Protein AF-0000000074204746 (afdb_homodimer)

Structure (mmCIF, N/CA/C/O backbone):
data_AF-0000000074204746-model_v1
#
loop_
_entity.id
_entity.type
_entity.pdbx_description
1 polymer 'AcrR family transcriptional regulator'
#
loop_
_atom_site.group_PDB
_atom_site.id
_atom_site.type_symbol
_atom_site.label_atom_id
_atom_site.label_alt_id
_atom_site.label_comp_id
_atom_site.label_asym_id
_atom_site.label_entity_id
_atom_site.label_seq_id
_atom_site.pdbx_PDB_ins_code
_atom_site.Cartn_x
_atom_site.Cartn_y
_atom_site.Cartn_z
_atom_site.occupancy
_atom_site.B_iso_or_equiv
_atom_site.auth_seq_id
_atom_site.auth_comp_id
_atom_site.auth_asym_id
_atom_site.auth_atom_id
_atom_site.pdbx_PDB_model_num
ATOM 1 N N . MET A 1 1 ? 23.031 41.25 11.156 1 41 1 MET A N 1
ATOM 2 C CA . MET A 1 1 ? 21.938 40.969 12.07 1 41 1 MET A CA 1
ATOM 3 C C . MET A 1 1 ? 20.953 40 11.461 1 41 1 MET A C 1
ATOM 5 O O . MET A 1 1 ? 20.641 40.062 10.266 1 41 1 MET A O 1
ATOM 9 N N . PRO A 1 2 ? 20.859 38.812 12.172 1 49.16 2 PRO A N 1
ATOM 10 C CA . PRO A 1 2 ? 20 37.844 11.508 1 49.16 2 PRO A CA 1
ATOM 11 C C . PRO A 1 2 ? 18.641 38.406 11.109 1 49.16 2 PRO A C 1
ATOM 13 O O . PRO A 1 2 ? 18.062 39.188 11.859 1 49.16 2 PRO A O 1
ATOM 16 N N . LYS A 1 3 ? 18.469 38.719 9.961 1 53.44 3 LYS A N 1
ATOM 17 C CA . LYS A 1 3 ? 17.219 39.344 9.508 1 53.44 3 LYS A CA 1
ATOM 18 C C . LYS A 1 3 ? 16.016 38.562 10.055 1 53.44 3 LYS A C 1
ATOM 20 O O . LYS A 1 3 ? 15.836 37.375 9.758 1 53.44 3 LYS A O 1
ATOM 25 N N . ILE A 1 4 ? 15.578 38.938 11.188 1 50.97 4 ILE A N 1
ATOM 26 C CA . ILE A 1 4 ? 14.383 38.438 11.859 1 50.97 4 ILE A CA 1
ATOM 27 C C . ILE A 1 4 ? 13.18 38.594 10.922 1 50.97 4 ILE A C 1
ATOM 29 O O . ILE A 1 4 ? 12.867 39.688 10.461 1 50.97 4 ILE A O 1
ATOM 33 N N . ILE A 1 5 ? 12.938 37.594 10.273 1 56.47 5 ILE A N 1
ATOM 34 C CA . ILE A 1 5 ? 11.719 37.625 9.477 1 56.47 5 ILE A CA 1
ATOM 35 C C . ILE A 1 5 ? 10.531 37.219 10.336 1 56.47 5 ILE A C 1
ATOM 37 O O . ILE A 1 5 ? 10.477 36.062 10.828 1 56.47 5 ILE A O 1
ATOM 41 N N . GLY A 1 6 ? 9.656 38.188 10.742 1 61.5 6 GLY A N 1
ATOM 42 C CA . GLY A 1 6 ? 8.484 38.031 11.578 1 61.5 6 GLY A CA 1
ATOM 43 C C . GLY A 1 6 ? 8.422 39.031 12.727 1 61.5 6 GLY A C 1
ATOM 44 O O . GLY A 1 6 ? 9.328 39.875 12.883 1 61.5 6 GLY A O 1
ATOM 45 N N . LYS A 1 7 ? 7.277 39 13.484 1 70.81 7 LYS A N 1
ATOM 46 C CA . LYS A 1 7 ? 7 39.969 14.523 1 70.81 7 LYS A CA 1
ATOM 47 C C . LYS A 1 7 ? 7.598 39.531 15.859 1 70.81 7 LYS A C 1
ATOM 49 O O . LYS A 1 7 ? 7.652 40.344 16.797 1 70.81 7 LYS A O 1
ATOM 54 N N . SER A 1 8 ? 7.848 38.312 15.953 1 77.38 8 SER A N 1
ATOM 55 C CA . SER A 1 8 ? 8.438 37.75 17.156 1 77.38 8 SER A CA 1
ATOM 56 C C . SER A 1 8 ? 9.438 36.656 16.812 1 77.38 8 SER A C 1
ATOM 58 O O . SER A 1 8 ? 9.5 36.188 15.664 1 77.38 8 SER A O 1
ATOM 60 N N . LEU A 1 9 ? 10.211 36.312 17.75 1 76.56 9 LEU A N 1
ATOM 61 C CA . LEU A 1 9 ? 11.195 35.25 17.562 1 76.56 9 LEU A CA 1
ATOM 62 C C . LEU A 1 9 ? 10.508 33.938 17.172 1 76.56 9 LEU A C 1
ATOM 64 O O . LEU A 1 9 ? 11.016 33.188 16.312 1 76.56 9 LEU A O 1
ATOM 68 N N . HIS A 1 10 ? 9.391 33.781 17.844 1 79.62 10 HIS A N 1
ATOM 69 C CA . HIS A 1 10 ? 8.617 32.594 17.547 1 79.62 10 HIS A CA 1
ATOM 70 C C . HIS A 1 10 ? 8.109 32.594 16.109 1 79.62 10 HIS A C 1
ATOM 72 O O . HIS A 1 10 ? 8.227 31.594 15.398 1 79.62 10 HIS A O 1
ATOM 78 N N . GLU A 1 11 ? 7.629 33.656 15.68 1 80.88 11 GLU A N 1
ATOM 79 C CA . GLU A 1 11 ? 7.117 33.781 14.32 1 80.88 11 GLU A CA 1
ATOM 80 C C . GLU A 1 11 ? 8.234 33.625 13.289 1 80.88 11 GLU A C 1
ATOM 82 O O . GLU A 1 11 ? 8.047 33 12.242 1 80.88 11 GLU A O 1
ATOM 87 N N . HIS A 1 12 ? 9.344 34.188 13.664 1 80.69 12 HIS A N 1
ATOM 88 C CA . HIS A 1 12 ? 10.492 34.094 12.773 1 80.69 12 HIS A CA 1
ATOM 89 C C . HIS A 1 12 ? 10.93 32.625 12.586 1 80.69 12 HIS A C 1
ATOM 91 O O . HIS A 1 12 ? 11.211 32.219 11.461 1 80.69 12 HIS A O 1
ATOM 97 N N . ARG A 1 13 ? 10.914 31.938 13.664 1 83.06 13 ARG A N 1
ATOM 98 C CA . ARG A 1 13 ? 11.312 30.531 13.625 1 83.06 13 ARG A CA 1
ATOM 99 C C . ARG A 1 13 ? 10.352 29.719 12.766 1 83.06 13 ARG A C 1
ATOM 101 O O . ARG A 1 13 ? 10.773 28.844 12 1 83.06 13 ARG A O 1
ATOM 108 N N . GLN A 1 14 ? 9.18 30.094 12.891 1 87.06 14 GLN A N 1
ATOM 109 C CA . GLN A 1 14 ? 8.164 29.375 12.133 1 87.06 14 GLN A CA 1
ATOM 110 C C . GLN A 1 14 ? 8.266 29.703 10.641 1 87.06 14 GLN A C 1
ATOM 112 O O . GLN A 1 14 ? 8.133 28.812 9.797 1 87.06 14 GLN A O 1
ATOM 117 N N . MET A 1 15 ? 8.539 30.922 10.438 1 88 15 MET A N 1
ATOM 118 C CA . MET A 1 15 ? 8.656 31.328 9.039 1 88 15 MET A CA 1
ATOM 119 C C . MET A 1 15 ? 9.867 30.688 8.375 1 88 15 MET A C 1
ATOM 121 O O . MET A 1 15 ? 9.781 30.25 7.227 1 88 15 MET A O 1
ATOM 125 N N . THR A 1 16 ? 10.969 30.578 9.094 1 89.56 16 THR A N 1
ATOM 126 C CA . THR A 1 16 ? 12.164 29.938 8.57 1 89.56 16 THR A CA 1
ATOM 127 C C . THR A 1 16 ? 11.914 28.453 8.312 1 89.56 16 THR A C 1
ATOM 129 O O . THR A 1 16 ? 12.297 27.922 7.27 1 89.56 16 THR A O 1
ATOM 132 N N . ARG A 1 17 ? 11.281 27.906 9.211 1 91.5 17 ARG A N 1
ATOM 133 C CA . ARG A 1 17 ? 10.961 26.484 9.07 1 91.5 17 ARG A CA 1
ATOM 134 C C . ARG A 1 17 ? 10.117 26.25 7.82 1 91.5 17 ARG A C 1
ATOM 136 O O . ARG A 1 17 ? 10.367 25.312 7.066 1 91.5 17 ARG A O 1
ATOM 143 N N . HIS A 1 18 ? 9.227 27.125 7.605 1 92 18 HIS A N 1
ATOM 144 C CA . HIS A 1 18 ? 8.359 26.984 6.434 1 92 18 HIS A CA 1
ATOM 145 C C . HIS A 1 18 ? 9.156 27.156 5.145 1 92 18 HIS A C 1
ATOM 147 O O . HIS A 1 18 ? 8.945 26.422 4.18 1 92 18 HIS A O 1
ATOM 153 N N . LYS A 1 19 ? 10.039 28.031 5.176 1 93.94 19 LYS A N 1
ATOM 154 C CA . LYS A 1 19 ? 10.898 28.234 4.016 1 93.94 19 LYS A CA 1
ATOM 155 C C . LYS A 1 19 ? 11.727 27 3.719 1 93.94 19 LYS A C 1
ATOM 157 O O . LYS A 1 19 ? 11.883 26.609 2.561 1 93.94 19 LYS A O 1
ATOM 162 N N . LEU A 1 20 ? 12.188 26.406 4.766 1 94.88 20 LEU A N 1
ATOM 163 C CA . LEU A 1 20 ? 12.992 25.203 4.613 1 94.88 20 LEU A CA 1
ATOM 164 C C . LEU A 1 20 ? 12.156 24.062 4.066 1 94.88 20 LEU A C 1
ATOM 166 O O . LEU A 1 20 ? 12.609 23.312 3.191 1 94.88 20 LEU A O 1
ATOM 170 N N . PHE A 1 21 ? 10.961 23.984 4.527 1 92.38 21 PHE A N 1
ATOM 171 C CA . PHE A 1 21 ? 10.07 22.922 4.074 1 92.38 21 PHE A CA 1
ATOM 172 C C . PHE A 1 21 ? 9.688 23.125 2.613 1 92.38 21 PHE A C 1
ATOM 174 O O . PHE A 1 21 ? 9.648 22.172 1.837 1 92.38 21 PHE A O 1
ATOM 181 N N . THR A 1 22 ? 9.445 24.359 2.27 1 92.81 22 THR A N 1
ATOM 182 C CA . THR A 1 22 ? 9.125 24.672 0.881 1 92.81 22 THR A CA 1
ATOM 183 C C . THR A 1 22 ? 10.297 24.344 -0.035 1 92.81 22 THR A C 1
ATOM 185 O O . THR A 1 22 ? 10.117 23.766 -1.105 1 92.81 22 THR A O 1
ATOM 188 N N . ALA A 1 23 ? 11.438 24.672 0.428 1 93.62 23 ALA A N 1
ATOM 189 C CA . ALA A 1 23 ? 12.656 24.375 -0.324 1 93.62 23 ALA A CA 1
ATOM 190 C C . ALA A 1 23 ? 12.844 22.859 -0.485 1 93.62 23 ALA A C 1
ATOM 192 O O . ALA A 1 23 ? 13.156 22.391 -1.577 1 93.62 23 ALA A O 1
ATOM 193 N N . LEU A 1 24 ? 12.68 22.188 0.624 1 90.88 24 LEU A N 1
ATOM 194 C CA . LEU A 1 24 ? 12.812 20.734 0.586 1 90.88 24 LEU A CA 1
ATOM 195 C C . LEU A 1 24 ? 11.812 20.125 -0.383 1 90.88 24 LEU A C 1
ATOM 197 O O . LEU A 1 24 ? 12.164 19.25 -1.179 1 90.88 24 LEU A O 1
ATOM 201 N N . SER A 1 25 ? 10.60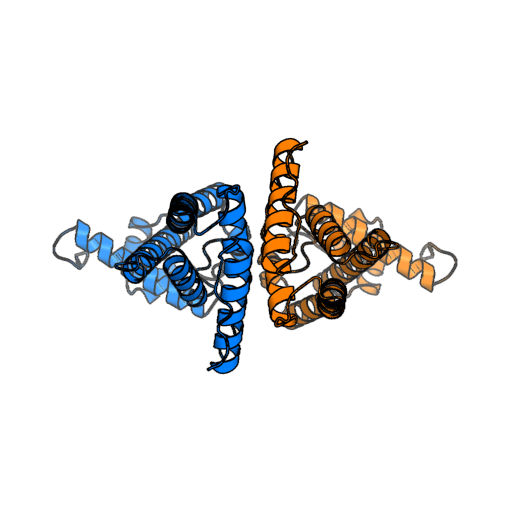2 20.547 -0.327 1 88.25 25 SER A N 1
ATOM 202 C CA . SER A 1 25 ? 9.547 20.047 -1.214 1 88.25 25 SER A CA 1
ATOM 203 C C . SER A 1 25 ? 9.922 20.266 -2.678 1 88.25 25 SER A C 1
ATOM 205 O O . SER A 1 25 ? 9.781 19.359 -3.498 1 88.25 25 SER A O 1
ATOM 207 N N . THR A 1 26 ? 10.422 21.391 -2.992 1 88.19 26 THR A N 1
ATOM 208 C CA . THR A 1 26 ? 10.812 21.719 -4.355 1 88.19 26 THR A CA 1
ATOM 209 C C . THR A 1 26 ? 11.969 20.844 -4.824 1 88.19 26 THR A C 1
ATOM 211 O O . THR A 1 26 ? 11.938 20.312 -5.938 1 88.19 26 THR A O 1
ATOM 214 N N . LEU A 1 27 ? 12.922 20.656 -3.969 1 87.88 27 LEU A N 1
ATOM 215 C CA . LEU A 1 27 ? 14.094 19.859 -4.32 1 87.88 27 LEU A CA 1
ATOM 216 C C . LEU A 1 27 ? 13.719 18.406 -4.508 1 87.88 27 LEU A C 1
ATOM 218 O O . LEU A 1 27 ? 14.219 17.734 -5.422 1 87.88 27 LEU A O 1
ATOM 222 N N . MET A 1 28 ? 12.82 17.938 -3.703 1 83.75 28 MET A N 1
ATOM 223 C CA . MET A 1 28 ? 12.414 16.531 -3.766 1 83.75 28 MET A CA 1
ATOM 224 C C . MET A 1 28 ? 11.578 16.266 -5.008 1 83.75 28 MET A C 1
ATOM 226 O O . MET A 1 28 ? 11.43 15.109 -5.422 1 83.75 28 MET A O 1
ATOM 230 N N . ALA A 1 29 ? 10.992 17.281 -5.535 1 78.81 29 ALA A N 1
ATOM 231 C CA . ALA A 1 29 ? 10.25 17.141 -6.785 1 78.81 29 ALA A CA 1
ATOM 232 C C . ALA A 1 29 ? 11.203 16.953 -7.965 1 78.81 29 ALA A C 1
ATOM 234 O O . ALA A 1 29 ? 10.812 16.406 -9 1 78.81 29 ALA A O 1
ATOM 235 N N . GLU A 1 30 ? 12.438 17.344 -7.727 1 79.31 30 GLU A N 1
ATOM 236 C CA . GLU A 1 30 ? 13.398 17.344 -8.82 1 79.31 30 GLU A CA 1
ATOM 237 C C . GLU A 1 30 ? 14.383 16.188 -8.703 1 79.31 30 GLU A C 1
ATOM 239 O O . GLU A 1 30 ? 14.898 15.695 -9.703 1 79.31 30 GLU A O 1
ATOM 244 N N . ARG A 1 31 ? 14.672 15.82 -7.43 1 78.38 31 ARG A N 1
ATOM 245 C CA . ARG A 1 31 ? 15.672 14.773 -7.25 1 78.38 31 ARG A CA 1
ATOM 246 C C . ARG A 1 31 ? 15.406 13.984 -5.977 1 78.38 31 ARG A C 1
ATOM 248 O O . ARG A 1 31 ? 14.586 14.383 -5.148 1 78.38 31 ARG A O 1
ATOM 255 N N . GLY A 1 32 ? 16.047 12.836 -5.848 1 75.25 32 GLY A N 1
ATOM 256 C CA . GLY A 1 32 ? 15.898 11.961 -4.695 1 75.25 32 GLY A CA 1
ATOM 257 C C . GLY A 1 32 ? 16.438 12.57 -3.416 1 75.25 32 GLY A C 1
ATOM 258 O O . GLY A 1 32 ? 17.469 13.266 -3.439 1 75.25 32 GLY A O 1
ATOM 259 N N . PHE A 1 33 ? 15.82 12.273 -2.373 1 80.19 33 PHE A N 1
ATOM 260 C CA . PHE A 1 33 ? 16.188 12.836 -1.078 1 80.19 33 PHE A CA 1
ATOM 261 C C . PHE A 1 33 ? 17.625 12.5 -0.723 1 80.19 33 PHE A C 1
ATOM 263 O O . PHE A 1 33 ? 18.312 13.305 -0.098 1 80.19 33 PHE A O 1
ATOM 270 N N . ASP A 1 34 ? 18 11.398 -1.112 1 76.75 34 ASP A N 1
ATOM 271 C CA . ASP A 1 34 ? 19.344 10.938 -0.777 1 76.75 34 ASP A CA 1
ATOM 272 C C . ASP A 1 34 ? 20.406 11.852 -1.381 1 76.75 34 ASP A C 1
ATOM 274 O O . ASP A 1 34 ? 21.516 11.938 -0.865 1 76.75 34 ASP A O 1
ATOM 278 N N . THR A 1 35 ? 20.078 12.547 -2.402 1 81.56 35 THR A N 1
ATOM 279 C CA . THR A 1 35 ? 21.047 13.391 -3.094 1 81.56 35 THR A CA 1
ATOM 280 C C . THR A 1 35 ? 20.969 14.836 -2.594 1 81.56 35 THR A C 1
ATOM 282 O O . THR A 1 35 ? 21.797 15.672 -2.975 1 81.56 35 THR A O 1
ATOM 285 N N . ILE A 1 36 ? 19.984 15.094 -1.816 1 87.69 36 ILE A N 1
ATOM 286 C CA . ILE A 1 36 ? 19.766 16.453 -1.32 1 87.69 36 ILE A CA 1
ATOM 287 C C . ILE A 1 36 ? 20.578 16.672 -0.048 1 87.69 36 ILE A C 1
ATOM 289 O O . ILE A 1 36 ? 20.609 15.805 0.832 1 87.69 36 ILE A O 1
ATOM 293 N N . THR A 1 37 ? 21.312 17.812 0.031 1 91.62 37 THR A N 1
ATOM 294 C CA . THR A 1 37 ? 22.062 18.156 1.233 1 91.62 37 THR A CA 1
ATOM 295 C C . THR A 1 37 ? 21.406 19.328 1.962 1 91.62 37 THR A C 1
ATOM 297 O O . THR A 1 37 ? 20.547 20.016 1.398 1 91.62 37 THR A O 1
ATOM 300 N N . LEU A 1 38 ? 21.812 19.484 3.186 1 93.88 38 LEU A N 1
ATOM 301 C CA . LEU A 1 38 ? 21.312 20.641 3.932 1 93.88 38 LEU A CA 1
ATOM 302 C C . LEU A 1 38 ? 21.75 21.938 3.271 1 93.88 38 LEU A C 1
ATOM 304 O O . LEU A 1 38 ? 21.031 22.938 3.301 1 93.88 38 LEU A O 1
ATOM 308 N N . ALA A 1 39 ? 22.922 21.906 2.686 1 94 39 ALA A N 1
ATOM 309 C CA . ALA A 1 39 ? 23.406 23.078 1.968 1 94 39 ALA A CA 1
ATOM 310 C C . ALA A 1 39 ? 22.516 23.406 0.779 1 94 39 ALA A C 1
ATOM 312 O O . ALA A 1 39 ? 22.219 24.578 0.529 1 94 39 ALA A O 1
ATOM 313 N N . ASP A 1 40 ? 22.094 22.422 0.093 1 94.88 40 ASP A N 1
ATOM 314 C CA . ASP A 1 40 ? 21.156 22.609 -1.02 1 94.88 40 ASP A CA 1
ATOM 315 C C . ASP A 1 40 ? 19.859 23.266 -0.551 1 94.88 40 ASP A C 1
ATOM 317 O O . ASP A 1 40 ? 19.359 24.172 -1.213 1 94.88 40 ASP A O 1
ATOM 321 N N . ILE A 1 41 ? 19.391 22.781 0.589 1 95.19 41 ILE A N 1
ATOM 322 C CA . ILE A 1 41 ? 18.125 23.25 1.132 1 95.19 41 ILE A CA 1
ATOM 323 C C . ILE A 1 41 ? 18.266 24.703 1.578 1 95.19 41 ILE A C 1
ATOM 325 O O . ILE A 1 41 ? 17.391 25.547 1.305 1 95.19 41 ILE A O 1
ATOM 329 N N . ALA A 1 42 ? 19.359 25 2.215 1 95.19 42 ALA A N 1
ATOM 330 C CA . ALA A 1 42 ? 19.641 26.359 2.648 1 95.19 42 ALA A CA 1
ATOM 331 C C . ALA A 1 42 ? 19.672 27.312 1.462 1 95.19 42 ALA A C 1
ATOM 333 O O . ALA A 1 42 ? 19.062 28.391 1.502 1 95.19 42 ALA A O 1
ATOM 334 N N . ALA A 1 43 ? 20.328 26.906 0.444 1 96.12 43 ALA A N 1
ATOM 335 C CA . ALA A 1 43 ? 20.469 27.734 -0.76 1 96.12 43 ALA A CA 1
ATOM 336 C C . ALA A 1 43 ? 19.109 27.969 -1.415 1 96.12 43 ALA A C 1
ATOM 338 O O . ALA A 1 43 ? 18.766 29.094 -1.761 1 96.12 43 ALA A O 1
ATOM 339 N N . ALA A 1 44 ? 18.328 26.969 -1.503 1 95.5 44 ALA A N 1
ATOM 340 C CA . ALA A 1 44 ? 17.016 27.047 -2.139 1 95.5 44 ALA A CA 1
ATOM 341 C C . ALA A 1 44 ? 16.062 27.906 -1.31 1 95.5 44 ALA A C 1
ATOM 343 O O . ALA A 1 44 ? 15.195 28.594 -1.858 1 95.5 44 ALA A O 1
ATOM 344 N N . ALA A 1 45 ? 16.25 27.828 -0.017 1 95.56 45 ALA A N 1
ATOM 345 C CA . ALA A 1 45 ? 15.383 28.578 0.895 1 95.56 45 ALA A CA 1
ATOM 346 C C . ALA A 1 45 ? 15.875 30.016 1.054 1 95.56 45 ALA A C 1
ATOM 348 O O . ALA A 1 45 ? 15.195 30.844 1.666 1 95.56 45 ALA A O 1
ATOM 349 N N . ASN A 1 46 ? 17.031 30.188 0.519 1 95.38 46 ASN A N 1
ATOM 350 C CA . ASN A 1 46 ? 17.672 31.5 0.654 1 95.38 46 ASN A CA 1
ATOM 351 C C . ASN A 1 46 ? 17.859 31.891 2.119 1 95.38 46 ASN A C 1
ATOM 353 O O . ASN A 1 46 ? 17.469 32.969 2.533 1 95.38 46 ASN A O 1
ATOM 357 N N . VAL A 1 47 ? 18.328 30.969 2.854 1 93.06 47 VAL A N 1
ATOM 358 C CA . VAL A 1 47 ? 18.703 31.188 4.246 1 93.06 47 VAL A CA 1
ATOM 359 C C . VAL A 1 47 ? 20.156 30.781 4.473 1 93.06 47 VAL A C 1
ATOM 361 O O . VAL A 1 47 ? 20.719 30.031 3.678 1 93.06 47 VAL A O 1
ATOM 364 N N . GLY A 1 48 ? 20.75 31.359 5.52 1 90.69 48 GLY A N 1
ATOM 365 C CA . GLY A 1 48 ? 22.109 30.984 5.867 1 90.69 48 GLY A CA 1
ATOM 366 C C . GLY A 1 48 ? 22.234 29.547 6.355 1 90.69 48 GLY A C 1
ATOM 367 O O . GLY A 1 48 ? 21.312 29.031 6.996 1 90.69 48 GLY A O 1
ATOM 368 N N . ARG A 1 49 ? 23.359 28.922 6.074 1 88.62 49 ARG A N 1
ATOM 369 C CA . ARG A 1 49 ? 23.609 27.547 6.496 1 88.62 49 ARG A CA 1
ATOM 370 C C . ARG A 1 49 ? 23.484 27.406 8.008 1 88.62 49 ARG A C 1
ATOM 372 O O . ARG A 1 49 ? 22.922 26.422 8.508 1 88.62 49 ARG A O 1
ATOM 379 N N . THR A 1 50 ? 23.953 28.406 8.641 1 89.5 50 THR A N 1
ATOM 380 C CA . THR A 1 50 ? 23.922 28.375 10.094 1 89.5 50 THR A CA 1
ATOM 381 C C . THR A 1 50 ? 22.484 28.344 10.602 1 89.5 50 THR A C 1
ATOM 383 O O . THR A 1 50 ? 22.172 27.641 11.562 1 89.5 50 THR A O 1
ATOM 386 N N . ALA A 1 51 ? 21.656 29.062 9.953 1 88.62 51 ALA A N 1
ATOM 387 C CA . ALA A 1 51 ? 20.25 29.109 10.32 1 88.62 51 ALA A CA 1
ATOM 388 C C . ALA A 1 51 ? 19.594 27.734 10.172 1 88.62 51 ALA A C 1
ATOM 390 O O . ALA A 1 51 ? 18.781 27.328 11 1 88.62 51 ALA A O 1
ATOM 391 N N . VAL A 1 52 ? 19.938 27 9.117 1 91.19 52 VAL A N 1
ATOM 392 C CA . VAL A 1 52 ? 19.406 25.656 8.898 1 91.19 52 VAL A CA 1
ATOM 393 C C . VAL A 1 52 ? 19.828 24.734 10.039 1 91.19 52 VAL A C 1
ATOM 395 O O . VAL A 1 52 ? 18.984 24.031 10.609 1 91.19 52 VAL A O 1
ATOM 398 N N . TYR A 1 53 ? 21.047 24.875 10.438 1 89.5 53 TYR A N 1
ATOM 399 C CA . TYR A 1 53 ? 21.609 23.984 11.461 1 89.5 53 TYR A CA 1
ATOM 400 C C . TYR A 1 53 ? 21.031 24.312 12.836 1 89.5 53 TYR A C 1
ATOM 402 O O . TYR A 1 53 ? 20.922 23.438 13.695 1 89.5 53 TYR A O 1
ATOM 410 N N . ASN A 1 54 ? 20.641 25.594 12.961 1 90.62 54 ASN A N 1
ATOM 411 C CA . ASN A 1 54 ? 19.984 26 14.203 1 90.62 54 ASN A CA 1
ATOM 412 C C . ASN A 1 54 ? 18.594 25.375 14.336 1 90.62 54 ASN A C 1
ATOM 414 O O . ASN A 1 54 ? 18.125 25.109 15.445 1 90.62 54 ASN A O 1
ATOM 418 N N . HIS A 1 55 ? 18.031 25.047 13.227 1 92.44 55 HIS A N 1
ATOM 419 C CA . HIS A 1 55 ? 16.672 24.516 13.234 1 92.44 55 HIS A CA 1
ATOM 420 C C . HIS A 1 55 ? 16.672 23 13.188 1 92.44 55 HIS A C 1
ATOM 422 O O . HIS A 1 55 ? 15.859 22.344 13.836 1 92.44 55 HIS A O 1
ATOM 428 N N . PHE A 1 56 ? 17.594 22.469 12.383 1 94 56 PHE A N 1
ATOM 429 C CA . PHE A 1 56 ? 17.688 21.016 12.195 1 94 56 PHE A CA 1
ATOM 430 C C . PHE A 1 56 ? 19.141 20.562 12.219 1 94 56 PHE A C 1
ATOM 432 O O . PHE A 1 56 ? 19.953 21.016 11.406 1 94 56 PHE A O 1
ATOM 439 N N . HIS A 1 57 ? 19.359 19.625 13.062 1 90.62 57 HIS A N 1
ATOM 440 C CA . HIS A 1 57 ? 20.734 19.203 13.281 1 90.62 57 HIS A CA 1
ATOM 441 C C . HIS A 1 57 ? 21.219 18.312 12.141 1 90.62 57 HIS A C 1
ATOM 443 O O . HIS A 1 57 ? 22.438 18.172 11.93 1 90.62 57 HIS A O 1
ATOM 449 N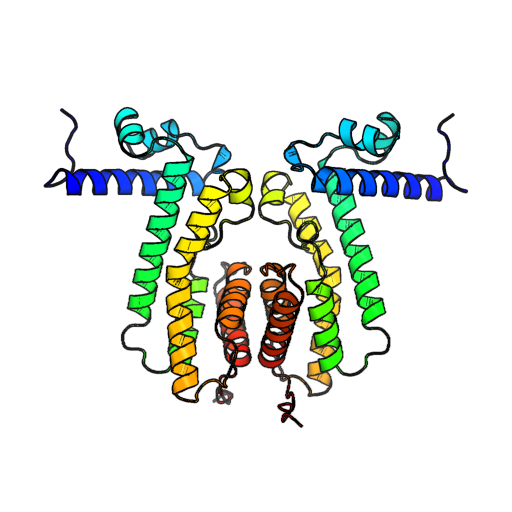 N . ASP A 1 58 ? 20.281 17.703 11.398 1 90.56 58 ASP A N 1
ATOM 450 C CA . ASP A 1 58 ? 20.656 16.906 10.234 1 90.56 58 ASP A CA 1
ATOM 451 C C . ASP A 1 58 ? 19.484 16.781 9.258 1 90.56 58 ASP A C 1
ATOM 453 O O . ASP A 1 58 ? 18.391 17.266 9.531 1 90.56 58 ASP A O 1
ATOM 457 N N . LYS A 1 59 ? 19.797 16.188 8.18 1 89.06 59 LYS A N 1
ATOM 458 C CA . LYS A 1 59 ? 18.812 16.062 7.105 1 89.06 59 LYS A CA 1
ATOM 459 C C . LYS A 1 59 ? 17.625 15.188 7.535 1 89.06 59 LYS A C 1
ATOM 461 O O . LYS A 1 59 ? 16.5 15.438 7.137 1 89.06 59 LYS A O 1
ATOM 466 N N . GLU A 1 60 ? 17.938 14.266 8.383 1 87.31 60 GLU A N 1
ATOM 467 C CA . GLU A 1 60 ? 16.875 13.383 8.875 1 87.31 60 GLU A CA 1
ATOM 468 C C . GLU A 1 60 ? 15.875 14.148 9.727 1 87.31 60 GLU A C 1
ATOM 470 O O . GLU A 1 60 ? 14.664 13.977 9.578 1 87.31 60 GLU A O 1
ATOM 475 N N . ALA A 1 61 ? 16.406 14.914 10.531 1 90.44 61 ALA A N 1
ATOM 476 C CA . ALA A 1 61 ? 15.547 15.727 11.383 1 90.44 61 ALA A CA 1
ATOM 477 C C . ALA A 1 61 ? 14.695 16.688 10.555 1 90.44 61 ALA A C 1
ATOM 479 O O . ALA A 1 61 ? 13.523 16.922 10.867 1 90.44 61 ALA A O 1
ATOM 480 N N . LEU A 1 62 ? 15.266 17.234 9.555 1 91.62 62 LEU A N 1
ATOM 481 C CA . LEU A 1 62 ? 14.531 18.141 8.68 1 91.62 62 LEU A CA 1
ATOM 482 C C . LEU A 1 62 ? 13.422 17.391 7.941 1 91.62 62 LEU A C 1
ATOM 484 O O . LEU A 1 62 ? 12.289 17.875 7.859 1 91.62 62 LEU A O 1
ATOM 488 N N . LEU A 1 63 ? 13.758 16.234 7.504 1 88.56 63 LEU A N 1
ATOM 489 C CA . LEU A 1 63 ? 12.766 15.43 6.801 1 88.56 63 LEU A CA 1
ATOM 490 C C . LEU A 1 63 ? 11.609 15.062 7.723 1 88.56 63 LEU A C 1
ATOM 492 O O . LEU A 1 63 ? 10.445 15.148 7.328 1 88.56 63 LEU A O 1
ATOM 496 N N . LEU A 1 64 ? 11.969 14.711 8.891 1 87.44 64 LEU A N 1
ATOM 497 C CA . LEU A 1 64 ? 10.945 14.367 9.867 1 87.44 64 LEU A CA 1
ATOM 498 C C . LEU A 1 64 ? 10.039 15.57 10.148 1 87.44 64 LEU A C 1
ATOM 500 O O . LEU A 1 64 ? 8.812 15.43 10.203 1 87.44 64 LEU A O 1
ATOM 504 N N . GLY A 1 65 ? 10.664 16.641 10.289 1 88.81 65 GLY A N 1
ATOM 505 C CA . GLY A 1 65 ? 9.883 17.844 10.484 1 88.81 65 GLY A CA 1
ATOM 506 C C . GLY A 1 65 ? 8.969 18.172 9.312 1 88.81 65 GLY A C 1
ATOM 507 O O . GLY A 1 65 ? 7.812 18.547 9.508 1 88.81 65 GLY A O 1
ATOM 508 N N . PHE A 1 66 ? 9.422 18 8.195 1 89.88 66 PHE A N 1
ATOM 509 C CA . PHE A 1 66 ? 8.672 18.25 6.969 1 89.88 66 PHE A CA 1
ATOM 510 C C . PHE A 1 66 ? 7.465 17.328 6.867 1 89.88 66 PHE A C 1
ATOM 512 O O . PHE A 1 66 ? 6.34 17.781 6.652 1 89.88 66 PHE A O 1
ATOM 519 N N . ILE A 1 67 ? 7.676 16.062 7.07 1 87 67 ILE A N 1
ATOM 520 C CA . ILE A 1 67 ? 6.609 15.07 6.945 1 87 67 ILE A CA 1
ATOM 521 C C . ILE A 1 67 ? 5.539 15.328 8 1 87 67 ILE A C 1
ATOM 523 O O . ILE A 1 67 ? 4.344 15.25 7.715 1 87 67 ILE A O 1
ATOM 527 N N . THR A 1 68 ? 6.047 15.594 9.172 1 87.69 68 THR A N 1
ATOM 528 C CA . THR A 1 68 ? 5.117 15.891 10.258 1 87.69 68 THR A CA 1
ATOM 529 C C . THR A 1 68 ? 4.266 17.109 9.93 1 87.69 68 THR A C 1
ATOM 531 O O . THR A 1 68 ? 3.045 17.094 10.102 1 87.69 68 THR A O 1
ATOM 534 N N . HIS A 1 69 ? 4.906 18.125 9.414 1 88.5 69 HIS A N 1
ATOM 535 C CA . HIS A 1 69 ? 4.207 19.344 9.039 1 88.5 69 HIS A CA 1
ATOM 536 C C . HIS A 1 69 ? 3.193 19.078 7.93 1 88.5 69 HIS A C 1
ATOM 538 O O . HIS A 1 69 ? 2.041 19.5 8.023 1 88.5 69 HIS A O 1
ATOM 544 N N . GLU A 1 70 ? 3.582 18.406 6.953 1 87.75 70 GLU A N 1
ATOM 545 C CA . GLU A 1 70 ? 2.705 18.109 5.82 1 87.75 70 GLU A CA 1
ATOM 546 C C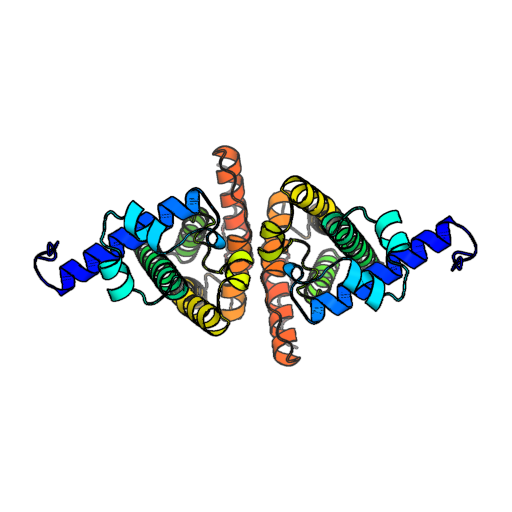 . GLU A 1 70 ? 1.511 17.266 6.254 1 87.75 70 GLU A C 1
ATOM 548 O O . GLU A 1 70 ? 0.391 17.484 5.785 1 87.75 70 GLU A O 1
ATOM 553 N N . THR A 1 71 ? 1.755 16.328 7.121 1 88.19 71 THR A N 1
ATOM 554 C CA . THR A 1 71 ? 0.688 15.461 7.621 1 88.19 71 THR A CA 1
ATOM 555 C C . THR A 1 71 ? -0.341 16.266 8.406 1 88.19 71 THR A C 1
ATOM 557 O O . THR A 1 71 ? -1.548 16.094 8.219 1 88.19 71 THR A O 1
ATOM 560 N N . GLU A 1 72 ? 0.169 17.125 9.195 1 89.81 72 GLU A N 1
ATOM 561 C CA . GLU A 1 72 ? -0.716 17.969 9.984 1 89.81 72 GLU A CA 1
ATOM 562 C C . GLU A 1 72 ? -1.539 18.891 9.094 1 89.81 72 GLU A C 1
ATOM 564 O O . GLU A 1 72 ? -2.738 19.078 9.32 1 89.81 72 GLU A O 1
ATOM 569 N N . GLN A 1 73 ? -0.908 19.484 8.156 1 89.38 73 GLN A N 1
ATOM 570 C CA . GLN A 1 73 ? -1.619 20.344 7.215 1 89.38 73 GLN A CA 1
ATOM 571 C C . GLN A 1 73 ? -2.697 19.562 6.465 1 89.38 73 GLN A C 1
ATOM 573 O O . GLN A 1 73 ? -3.807 20.062 6.266 1 89.38 73 GLN A O 1
ATOM 578 N N . TYR A 1 74 ? -2.344 18.391 6.098 1 89.94 74 TYR A N 1
ATOM 579 C CA . TYR A 1 74 ? -3.314 17.562 5.402 1 89.94 74 TYR A CA 1
ATOM 580 C C . TYR A 1 74 ? -4.496 17.234 6.309 1 89.94 74 TYR A C 1
ATOM 582 O O . TYR A 1 74 ? -5.648 17.281 5.883 1 89.94 74 TYR A O 1
ATOM 590 N N . ALA A 1 75 ? -4.188 16.844 7.527 1 92.31 75 ALA A N 1
ATOM 591 C CA . ALA A 1 75 ? -5.25 16.516 8.477 1 92.31 75 ALA A CA 1
ATOM 592 C C . ALA A 1 75 ? -6.203 17.703 8.656 1 92.31 75 ALA A C 1
ATOM 594 O O . ALA A 1 75 ? -7.422 17.516 8.703 1 92.31 75 ALA A O 1
ATOM 595 N N . HIS A 1 76 ? -5.633 18.875 8.672 1 93.81 76 HIS A N 1
ATOM 596 C CA . HIS A 1 76 ? -6.457 20.078 8.812 1 93.81 76 HIS A CA 1
ATOM 597 C C . HIS A 1 76 ? -7.344 20.281 7.586 1 93.81 76 HIS A C 1
ATOM 599 O O . HIS A 1 76 ? -8.523 20.609 7.715 1 93.81 76 HIS A O 1
ATOM 605 N N . THR A 1 77 ? -6.801 20.094 6.484 1 93.38 77 THR A N 1
ATOM 606 C CA . THR A 1 77 ? -7.559 20.219 5.242 1 93.38 77 THR A CA 1
ATOM 607 C C . THR A 1 77 ? -8.695 19.188 5.195 1 93.38 77 THR A C 1
ATOM 609 O O . THR A 1 77 ? -9.82 19.531 4.812 1 93.38 77 THR A O 1
ATOM 612 N N . LEU A 1 78 ? -8.359 17.984 5.59 1 94.88 78 LEU A N 1
ATOM 613 C CA . LEU A 1 78 ? -9.352 16.922 5.617 1 94.88 78 LEU A CA 1
ATOM 614 C C . LEU A 1 78 ? -10.477 17.25 6.59 1 94.88 78 LEU A C 1
ATOM 616 O O . LEU A 1 78 ? -11.656 17.094 6.258 1 94.88 78 LEU A O 1
ATOM 620 N N . GLU A 1 79 ? -10.125 17.75 7.715 1 96.88 79 GLU A N 1
ATOM 621 C CA . GLU A 1 79 ? -11.125 18.125 8.703 1 96.88 79 GLU A CA 1
ATOM 622 C C . GLU A 1 79 ? -12.047 19.219 8.172 1 96.88 79 GLU A C 1
ATOM 624 O O . GLU A 1 79 ? -13.258 19.188 8.383 1 96.88 79 GLU A O 1
ATOM 629 N N . ARG A 1 80 ? -11.461 20.172 7.492 1 96.94 80 ARG A N 1
ATOM 630 C CA . ARG A 1 80 ? -12.258 21.234 6.906 1 96.94 80 ARG A CA 1
ATOM 631 C C . ARG A 1 80 ? -13.219 20.703 5.855 1 96.94 80 ARG A C 1
ATOM 633 O O . ARG A 1 80 ? -14.375 21.125 5.785 1 96.94 80 ARG A O 1
ATOM 640 N N . ALA A 1 81 ? -12.758 19.797 5.066 1 96.62 81 ALA A N 1
ATOM 641 C CA . ALA A 1 81 ? -13.594 19.188 4.031 1 96.62 81 ALA A CA 1
ATOM 642 C C . ALA A 1 81 ? -14.75 18.406 4.645 1 96.62 81 ALA A C 1
ATOM 644 O O . ALA A 1 81 ? -15.797 18.25 4.02 1 96.62 81 ALA A O 1
ATOM 645 N N . LEU A 1 82 ? -14.555 17.891 5.84 1 97.69 82 LEU A N 1
ATOM 646 C CA . LEU A 1 82 ? -15.555 17.062 6.508 1 97.69 82 LEU A CA 1
ATOM 647 C C . LEU A 1 82 ? -16.531 17.922 7.301 1 97.69 82 LEU A C 1
ATOM 649 O O . LEU A 1 82 ? -17.578 17.453 7.73 1 97.69 82 LEU A O 1
ATOM 653 N N . ASP A 1 83 ? -16.141 19.188 7.422 1 96.81 83 ASP A N 1
ATOM 654 C CA . ASP A 1 83 ? -16.984 20.094 8.195 1 96.81 83 ASP A CA 1
ATOM 655 C C . ASP A 1 83 ? -18.391 20.188 7.594 1 96.81 83 ASP A C 1
ATOM 657 O O . ASP A 1 83 ? -18.531 20.391 6.387 1 96.81 83 ASP A O 1
ATOM 661 N N . GLY A 1 84 ? -19.422 19.953 8.398 1 95.88 84 GLY A N 1
ATOM 662 C CA . GLY A 1 84 ? -20.797 20.062 7.98 1 95.88 84 GLY A CA 1
ATOM 663 C C . GLY A 1 84 ? -21.328 18.812 7.324 1 95.88 84 GLY A C 1
ATOM 664 O O . GLY A 1 84 ? -22.5 18.75 6.941 1 95.88 84 GLY A O 1
ATOM 665 N N . VAL A 1 85 ? -20.516 17.875 7.078 1 97.19 85 VAL A N 1
ATOM 666 C CA . VAL A 1 85 ? -20.969 16.609 6.523 1 97.19 85 VAL A CA 1
ATOM 667 C C . VAL A 1 85 ? -21.422 15.688 7.648 1 97.19 85 VAL A C 1
ATOM 669 O O . VAL A 1 85 ? -20.609 15.188 8.422 1 97.19 85 VAL A O 1
ATOM 672 N N . ALA A 1 86 ? -22.656 15.375 7.77 1 94.75 86 ALA A N 1
ATOM 673 C CA . ALA A 1 86 ? -23.188 14.617 8.898 1 94.75 86 ALA A CA 1
ATOM 674 C C . ALA A 1 86 ? -23.281 13.133 8.57 1 94.75 86 ALA A C 1
ATOM 676 O O . ALA A 1 86 ? -23 12.281 9.422 1 94.75 86 ALA A O 1
ATOM 677 N N . ASP A 1 87 ? -23.609 12.773 7.297 1 96.25 87 ASP A N 1
ATOM 678 C CA . ASP A 1 87 ? -23.828 11.391 6.879 1 96.25 87 ASP A CA 1
ATOM 679 C C . ASP A 1 87 ? -22.5 10.625 6.816 1 96.25 87 ASP A C 1
ATOM 681 O O . ASP A 1 87 ? -21.594 11.016 6.086 1 96.25 87 ASP A O 1
ATOM 685 N N . PRO A 1 88 ? -22.391 9.562 7.566 1 96.88 88 PRO A N 1
ATOM 686 C CA . PRO A 1 88 ? -21.141 8.812 7.602 1 96.88 88 PRO A CA 1
ATOM 687 C C . PRO A 1 88 ? -20.703 8.305 6.223 1 96.88 88 PRO A C 1
ATOM 689 O O . PRO A 1 88 ? -19.516 8.211 5.941 1 96.88 88 PRO A O 1
ATOM 692 N N . VAL A 1 89 ? -21.641 7.973 5.391 1 97.38 89 VAL A N 1
ATOM 693 C CA . VAL A 1 89 ? -21.312 7.527 4.039 1 97.38 89 VAL A CA 1
ATOM 694 C C . VAL A 1 89 ? -20.672 8.672 3.258 1 97.38 89 VAL A C 1
ATOM 696 O O . VAL A 1 89 ? -19.656 8.484 2.59 1 97.38 89 VAL A O 1
ATOM 699 N N . GLU A 1 90 ? -21.281 9.844 3.422 1 97.44 90 GLU A N 1
ATOM 700 C CA . GLU A 1 90 ? -20.734 11.008 2.734 1 97.44 90 GLU A CA 1
ATOM 701 C C . GLU A 1 90 ? -19.391 11.422 3.328 1 97.44 90 GLU A C 1
ATOM 703 O O . GLU A 1 90 ? -18.516 11.898 2.613 1 97.44 90 GLU A O 1
ATOM 708 N N . GLN A 1 91 ? -19.219 11.289 4.629 1 98.06 91 GLN A N 1
ATOM 709 C CA . GLN A 1 91 ? -17.922 11.539 5.25 1 98.06 91 GLN A CA 1
ATOM 710 C C . GLN A 1 91 ? -16.859 10.609 4.68 1 98.06 91 GLN A C 1
ATOM 712 O O . GLN A 1 91 ? -15.75 11.047 4.371 1 98.06 91 GLN A O 1
ATOM 717 N N . LEU A 1 92 ? -17.203 9.344 4.527 1 97.75 92 LEU A N 1
ATOM 718 C CA . LEU A 1 92 ? -16.25 8.367 4 1 97.75 92 LEU A CA 1
ATOM 719 C C . LEU A 1 92 ? -15.906 8.672 2.547 1 97.75 92 LEU A C 1
ATOM 721 O O . LEU A 1 92 ? -14.742 8.586 2.148 1 97.75 92 LEU A O 1
ATOM 725 N N . ARG A 1 93 ? -16.906 9.062 1.751 1 97 93 ARG A N 1
ATOM 726 C CA . ARG A 1 93 ? -16.656 9.469 0.375 1 97 93 ARG A CA 1
ATOM 727 C C . ARG A 1 93 ? -15.688 10.648 0.326 1 97 93 ARG A C 1
ATOM 729 O O . ARG A 1 93 ? -14.75 10.664 -0.479 1 97 93 ARG A O 1
ATOM 736 N N . THR A 1 94 ? -15.906 11.609 1.188 1 97.06 94 THR A N 1
ATOM 737 C CA . THR A 1 94 ? -15.031 12.781 1.272 1 97.06 94 THR A CA 1
ATOM 738 C C . THR A 1 94 ? -13.609 12.367 1.64 1 97.06 94 THR A C 1
ATOM 740 O O . THR A 1 94 ? -12.648 12.844 1.042 1 97.06 94 THR A O 1
ATOM 743 N N . TYR A 1 95 ? -13.477 11.477 2.609 1 96.56 95 TYR A N 1
ATOM 744 C CA . TYR A 1 95 ? -12.172 10.961 3.016 1 96.56 95 TYR A CA 1
ATOM 745 C C . TYR A 1 95 ? -11.445 10.328 1.836 1 96.56 95 TYR A C 1
ATOM 747 O O . TYR A 1 95 ? -10.281 10.625 1.585 1 96.56 95 TYR A O 1
ATOM 755 N N . ILE A 1 96 ? -12.125 9.523 1.031 1 95.12 96 ILE A N 1
ATOM 756 C CA . ILE A 1 96 ? -11.555 8.805 -0.103 1 95.12 96 ILE A CA 1
ATOM 757 C C . ILE A 1 96 ? -11.109 9.805 -1.171 1 95.12 96 ILE A C 1
ATOM 759 O O . ILE A 1 96 ? -10 9.703 -1.705 1 95.12 96 ILE A O 1
ATOM 763 N N . ARG A 1 97 ? -11.891 10.773 -1.448 1 93.38 97 ARG A N 1
ATOM 764 C CA . ARG A 1 97 ? -11.594 11.758 -2.48 1 93.38 97 ARG A CA 1
ATOM 765 C C . ARG A 1 97 ? -10.406 12.625 -2.084 1 93.38 97 ARG A C 1
ATOM 767 O O . ARG A 1 97 ? -9.578 12.977 -2.928 1 93.38 97 ARG A O 1
ATOM 774 N N . GLN A 1 98 ? -10.352 12.977 -0.806 1 92 98 GLN A N 1
ATOM 775 C CA . GLN A 1 98 ? -9.219 13.75 -0.328 1 92 98 GLN A CA 1
ATOM 776 C C . GLN A 1 98 ? -7.926 12.938 -0.401 1 92 98 GLN A C 1
ATOM 778 O O . GLN A 1 98 ? -6.867 13.477 -0.744 1 92 98 GLN A O 1
ATOM 783 N N . GLN A 1 99 ? -7.996 11.68 -0.049 1 89.88 99 GLN A N 1
ATOM 784 C CA . GLN A 1 99 ? -6.836 10.797 -0.138 1 89.88 99 GLN A CA 1
ATOM 785 C C . GLN A 1 99 ? -6.328 10.695 -1.574 1 89.88 99 GLN A C 1
ATOM 787 O O . GLN A 1 99 ? -5.121 10.656 -1.81 1 89.88 99 GLN A O 1
ATOM 792 N N . ALA A 1 100 ? -7.23 10.711 -2.523 1 86.81 100 ALA A N 1
ATOM 793 C CA . ALA A 1 100 ? -6.883 10.602 -3.936 1 86.81 100 ALA A CA 1
ATOM 794 C C . ALA A 1 100 ? -6.125 11.836 -4.414 1 86.81 100 ALA A C 1
ATOM 796 O O . ALA A 1 100 ? -5.453 11.797 -5.445 1 86.81 100 ALA A O 1
ATOM 797 N N . GLN A 1 101 ? -6.227 12.906 -3.68 1 82.31 101 GLN A N 1
ATOM 798 C CA . GLN A 1 101 ? -5.586 14.156 -4.066 1 82.31 101 GLN A CA 1
ATOM 799 C C . GLN A 1 101 ? -4.164 14.242 -3.523 1 82.31 101 GLN A C 1
ATOM 801 O O . GLN A 1 101 ? -3.393 15.117 -3.912 1 82.31 101 GLN A O 1
ATOM 806 N N . LEU A 1 102 ? -3.873 13.328 -2.641 1 76.69 102 LEU A N 1
ATOM 807 C CA . LEU A 1 102 ? -2.543 13.352 -2.043 1 76.69 102 LEU A CA 1
ATOM 808 C C . LEU A 1 102 ? -1.483 12.93 -3.055 1 76.69 102 LEU A C 1
ATOM 810 O O . LEU A 1 102 ? -1.695 11.992 -3.828 1 76.69 102 LEU A O 1
ATOM 814 N N . THR A 1 103 ? -0.482 13.82 -3.197 1 60.06 103 THR A N 1
ATOM 815 C CA . THR A 1 103 ? 0.663 13.477 -4.031 1 60.06 103 THR A CA 1
ATOM 816 C C . THR A 1 103 ? 1.524 12.414 -3.357 1 60.06 103 THR A C 1
ATOM 818 O O . THR A 1 103 ? 1.483 12.258 -2.135 1 60.06 103 THR A O 1
ATOM 821 N N . ARG A 1 104 ? 2.203 11.523 -4.18 1 53.88 104 ARG A N 1
ATOM 822 C CA . ARG A 1 104 ? 3.047 10.398 -3.785 1 53.88 104 ARG A CA 1
ATOM 823 C C . ARG A 1 104 ? 4 10.797 -2.662 1 53.88 104 ARG A C 1
ATOM 825 O O . ARG A 1 104 ? 4.336 9.969 -1.81 1 53.88 104 ARG A O 1
ATOM 832 N N . VAL A 1 105 ? 4.586 11.93 -2.85 1 49.88 105 VAL A N 1
ATOM 833 C CA . VAL A 1 105 ? 5.621 12.305 -1.895 1 49.88 105 VAL A CA 1
ATOM 834 C C . VAL A 1 105 ? 5.062 12.25 -0.475 1 49.88 105 VAL A C 1
ATOM 836 O O . VAL A 1 105 ? 5.797 11.977 0.477 1 49.88 105 VAL A O 1
ATOM 839 N N . PHE A 1 106 ? 3.793 12.562 -0.385 1 51.56 106 PHE A N 1
ATOM 840 C CA . PHE A 1 106 ? 3.223 12.719 0.948 1 51.56 106 PHE A CA 1
ATOM 841 C C . PHE A 1 106 ? 2.508 11.445 1.383 1 51.56 106 PHE A C 1
ATOM 843 O O . PHE A 1 106 ? 1.78 11.445 2.379 1 51.56 106 PHE A O 1
ATOM 850 N N . HIS A 1 107 ? 2.713 10.422 0.583 1 51.69 107 HIS A N 1
ATOM 851 C CA . HIS A 1 107 ? 1.899 9.352 1.145 1 51.69 107 HIS A CA 1
ATOM 852 C C . HIS A 1 107 ? 2.4 8.945 2.527 1 51.69 107 HIS A C 1
ATOM 854 O O . HIS A 1 107 ? 3.598 9.031 2.809 1 51.69 107 HIS A O 1
ATOM 860 N N . LEU A 1 108 ? 1.509 9.117 3.57 1 46.19 108 LEU A N 1
ATOM 861 C CA . LEU A 1 108 ? 1.624 8.906 5.008 1 46.19 108 LEU A CA 1
ATOM 862 C C . LEU A 1 108 ? 2.68 7.852 5.324 1 46.19 108 LEU A C 1
ATOM 864 O O . LEU A 1 108 ? 3.27 7.859 6.406 1 46.19 108 LEU A O 1
ATOM 868 N N . ALA A 1 109 ? 2.705 6.855 4.547 1 46.56 109 ALA A N 1
ATOM 869 C CA . ALA A 1 109 ? 3.695 5.844 4.902 1 46.56 109 ALA A CA 1
ATOM 870 C C . ALA A 1 109 ? 4.891 5.883 3.953 1 46.56 109 ALA A C 1
ATOM 872 O O . ALA A 1 109 ? 4.719 5.922 2.732 1 46.56 109 ALA A O 1
ATOM 873 N N . PRO A 1 110 ? 5.961 6.359 4.738 1 45.72 110 PRO A N 1
ATOM 874 C CA . PRO A 1 110 ? 7.184 6.469 3.936 1 45.72 110 PRO A CA 1
ATOM 875 C C . PRO A 1 110 ? 7.34 5.32 2.939 1 45.72 110 PRO A C 1
ATOM 877 O O . PRO A 1 110 ? 7.195 4.152 3.311 1 45.72 110 PRO A O 1
ATOM 880 N N . GLY A 1 111 ? 7.09 5.566 1.791 1 49.41 111 GLY A N 1
ATOM 881 C CA . GLY A 1 111 ? 7.457 4.586 0.782 1 49.41 111 GLY A CA 1
ATOM 882 C C . GLY A 1 111 ? 8.828 3.975 1.012 1 49.41 111 GLY A C 1
ATOM 883 O O . GLY A 1 111 ? 9.562 4.414 1.894 1 49.41 111 GLY A O 1
ATOM 884 N N . PRO A 1 112 ? 9.047 2.756 0.596 1 49.09 112 PRO A N 1
ATOM 885 C CA . PRO A 1 112 ? 10.328 2.053 0.735 1 49.09 112 PRO A CA 1
ATOM 886 C C . PRO A 1 112 ? 11.531 2.984 0.616 1 49.09 112 PRO A C 1
ATOM 888 O O . PRO A 1 112 ? 12.547 2.773 1.279 1 49.09 112 PRO A O 1
ATOM 891 N N . ASP A 1 113 ? 11.281 4.098 0.016 1 56.09 113 ASP A N 1
ATOM 892 C CA . ASP A 1 113 ? 12.414 4.988 -0.216 1 56.09 113 ASP A CA 1
ATOM 893 C C . ASP A 1 113 ? 12.883 5.633 1.087 1 56.09 113 ASP A C 1
ATOM 895 O O . ASP A 1 113 ? 14.086 5.766 1.322 1 56.09 113 ASP A O 1
ATOM 899 N N . LEU A 1 114 ? 11.938 5.727 1.967 1 62.19 114 LEU A N 1
ATOM 900 C CA . LEU A 1 114 ? 12.328 6.43 3.184 1 62.19 114 LEU A CA 1
ATOM 901 C C . LEU A 1 114 ? 12.961 5.469 4.184 1 62.19 114 LEU A C 1
ATOM 903 O O . LEU A 1 114 ? 13.781 5.875 5.012 1 62.19 114 LEU A O 1
ATOM 907 N N . ARG A 1 115 ? 12.797 4.203 3.973 1 60.97 115 ARG A N 1
ATOM 908 C CA . ARG A 1 115 ? 13.289 3.205 4.918 1 60.97 115 ARG A CA 1
ATOM 909 C C . ARG A 1 115 ? 14.797 3.059 4.816 1 60.97 115 ARG A C 1
ATOM 911 O O . ARG A 1 115 ? 15.461 2.709 5.797 1 60.97 115 ARG A O 1
ATOM 918 N N . THR A 1 116 ? 15.172 3.43 3.652 1 61.19 116 THR A N 1
ATOM 919 C CA . THR A 1 116 ? 16.609 3.277 3.482 1 61.19 116 THR A CA 1
ATOM 920 C C . THR A 1 116 ? 17.344 4.504 4.012 1 61.19 116 THR A C 1
ATOM 922 O O . THR A 1 116 ? 18.547 4.441 4.281 1 61.19 116 THR A O 1
ATOM 925 N N . VAL A 1 117 ? 16.578 5.508 4.207 1 67.56 117 VAL A N 1
ATOM 926 C CA . VAL A 1 117 ? 17.25 6.758 4.543 1 67.56 117 VAL A CA 1
ATOM 927 C C . VAL A 1 117 ? 16.969 7.117 6 1 67.56 117 VAL A C 1
ATOM 929 O O . VAL A 1 117 ? 17.75 7.836 6.629 1 67.56 117 VAL A O 1
ATOM 932 N N . LEU A 1 118 ? 15.977 6.539 6.512 1 76.19 118 LEU A N 1
ATOM 933 C CA . LEU A 1 118 ? 15.562 6.922 7.855 1 76.19 118 LEU A CA 1
ATOM 934 C C . LEU A 1 118 ? 15.906 5.828 8.867 1 76.19 118 LEU A C 1
ATOM 936 O O . LEU A 1 118 ? 15.859 4.641 8.539 1 76.19 118 LEU A O 1
ATOM 940 N N . SER A 1 119 ? 16.234 6.316 10 1 81.19 119 SER A N 1
ATOM 941 C CA . SER A 1 119 ? 16.438 5.383 11.102 1 81.19 119 SER A CA 1
ATOM 942 C C . SER A 1 119 ? 15.125 4.691 11.484 1 81.19 119 SER A C 1
ATOM 944 O O . SER A 1 119 ? 14.039 5.176 11.156 1 81.19 119 SER A O 1
ATOM 946 N N . ARG A 1 120 ? 15.258 3.617 12.188 1 79.19 120 ARG A N 1
ATOM 947 C CA . ARG A 1 120 ? 14.086 2.902 12.688 1 79.19 120 ARG A CA 1
ATOM 948 C C . ARG A 1 120 ? 13.273 3.773 13.641 1 79.19 120 ARG A C 1
ATOM 950 O O . ARG A 1 120 ? 12.047 3.746 13.625 1 79.19 120 ARG A O 1
ATOM 957 N N . ALA A 1 121 ? 14 4.477 14.383 1 84.12 121 ALA A N 1
ATOM 958 C CA . ALA A 1 121 ? 13.336 5.359 15.336 1 84.12 121 ALA A CA 1
ATOM 959 C C . ALA A 1 121 ? 12.531 6.441 14.617 1 84.12 121 ALA A C 1
ATOM 961 O O . ALA A 1 121 ? 11.398 6.738 15 1 84.12 121 ALA A O 1
ATOM 962 N N . THR A 1 122 ? 13.086 6.961 13.578 1 83.31 122 THR A N 1
ATOM 963 C CA . THR A 1 122 ? 12.406 7.996 12.805 1 83.31 122 THR A CA 1
ATOM 964 C C . THR A 1 122 ? 11.203 7.418 12.07 1 83.31 122 THR A C 1
ATOM 966 O O . THR A 1 122 ? 10.141 8.039 12.023 1 83.31 122 THR A O 1
ATOM 969 N N . LEU A 1 123 ? 11.359 6.242 11.656 1 79.38 123 LEU A N 1
ATOM 970 C CA . LEU A 1 123 ? 10.25 5.57 10.977 1 79.38 123 LEU A CA 1
ATOM 971 C C . LEU A 1 123 ? 9.094 5.324 11.945 1 79.38 123 LEU A C 1
ATOM 973 O O . LEU A 1 123 ? 7.93 5.488 11.57 1 79.38 123 LEU A O 1
ATOM 977 N N . GLN A 1 124 ? 9.398 4.977 13.109 1 82.81 124 GLN A N 1
ATOM 978 C CA . GLN A 1 124 ? 8.383 4.746 14.125 1 82.81 124 GLN A CA 1
ATOM 979 C C . GLN A 1 124 ? 7.648 6.039 14.469 1 82.81 124 GLN A C 1
ATOM 981 O O . GLN A 1 124 ? 6.422 6.043 14.609 1 82.81 124 GLN A O 1
ATOM 986 N N . ARG A 1 125 ? 8.367 7.023 14.516 1 83.5 125 ARG A N 1
ATOM 987 C CA . ARG A 1 125 ? 7.766 8.328 14.805 1 83.5 125 ARG A CA 1
ATOM 988 C C . ARG A 1 125 ? 6.82 8.75 13.695 1 83.5 125 ARG A C 1
ATOM 990 O O . ARG A 1 125 ? 5.746 9.297 13.961 1 83.5 125 ARG A O 1
ATOM 997 N N . LEU A 1 126 ? 7.23 8.5 12.547 1 82.06 126 LEU A N 1
ATOM 998 C CA . LEU A 1 126 ? 6.398 8.852 11.398 1 82.06 126 LEU A CA 1
ATOM 999 C C . LEU A 1 126 ? 5.109 8.039 11.391 1 82.06 126 LEU A C 1
ATOM 1001 O O . LEU A 1 126 ? 4.035 8.57 11.117 1 82.06 126 LEU A O 1
ATOM 1005 N N . ARG A 1 127 ? 5.219 6.812 11.742 1 78.62 127 ARG A N 1
ATOM 1006 C CA . ARG A 1 127 ? 4.039 5.961 11.82 1 78.62 127 ARG A CA 1
ATOM 1007 C C . ARG A 1 127 ? 3.064 6.473 12.883 1 78.62 127 ARG A C 1
ATOM 1009 O O . ARG A 1 127 ? 1.852 6.469 12.664 1 78.62 127 ARG A O 1
ATOM 1016 N N . GLU A 1 128 ? 3.607 6.887 13.898 1 81.88 128 GLU A N 1
ATOM 1017 C CA . GLU A 1 128 ? 2.789 7.43 14.984 1 81.88 128 GLU A CA 1
ATOM 1018 C C . GLU A 1 128 ? 2.086 8.711 14.555 1 81.88 128 GLU A C 1
ATOM 1020 O O . GLU A 1 128 ? 0.933 8.945 14.922 1 81.88 128 GLU A O 1
ATOM 1025 N N . HIS A 1 129 ? 2.791 9.414 13.781 1 82.25 129 HIS A N 1
ATOM 1026 C CA . HIS A 1 129 ? 2.215 10.672 13.305 1 82.25 129 HIS A CA 1
ATOM 1027 C C . HIS A 1 129 ? 1.089 10.414 12.312 1 82.25 129 HIS A C 1
ATOM 1029 O O . HIS A 1 129 ? 0.138 11.195 12.227 1 82.25 129 HIS A O 1
ATOM 1035 N N . ALA A 1 130 ? 1.253 9.336 11.625 1 83 130 ALA A N 1
ATOM 1036 C CA . ALA A 1 130 ? 0.207 8.992 10.664 1 83 130 ALA A CA 1
ATOM 1037 C C . ALA A 1 130 ? -1.11 8.688 11.367 1 83 130 ALA A C 1
ATOM 1039 O O . ALA A 1 130 ? -2.174 8.695 10.742 1 83 130 ALA A O 1
ATOM 1040 N N . ASP A 1 131 ? -1.065 8.508 12.633 1 89 131 ASP A N 1
ATOM 1041 C CA . ASP A 1 131 ? -2.236 8.227 13.453 1 89 131 ASP A CA 1
ATOM 1042 C C . ASP A 1 131 ? -3.225 9.391 13.43 1 89 131 ASP A C 1
ATOM 1044 O O . ASP A 1 131 ? -4.43 9.188 13.594 1 89 131 ASP A O 1
ATOM 1048 N N . ILE A 1 132 ? -2.682 10.523 13.141 1 89.5 132 ILE A N 1
ATOM 1049 C CA . ILE A 1 132 ? -3.531 11.711 13.109 1 89.5 132 ILE A CA 1
ATOM 1050 C C . ILE A 1 132 ? -4.594 11.562 12.023 1 89.5 132 ILE A C 1
ATOM 1052 O O . ILE A 1 132 ? -5.773 11.836 12.258 1 89.5 132 ILE A O 1
ATOM 1056 N N . VAL A 1 133 ? -4.211 11.117 10.93 1 90.62 133 VAL A N 1
ATOM 1057 C CA . VAL A 1 133 ? -5.137 10.945 9.812 1 90.62 133 VAL A CA 1
ATOM 1058 C C . VAL A 1 133 ? -6.012 9.719 10.062 1 90.62 133 VAL A C 1
ATOM 1060 O O . VAL A 1 133 ? -7.219 9.742 9.797 1 90.62 133 VAL A O 1
ATOM 1063 N N . GLU A 1 134 ? -5.418 8.711 10.609 1 93.06 134 GLU A N 1
ATOM 1064 C CA . GLU A 1 134 ? -6.16 7.488 10.891 1 93.06 134 GLU A CA 1
ATOM 1065 C C . GLU A 1 134 ? -7.262 7.734 11.914 1 93.06 134 GLU A C 1
ATOM 1067 O O . GLU A 1 134 ? -8.32 7.105 11.867 1 93.06 134 GLU A O 1
ATOM 1072 N N . ALA A 1 135 ? -6.992 8.617 12.812 1 95.81 135 ALA A N 1
ATOM 1073 C CA . ALA A 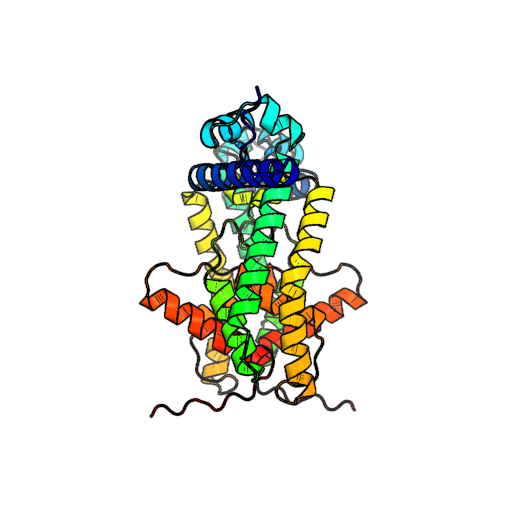1 135 ? -7.977 8.953 13.828 1 95.81 135 ALA A CA 1
ATOM 1074 C C . ALA A 1 135 ? -9.242 9.539 13.203 1 95.81 135 ALA A C 1
ATOM 1076 O O . ALA A 1 135 ? -10.344 9.32 13.703 1 95.81 135 ALA A O 1
ATOM 1077 N N . ILE A 1 136 ? -9.047 10.242 12.164 1 96.81 136 ILE A N 1
ATOM 1078 C CA . ILE A 1 136 ? -10.195 10.828 11.477 1 96.81 136 ILE A CA 1
ATOM 1079 C C . ILE A 1 136 ? -11.047 9.711 10.859 1 96.81 136 ILE A C 1
ATOM 1081 O O . ILE A 1 136 ? -12.266 9.703 11.016 1 96.81 136 ILE A O 1
ATOM 1085 N N . LEU A 1 137 ? -10.422 8.805 10.203 1 97.12 137 LEU A N 1
ATOM 1086 C CA . LEU A 1 137 ? -11.133 7.68 9.617 1 97.12 137 LEU A CA 1
ATOM 1087 C C . LEU A 1 137 ? -11.805 6.844 10.703 1 97.12 137 LEU A C 1
ATOM 1089 O O . LEU A 1 137 ? -12.945 6.395 10.523 1 97.12 137 LEU A O 1
ATOM 1093 N N . ARG A 1 138 ? -11.102 6.641 11.797 1 97.88 138 ARG A N 1
ATOM 1094 C CA . ARG A 1 138 ? -11.664 5.91 12.93 1 97.88 138 ARG A CA 1
ATOM 1095 C C . ARG A 1 138 ? -12.961 6.559 13.406 1 97.88 138 ARG A C 1
ATOM 1097 O O . ARG A 1 138 ? -13.945 5.867 13.68 1 97.88 138 ARG A O 1
ATOM 1104 N N . ARG A 1 139 ? -12.953 7.805 13.484 1 97.94 139 ARG A N 1
ATOM 1105 C CA . ARG A 1 139 ? -14.141 8.539 13.922 1 97.94 139 ARG A CA 1
ATOM 1106 C C . ARG A 1 139 ? -15.289 8.359 12.93 1 97.94 139 ARG A C 1
ATOM 1108 O O . ARG A 1 139 ? -16.438 8.164 13.336 1 97.94 139 ARG A O 1
ATOM 1115 N N . ILE A 1 140 ? -14.977 8.422 11.68 1 98.19 140 ILE A N 1
ATOM 1116 C CA . ILE A 1 140 ? -15.984 8.266 10.641 1 98.19 140 ILE A CA 1
ATOM 1117 C C . ILE A 1 140 ? -16.625 6.879 10.742 1 98.19 140 ILE A C 1
ATOM 1119 O O . ILE A 1 140 ? -17.844 6.746 10.719 1 98.19 140 ILE A O 1
ATOM 1123 N N . LEU A 1 141 ? -15.805 5.879 10.867 1 98.12 141 LEU A N 1
ATOM 1124 C CA . LEU A 1 141 ? -16.281 4.504 10.93 1 98.12 141 LEU A CA 1
ATOM 1125 C C . LEU A 1 141 ? -17.094 4.273 12.203 1 98.12 141 LEU A C 1
ATOM 1127 O O . LEU A 1 141 ? -18.141 3.625 12.172 1 98.12 141 LEU A O 1
ATOM 1131 N N . THR A 1 142 ? -16.578 4.816 13.297 1 98 142 THR A N 1
ATOM 1132 C CA . THR A 1 142 ? -17.281 4.684 14.57 1 98 142 THR A CA 1
ATOM 1133 C C . THR A 1 142 ? -18.656 5.324 14.5 1 98 142 THR A C 1
ATOM 1135 O O . THR A 1 142 ? -19.656 4.727 14.93 1 98 142 THR A O 1
ATOM 1138 N N . ALA A 1 143 ? -18.75 6.453 13.969 1 96.94 143 ALA A N 1
ATOM 1139 C CA . ALA A 1 143 ? -20.031 7.141 13.805 1 96.94 143 ALA A CA 1
ATOM 1140 C C . ALA A 1 143 ? -20.984 6.324 12.938 1 96.94 143 ALA A C 1
ATOM 1142 O O . ALA A 1 143 ? -22.188 6.238 13.234 1 96.94 143 ALA A O 1
ATOM 1143 N N . GLY A 1 144 ? -20.453 5.797 11.859 1 97.25 144 GLY A N 1
ATOM 1144 C CA . GLY A 1 144 ? -21.266 4.969 10.984 1 97.25 144 GLY A CA 1
ATOM 1145 C C . GLY A 1 144 ? -21.812 3.727 11.672 1 97.25 144 GLY A C 1
ATOM 1146 O O . GLY A 1 144 ? -22.953 3.338 11.445 1 97.25 144 GLY A O 1
ATOM 1147 N N . ILE A 1 145 ? -21 3.107 12.461 1 96.94 145 ILE A N 1
ATOM 1148 C CA . ILE A 1 145 ? -21.422 1.918 13.195 1 96.94 145 ILE A CA 1
ATOM 1149 C C . ILE A 1 145 ? -22.469 2.299 14.242 1 96.94 145 ILE A C 1
ATOM 1151 O O . ILE A 1 145 ? -23.516 1.642 14.352 1 96.94 145 ILE A O 1
ATOM 1155 N N . ASP A 1 146 ? -22.219 3.355 14.961 1 96.88 146 ASP A N 1
ATOM 1156 C CA . ASP A 1 146 ? -23.141 3.822 15.992 1 96.88 146 ASP A CA 1
ATOM 1157 C C . ASP A 1 146 ? -24.5 4.18 15.406 1 96.88 146 ASP A C 1
ATOM 1159 O O . ASP A 1 146 ? -25.531 3.947 16.031 1 96.88 146 ASP A O 1
ATOM 1163 N N . ALA A 1 147 ? -24.5 4.676 14.203 1 95.5 147 ALA A N 1
ATOM 1164 C CA . ALA A 1 147 ? -25.719 5.098 13.539 1 95.5 147 ALA A CA 1
ATOM 1165 C C . ALA A 1 147 ? -26.406 3.918 12.859 1 95.5 147 ALA A C 1
ATOM 1167 O O . ALA A 1 147 ? -27.531 4.051 12.344 1 95.5 147 ALA A O 1
ATOM 1168 N N . GLY A 1 148 ? -25.766 2.816 12.766 1 95.38 148 GLY A N 1
ATOM 1169 C CA . GLY A 1 148 ? -26.328 1.643 12.125 1 95.38 148 GLY A CA 1
ATOM 1170 C C . GLY A 1 148 ? -26.141 1.646 10.617 1 95.38 148 GLY A C 1
ATOM 1171 O O . GLY A 1 148 ? -26.656 0.768 9.922 1 95.38 148 GLY A O 1
ATOM 1172 N N . THR A 1 149 ? -25.375 2.627 10.148 1 95.44 149 THR A N 1
ATOM 1173 C CA . THR A 1 149 ? -25.094 2.744 8.727 1 95.44 149 THR A CA 1
ATOM 1174 C C . THR A 1 149 ? -24.109 1.662 8.281 1 95.44 149 THR A C 1
ATOM 1176 O O . THR A 1 149 ? -24.188 1.168 7.152 1 95.44 149 THR A O 1
ATOM 1179 N N . PHE A 1 150 ? -23.141 1.341 9.117 1 96.12 150 PHE A N 1
ATOM 1180 C CA . PHE A 1 150 ? -22.188 0.251 8.922 1 96.12 150 PHE A CA 1
ATOM 1181 C C . PHE A 1 150 ? -22.422 -0.858 9.945 1 96.12 150 PHE A C 1
ATOM 1183 O O . PHE A 1 150 ? -22.828 -0.591 11.078 1 96.12 150 PHE A O 1
ATOM 1190 N N . PRO A 1 151 ? -22.219 -2.1 9.586 1 95.19 151 PRO A N 1
ATOM 1191 C CA . PRO A 1 151 ? -22.344 -3.182 10.562 1 95.19 151 PRO A CA 1
ATOM 1192 C C . PRO A 1 151 ? -21.219 -3.182 11.594 1 95.19 151 PRO A C 1
ATOM 1194 O O . PRO A 1 151 ? -20.172 -2.586 11.359 1 95.19 151 PRO A O 1
ATOM 1197 N N . PRO A 1 152 ? -21.5 -3.832 12.75 1 95.56 152 PRO A N 1
ATOM 1198 C CA . PRO A 1 152 ? -20.391 -4.02 13.68 1 95.56 152 PRO A CA 1
ATOM 1199 C C . PRO A 1 152 ? -19.188 -4.711 13.031 1 95.56 152 PRO A C 1
ATOM 1201 O O . PRO A 1 152 ? -19.359 -5.664 12.266 1 95.56 152 PRO A O 1
ATOM 1204 N N . GLN A 1 153 ? -18.047 -4.16 13.289 1 94.88 153 GLN A N 1
ATOM 1205 C CA . GLN A 1 153 ? -16.812 -4.688 12.711 1 94.88 153 GLN A CA 1
ATOM 1206 C C . GLN A 1 153 ? -15.594 -4.242 13.508 1 94.88 153 GLN A C 1
ATOM 1208 O O . GLN A 1 153 ? -15.68 -3.336 14.336 1 94.88 153 GLN A O 1
ATOM 1213 N N . ASP A 1 154 ? -14.469 -4.91 13.227 1 94.38 154 ASP A N 1
ATOM 1214 C CA . ASP A 1 154 ? -13.219 -4.516 13.875 1 94.38 154 ASP A CA 1
ATOM 1215 C C . ASP A 1 154 ? -12.648 -3.244 13.25 1 94.38 154 ASP A C 1
ATOM 1217 O O . ASP A 1 154 ? -12.133 -3.273 12.133 1 94.38 154 ASP A O 1
ATOM 1221 N N . ILE A 1 155 ? -12.648 -2.178 13.984 1 95.81 155 ILE A N 1
ATOM 1222 C CA . ILE A 1 155 ? -12.391 -0.85 13.445 1 95.81 155 ILE A CA 1
ATOM 1223 C C . ILE A 1 155 ? -10.914 -0.722 13.078 1 95.81 155 ILE A C 1
ATOM 1225 O O . ILE A 1 155 ? -10.578 -0.217 12 1 95.81 155 ILE A O 1
ATOM 1229 N N . GLU A 1 156 ? -10.016 -1.217 13.938 1 92.88 156 GLU A N 1
ATOM 1230 C CA . GLU A 1 156 ? -8.594 -0.974 13.734 1 92.88 156 GLU A CA 1
ATOM 1231 C C . GLU A 1 156 ? -8.094 -1.648 12.453 1 92.88 156 GLU A C 1
ATOM 1233 O O . GLU A 1 156 ? -7.492 -1.001 11.602 1 92.88 156 GLU A O 1
ATOM 1238 N N . PRO A 1 157 ? -8.43 -2.939 12.266 1 93.06 157 PRO A N 1
ATOM 1239 C CA . PRO A 1 157 ? -8.055 -3.545 10.984 1 93.06 157 PRO A CA 1
ATOM 1240 C C . PRO A 1 157 ? -8.719 -2.863 9.789 1 93.06 157 PRO A C 1
ATOM 1242 O O . PRO A 1 157 ? -8.102 -2.721 8.734 1 93.06 157 PRO A O 1
ATOM 1245 N N . THR A 1 158 ? -9.977 -2.443 9.969 1 95.31 158 THR A N 1
ATOM 1246 C CA . THR A 1 158 ? -10.695 -1.801 8.875 1 95.31 158 THR A CA 1
ATOM 1247 C C . THR A 1 158 ? -10.023 -0.485 8.484 1 95.31 158 THR A C 1
ATOM 1249 O O . THR A 1 158 ? -9.859 -0.191 7.301 1 95.31 158 THR A O 1
ATOM 1252 N N . VAL A 1 159 ? -9.586 0.284 9.461 1 94.5 159 VAL A N 1
ATOM 1253 C CA . VAL A 1 159 ? -8.883 1.537 9.203 1 94.5 159 VAL A CA 1
ATOM 1254 C C . VAL A 1 159 ? -7.609 1.264 8.398 1 94.5 159 VAL A C 1
ATOM 1256 O O . VAL A 1 159 ? -7.348 1.933 7.398 1 94.5 159 VAL A O 1
ATOM 1259 N N . HIS A 1 160 ? -6.91 0.296 8.805 1 90 160 HIS A N 1
ATOM 1260 C CA . HIS A 1 160 ? -5.672 -0.072 8.125 1 90 160 HIS A CA 1
ATOM 1261 C C . HIS A 1 160 ? -5.945 -0.509 6.688 1 90 160 HIS A C 1
ATOM 1263 O O . HIS A 1 160 ? -5.258 -0.074 5.758 1 90 160 HIS A O 1
ATOM 1269 N N . LEU A 1 161 ? -6.891 -1.283 6.496 1 93.06 161 LEU A N 1
ATOM 1270 C CA . LEU A 1 161 ? -7.195 -1.836 5.18 1 93.06 161 LEU A CA 1
ATOM 1271 C C . LEU A 1 161 ? -7.68 -0.746 4.23 1 93.06 161 LEU A C 1
ATOM 1273 O O . LEU A 1 161 ? -7.281 -0.708 3.064 1 93.06 161 LEU A O 1
ATOM 1277 N N . VAL A 1 162 ? -8.523 0.134 4.699 1 94.62 162 VAL A N 1
ATOM 1278 C CA . VAL A 1 162 ? -8.992 1.244 3.877 1 94.62 162 VAL A CA 1
ATOM 1279 C C . VAL A 1 162 ? -7.801 2.092 3.432 1 94.62 162 VAL A C 1
ATOM 1281 O O . VAL A 1 162 ? -7.66 2.396 2.244 1 94.62 162 VAL A O 1
ATOM 1284 N N . ASN A 1 163 ? -6.961 2.402 4.344 1 89.81 163 ASN A N 1
ATOM 1285 C CA . ASN A 1 163 ? -5.812 3.24 4.016 1 89.81 163 ASN A CA 1
ATOM 1286 C C . ASN A 1 163 ? -4.84 2.52 3.084 1 89.81 163 ASN A C 1
ATOM 1288 O O . ASN A 1 163 ? -4.238 3.141 2.207 1 89.81 163 ASN A O 1
ATOM 1292 N N . ALA A 1 164 ? -4.656 1.273 3.311 1 85.88 164 ALA A N 1
ATOM 1293 C CA . ALA A 1 164 ? -3.768 0.491 2.457 1 85.88 164 ALA A CA 1
ATOM 1294 C C . ALA A 1 164 ? -4.238 0.515 1.006 1 85.88 164 ALA A C 1
ATOM 1296 O O . ALA A 1 164 ? -3.432 0.674 0.087 1 85.88 164 ALA A O 1
ATOM 1297 N N . CYS A 1 165 ? -5.488 0.324 0.793 1 87.88 165 CYS A N 1
ATOM 1298 C CA . CYS A 1 165 ? -5.969 0.267 -0.583 1 87.88 165 CYS A CA 1
ATOM 1299 C C . CYS A 1 165 ? -5.891 1.638 -1.245 1 87.88 165 CYS A C 1
ATOM 1301 O O . CYS A 1 165 ? -5.738 1.735 -2.465 1 87.88 165 CYS A O 1
ATOM 1303 N N . LEU A 1 166 ? -5.922 2.705 -0.434 1 86.62 166 LEU A N 1
ATOM 1304 C CA . LEU A 1 166 ? -5.887 4.055 -0.991 1 86.62 166 LEU A CA 1
ATOM 1305 C C . LEU A 1 166 ? -4.445 4.52 -1.183 1 86.62 166 LEU A C 1
ATOM 1307 O O . LEU A 1 166 ? -4.18 5.402 -2.002 1 86.62 166 LEU A O 1
ATOM 1311 N N . SER A 1 167 ? -3.52 4.039 -0.338 1 75.5 167 SER A N 1
ATOM 1312 C CA . SER A 1 167 ? -2.119 4.441 -0.405 1 75.5 167 SER A CA 1
ATOM 1313 C C . SER A 1 167 ? -1.417 3.801 -1.597 1 75.5 167 SER A C 1
ATOM 1315 O O . SER A 1 167 ? -0.432 4.34 -2.107 1 75.5 167 SER A O 1
ATOM 1317 N N . GLY A 1 168 ? -1.802 2.637 -2.014 1 63.78 168 GLY A N 1
ATOM 1318 C CA . GLY A 1 168 ? -1.152 1.856 -3.057 1 63.78 168 GLY A CA 1
ATOM 1319 C C . GLY A 1 168 ? -1.594 2.246 -4.453 1 63.78 168 GLY A C 1
ATOM 1320 O O . GLY A 1 168 ? -1.043 1.756 -5.441 1 63.78 168 GLY A O 1
ATOM 1321 N N . ARG A 1 169 ? -2.428 3.191 -4.531 1 62.56 169 ARG A N 1
ATOM 1322 C CA . ARG A 1 169 ? -3.037 3.479 -5.828 1 62.56 169 ARG A CA 1
ATOM 1323 C C . ARG A 1 169 ? -2.275 4.574 -6.562 1 62.56 169 ARG A C 1
ATOM 1325 O O . ARG A 1 169 ? -1.896 5.582 -5.961 1 62.56 169 ARG A O 1
ATOM 1332 N N . LEU A 1 170 ? -1.816 4.164 -7.711 1 65.38 170 LEU A N 1
ATOM 1333 C CA . LEU A 1 170 ? -1.423 5.23 -8.625 1 65.38 170 LEU A CA 1
ATOM 1334 C C . LEU A 1 170 ? -2.641 5.82 -9.328 1 65.38 170 LEU A C 1
ATOM 1336 O O . LEU A 1 170 ? -3.35 5.113 -10.047 1 65.38 170 LEU A O 1
ATOM 1340 N N . ILE A 1 171 ? -3.006 6.969 -8.906 1 76.38 171 ILE A N 1
ATOM 1341 C CA . ILE A 1 171 ? -4.133 7.66 -9.523 1 76.38 171 ILE A CA 1
ATOM 1342 C C . ILE A 1 171 ? -3.686 8.32 -10.828 1 76.38 171 ILE A C 1
ATOM 1344 O O . ILE A 1 171 ? -2.766 9.141 -10.828 1 76.38 171 ILE A O 1
ATOM 1348 N N . PRO A 1 172 ? -4.355 7.918 -11.898 1 82.25 172 PRO A N 1
ATOM 1349 C CA . PRO A 1 172 ? -3.996 8.516 -13.18 1 82.25 172 PRO A CA 1
ATOM 1350 C C . PRO A 1 172 ? -4.148 10.039 -13.188 1 82.25 172 PRO A C 1
ATOM 1352 O O . PRO A 1 172 ? -5.004 10.578 -12.484 1 82.25 172 PRO A O 1
ATOM 1355 N N . ASP A 1 173 ? -3.344 10.656 -14.047 1 81.88 173 ASP A N 1
ATOM 1356 C CA . ASP A 1 173 ? -3.449 12.102 -14.203 1 81.88 173 ASP A CA 1
ATOM 1357 C C . ASP A 1 173 ? -4.586 12.469 -15.156 1 81.88 173 ASP A C 1
ATOM 1359 O O . ASP A 1 173 ? -5.23 13.508 -14.992 1 81.88 173 ASP A O 1
ATOM 1363 N N . GLU A 1 174 ? -4.836 11.586 -16.094 1 90.81 174 GLU A N 1
ATOM 1364 C CA . GLU A 1 174 ? -5.906 11.828 -17.047 1 90.81 174 GLU A CA 1
ATOM 1365 C C . GLU A 1 174 ? -7.27 11.859 -16.359 1 90.81 174 GLU A C 1
ATOM 1367 O O . GLU A 1 174 ? -7.645 10.914 -15.672 1 90.81 174 GLU A O 1
ATOM 1372 N N . PRO A 1 175 ? -8.031 12.977 -16.578 1 91.12 175 PRO A N 1
ATOM 1373 C CA . PRO A 1 175 ? -9.219 13.266 -15.773 1 91.12 175 PRO A CA 1
ATOM 1374 C C . PRO A 1 175 ? -10.242 12.125 -15.797 1 91.12 175 PRO A C 1
ATOM 1376 O O . PRO A 1 175 ? -10.789 11.758 -14.758 1 91.12 175 PRO A O 1
ATOM 1379 N N . VAL A 1 176 ? -10.531 11.57 -16.953 1 92.94 176 VAL A N 1
ATOM 1380 C CA . VAL A 1 176 ? -11.547 10.531 -17.062 1 92.94 176 VAL A CA 1
ATOM 1381 C C . VAL A 1 176 ? -11.078 9.273 -16.312 1 92.94 176 VAL A C 1
ATOM 1383 O O . VAL A 1 176 ? -11.844 8.688 -15.547 1 92.94 176 VAL A O 1
ATOM 1386 N N . ALA A 1 177 ? -9.836 8.922 -16.5 1 91.5 177 ALA A N 1
ATOM 1387 C CA . ALA A 1 177 ? -9.266 7.75 -15.836 1 91.5 177 ALA A CA 1
ATOM 1388 C C . ALA A 1 177 ? -9.188 7.965 -14.32 1 91.5 177 ALA A C 1
ATOM 1390 O O . ALA A 1 177 ? -9.422 7.039 -13.547 1 91.5 177 ALA A O 1
ATOM 1391 N N . ARG A 1 178 ? -8.828 9.164 -14.008 1 90.5 178 ARG A N 1
ATOM 1392 C CA . ARG A 1 178 ? -8.742 9.531 -12.594 1 90.5 178 ARG A CA 1
ATOM 1393 C C . ARG A 1 178 ? -10.094 9.383 -11.906 1 90.5 178 ARG A C 1
ATOM 1395 O O . ARG A 1 178 ? -10.195 8.758 -10.852 1 90.5 178 ARG A O 1
ATOM 1402 N N . GLU A 1 179 ? -11.094 9.922 -12.492 1 92.25 179 GLU A N 1
ATOM 1403 C CA . GLU A 1 179 ? -12.438 9.859 -11.906 1 92.25 179 GLU A CA 1
ATOM 1404 C C . GLU A 1 179 ? -12.93 8.422 -11.828 1 92.25 179 GLU A C 1
ATOM 1406 O O . GLU A 1 179 ? -13.57 8.031 -10.844 1 92.25 179 GLU A O 1
ATOM 1411 N N . ARG A 1 180 ? -12.609 7.664 -12.828 1 92.31 180 ARG A N 1
ATOM 1412 C CA . ARG A 1 180 ? -12.977 6.25 -12.82 1 92.31 180 ARG A CA 1
ATOM 1413 C C . ARG A 1 180 ? -12.328 5.523 -11.648 1 92.31 180 ARG A C 1
ATOM 1415 O O . ARG A 1 180 ? -12.984 4.742 -10.953 1 92.31 180 ARG A O 1
ATOM 1422 N N . THR A 1 181 ? -11.102 5.82 -11.414 1 91.38 181 THR A N 1
ATOM 1423 C CA . THR A 1 181 ? -10.359 5.195 -10.328 1 91.38 181 THR A CA 1
ATOM 1424 C C . THR A 1 181 ? -10.93 5.605 -8.969 1 91.38 181 THR A C 1
ATOM 1426 O O . THR A 1 181 ? -11.109 4.766 -8.086 1 91.38 181 THR A O 1
ATOM 1429 N N . ILE A 1 182 ? -11.242 6.852 -8.883 1 92.44 182 ILE A N 1
ATOM 1430 C CA . ILE A 1 182 ? -11.773 7.371 -7.625 1 92.44 182 ILE A CA 1
ATOM 1431 C C . ILE A 1 182 ? -13.148 6.766 -7.359 1 92.44 182 ILE A C 1
ATOM 1433 O O . ILE A 1 182 ? -13.438 6.332 -6.242 1 92.44 182 ILE A O 1
ATOM 1437 N N . ARG A 1 183 ? -14 6.684 -8.344 1 94 183 ARG A N 1
ATOM 1438 C CA . ARG A 1 183 ? -15.336 6.117 -8.195 1 94 183 ARG A CA 1
ATOM 1439 C C . ARG A 1 183 ? -15.266 4.637 -7.824 1 94 183 ARG A C 1
ATOM 1441 O O . ARG A 1 183 ? -16.047 4.16 -7.004 1 94 183 ARG A O 1
ATOM 1448 N N . ALA A 1 184 ? -14.352 3.99 -8.422 1 94.06 184 ALA A N 1
ATOM 1449 C CA . ALA A 1 184 ? -14.164 2.578 -8.102 1 94.06 184 ALA A CA 1
ATOM 1450 C C . ALA A 1 184 ? -13.727 2.396 -6.648 1 94.06 184 ALA A C 1
ATOM 1452 O O . ALA A 1 184 ? -14.203 1.494 -5.957 1 94.06 184 ALA A O 1
ATOM 1453 N N . ALA A 1 185 ? -12.789 3.25 -6.219 1 95.12 185 ALA A N 1
ATOM 1454 C CA . ALA A 1 185 ? -12.32 3.191 -4.836 1 95.12 185 ALA A CA 1
ATOM 1455 C C . ALA A 1 185 ? -13.461 3.48 -3.861 1 95.12 185 ALA A C 1
ATOM 1457 O O . ALA A 1 185 ? -13.578 2.822 -2.824 1 95.12 185 ALA A O 1
ATOM 1458 N N . GLU A 1 186 ? -14.266 4.438 -4.215 1 95.75 186 GLU A N 1
ATOM 1459 C CA . GLU A 1 186 ? -15.422 4.758 -3.373 1 95.75 186 GLU A CA 1
ATOM 1460 C C . GLU A 1 186 ? -16.359 3.562 -3.248 1 95.75 186 GLU A C 1
ATOM 1462 O O . GLU A 1 186 ? -16.734 3.174 -2.139 1 95.75 186 GLU A O 1
ATOM 1467 N N . ALA A 1 187 ? -16.766 3.035 -4.395 1 95.38 187 ALA A N 1
ATOM 1468 C CA . ALA A 1 187 ? -17.672 1.896 -4.391 1 95.38 187 ALA A CA 1
ATOM 1469 C C . ALA A 1 187 ? -17.078 0.721 -3.617 1 95.38 187 ALA A C 1
ATOM 1471 O O . ALA A 1 187 ? -17.781 0.076 -2.83 1 95.38 187 ALA A O 1
ATOM 1472 N N . PHE A 1 188 ? -15.836 0.489 -3.818 1 96.44 188 PHE A N 1
ATOM 1473 C CA . PHE A 1 188 ? -15.117 -0.608 -3.18 1 96.44 188 PHE A CA 1
ATOM 1474 C C . PHE A 1 188 ? -15.109 -0.439 -1.665 1 96.44 188 PHE A C 1
ATOM 1476 O O . PHE A 1 188 ? -15.516 -1.345 -0.932 1 96.44 188 PHE A O 1
ATOM 1483 N N . VAL A 1 189 ? -14.68 0.697 -1.2 1 97.25 189 VAL A N 1
ATOM 1484 C CA . VAL A 1 189 ? -14.516 0.944 0.229 1 97.25 189 VAL A CA 1
ATOM 1485 C C . VAL A 1 189 ? -15.891 0.991 0.902 1 97.25 189 VAL A C 1
ATOM 1487 O O . VAL A 1 189 ? -16.062 0.466 2.004 1 97.25 189 VAL A O 1
ATOM 1490 N N . LEU A 1 190 ? -16.859 1.608 0.268 1 97.12 190 LEU A N 1
ATOM 1491 C CA . LEU A 1 190 ? -18.203 1.679 0.853 1 97.12 190 LEU A CA 1
ATOM 1492 C C . LEU A 1 190 ? -18.797 0.283 1.027 1 97.12 190 LEU A C 1
ATOM 1494 O O . LEU A 1 190 ? -19.359 -0.029 2.078 1 97.12 190 LEU A O 1
ATOM 1498 N N . ARG A 1 191 ? -18.641 -0.558 0.001 1 96.19 191 ARG A N 1
ATOM 1499 C CA . ARG A 1 191 ? -19.094 -1.938 0.171 1 96.19 191 ARG A CA 1
ATOM 1500 C C . ARG A 1 191 ? -18.312 -2.631 1.283 1 96.19 191 ARG A C 1
ATOM 1502 O O . ARG A 1 191 ? -18.875 -3.369 2.086 1 96.19 191 ARG A O 1
ATOM 1509 N N . ALA A 1 192 ? -17 -2.365 1.312 1 97.25 192 ALA A N 1
ATOM 1510 C CA . ALA A 1 192 ? -16.109 -3.039 2.25 1 97.25 192 ALA A CA 1
ATOM 1511 C C . ALA A 1 192 ? -16.516 -2.764 3.693 1 97.25 192 ALA A C 1
ATOM 1513 O O . ALA A 1 192 ? -16.438 -3.65 4.547 1 97.25 192 ALA A O 1
ATOM 1514 N N . VAL A 1 193 ? -16.969 -1.533 3.912 1 97.06 193 VAL A N 1
ATOM 1515 C CA . VAL A 1 193 ? -17.328 -1.182 5.281 1 97.06 193 VAL A CA 1
ATOM 1516 C C . VAL A 1 193 ? -18.797 -1.521 5.543 1 97.06 193 VAL A C 1
ATOM 1518 O O . VAL A 1 193 ? -19.297 -1.305 6.645 1 97.06 193 VAL A O 1
ATOM 1521 N N . GLY A 1 194 ? -19.5 -2.051 4.531 1 95.44 194 GLY A N 1
ATOM 1522 C CA . GLY A 1 194 ? -20.859 -2.535 4.695 1 95.44 194 GLY A CA 1
ATOM 1523 C C . GLY A 1 194 ? -21.906 -1.437 4.582 1 95.44 194 GLY A C 1
ATOM 1524 O O . GLY A 1 194 ? -22.969 -1.53 5.18 1 95.44 194 GLY A O 1
ATOM 1525 N N . ALA A 1 195 ? -21.5 -0.374 3.85 1 93.5 195 ALA A N 1
ATOM 1526 C CA . ALA A 1 195 ? -22.469 0.702 3.662 1 93.5 195 ALA A CA 1
ATOM 1527 C C . ALA A 1 195 ? -23.656 0.229 2.832 1 93.5 195 ALA A C 1
ATOM 1529 O O . ALA A 1 195 ? -23.5 -0.528 1.874 1 93.5 195 ALA A O 1
ATOM 1530 N N . ARG A 1 196 ? -24.875 0.417 3.252 1 77.75 196 ARG A N 1
ATOM 1531 C CA . ARG A 1 196 ? -26.094 0.131 2.48 1 77.75 196 ARG A CA 1
ATOM 1532 C C . ARG A 1 196 ? -26.344 1.219 1.444 1 77.75 196 ARG A C 1
ATOM 1534 O O . ARG A 1 196 ? -26.859 2.287 1.774 1 77.75 196 ARG A O 1
ATOM 1541 N N . VAL A 1 197 ? -25.531 1.271 0.427 1 67.5 197 VAL A N 1
ATOM 1542 C CA . VAL A 1 197 ? -25.703 2.352 -0.537 1 67.5 197 VAL A CA 1
ATOM 1543 C C . VAL A 1 197 ? -26.797 1.98 -1.529 1 67.5 197 VAL A C 1
ATOM 1545 O O . VAL A 1 197 ? -26.766 0.903 -2.129 1 67.5 197 VAL A O 1
ATOM 1548 N N . PRO A 1 198 ? -27.906 2.668 -1.495 1 55.34 198 PRO A N 1
ATOM 1549 C CA . PRO A 1 198 ? -28.938 2.406 -2.5 1 55.34 198 PRO A CA 1
ATOM 1550 C C . PRO A 1 198 ? -28.391 2.422 -3.926 1 55.34 198 PRO A C 1
ATOM 1552 O O . PRO A 1 198 ? -27.438 3.146 -4.219 1 55.34 198 PRO A O 1
ATOM 1555 N N . GLU A 1 199 ? -28.297 1.308 -4.551 1 49.22 199 GLU A N 1
ATOM 1556 C CA . GLU A 1 199 ? -27.875 1.275 -5.945 1 49.22 199 GLU A CA 1
ATOM 1557 C C . GLU A 1 199 ? -28.375 2.498 -6.707 1 49.22 199 GLU A C 1
ATOM 1559 O O . GLU A 1 199 ? -29.547 2.875 -6.582 1 49.22 199 GLU A O 1
ATOM 1564 N N . ARG A 1 200 ? -27.672 3.422 -7.016 1 43.19 200 ARG A N 1
ATOM 1565 C CA . ARG A 1 200 ? -28.203 4.492 -7.859 1 43.19 200 ARG A CA 1
ATOM 1566 C C . ARG A 1 200 ? -28.844 3.926 -9.117 1 43.19 200 ARG A C 1
ATOM 1568 O O . ARG A 1 200 ? -28.203 3.221 -9.891 1 43.19 200 ARG A O 1
ATOM 1575 N N . VAL A 1 201 ? -30.047 3.574 -9.086 1 36.09 201 VAL A N 1
ATOM 1576 C CA . VAL A 1 201 ? -30.781 3.312 -10.32 1 36.09 201 VAL A CA 1
ATOM 1577 C C . VAL A 1 201 ? -30.562 4.461 -11.305 1 36.09 201 VAL A C 1
ATOM 1579 O O . VAL A 1 201 ? -30.656 5.633 -10.938 1 36.09 201 VAL A O 1
ATOM 1582 N N . PRO A 1 202 ? -29.703 4.152 -12.32 1 40.38 202 PRO A N 1
ATOM 1583 C CA . PRO A 1 202 ? -29.734 5.227 -13.312 1 40.38 202 PRO A CA 1
ATOM 1584 C C . PRO A 1 202 ? -31.109 5.875 -13.453 1 40.38 202 PRO A C 1
ATOM 1586 O O . PRO A 1 202 ? -32.125 5.176 -13.461 1 40.38 202 PRO A O 1
ATOM 1589 N N . ALA A 1 203 ? -31.203 7.168 -13.359 1 28.45 203 ALA A N 1
ATOM 1590 C CA . ALA A 1 203 ? -32.406 7.871 -13.781 1 28.45 203 ALA A CA 1
ATOM 1591 C C . ALA A 1 203 ? -32.656 7.684 -15.273 1 28.45 203 ALA A C 1
ATOM 1593 O O . ALA A 1 203 ? -31.719 7.586 -16.062 1 28.45 203 ALA A O 1
ATOM 1594 N N . MET B 1 1 ? 37.312 -28.328 -15.172 1 41.25 1 MET B N 1
ATOM 1595 C CA . MET B 1 1 ? 36.094 -28.562 -15.945 1 41.25 1 MET B CA 1
ATOM 1596 C C . MET B 1 1 ? 34.875 -28.078 -15.18 1 41.25 1 MET B C 1
ATOM 1598 O O . MET B 1 1 ? 34.781 -28.266 -13.969 1 41.25 1 MET B O 1
ATOM 1602 N N . PRO B 1 2 ? 34.188 -27.078 -15.828 1 49.03 2 PRO B N 1
ATOM 1603 C CA . PRO B 1 2 ? 33.094 -26.531 -15.031 1 49.03 2 PRO B CA 1
ATOM 1604 C C . PRO B 1 2 ? 32.156 -27.609 -14.484 1 49.03 2 PRO B C 1
ATOM 1606 O O . PRO B 1 2 ? 31.875 -28.594 -15.18 1 49.03 2 PRO B O 1
ATOM 1609 N N . LYS B 1 3 ? 32.281 -27.938 -13.344 1 53.91 3 LYS B N 1
ATOM 1610 C CA . LYS B 1 3 ? 31.453 -29 -12.758 1 53.91 3 LYS B CA 1
ATOM 1611 C C . LYS B 1 3 ? 29.984 -28.844 -13.141 1 53.91 3 LYS B C 1
ATOM 1613 O O . LYS B 1 3 ? 29.359 -27.844 -12.797 1 53.91 3 LYS B O 1
ATOM 1618 N N . ILE B 1 4 ? 29.625 -29.406 -14.234 1 51.47 4 ILE B N 1
ATOM 1619 C CA . ILE B 1 4 ? 28.266 -29.484 -14.75 1 51.47 4 ILE B CA 1
ATOM 1620 C C . ILE B 1 4 ? 27.359 -30.109 -13.695 1 51.47 4 ILE B C 1
ATOM 1622 O O . ILE B 1 4 ? 27.594 -31.219 -13.219 1 51.47 4 ILE B O 1
ATOM 1626 N N . ILE B 1 5 ? 26.766 -29.297 -13.016 1 57.09 5 ILE B N 1
ATOM 1627 C CA . ILE B 1 5 ? 25.766 -29.828 -12.094 1 57.09 5 ILE B CA 1
ATOM 1628 C C . ILE B 1 5 ? 24.422 -30 -12.812 1 57.09 5 ILE B C 1
ATOM 1630 O O . ILE B 1 5 ? 23.844 -29.016 -13.281 1 57.09 5 ILE B O 1
ATOM 1634 N N . GLY B 1 6 ? 24.047 -31.281 -13.125 1 62.06 6 GLY B N 1
ATOM 1635 C CA . GLY B 1 6 ? 22.828 -31.672 -13.828 1 62.06 6 GLY B CA 1
ATOM 1636 C C . GLY B 1 6 ? 23.094 -32.625 -14.984 1 62.06 6 GLY B C 1
ATOM 1637 O O . GLY B 1 6 ? 24.234 -32.969 -15.258 1 62.06 6 GLY B O 1
ATOM 1638 N N . LYS B 1 7 ? 21.969 -33.062 -15.609 1 71 7 LYS B N 1
ATOM 1639 C CA . LYS B 1 7 ? 22.031 -34.125 -16.641 1 71 7 LYS B CA 1
ATOM 1640 C C . LYS B 1 7 ? 22.234 -33.5 -18.016 1 71 7 LYS B C 1
ATOM 1642 O O . LYS B 1 7 ? 22.516 -34.219 -18.984 1 71 7 LYS B O 1
ATOM 1647 N N . SER B 1 8 ? 21.922 -32.281 -18.141 1 77.5 8 SER B N 1
ATOM 1648 C CA . SER B 1 8 ? 22.062 -31.547 -19.375 1 77.5 8 SER B CA 1
ATOM 1649 C C . SER B 1 8 ? 22.531 -30.109 -19.125 1 77.5 8 SER B C 1
ATOM 1651 O O . SER B 1 8 ? 22.516 -29.641 -17.984 1 77.5 8 SER B O 1
ATOM 1653 N N . LEU B 1 9 ? 22.969 -29.5 -20.125 1 76.19 9 LEU B N 1
ATOM 1654 C CA . LEU B 1 9 ? 23.406 -28.125 -20.031 1 76.19 9 LEU B CA 1
ATOM 1655 C C . LEU B 1 9 ? 22.266 -27.219 -19.531 1 76.19 9 LEU B C 1
ATOM 1657 O O . LEU B 1 9 ? 22.5 -26.312 -18.734 1 76.19 9 LEU B O 1
ATOM 1661 N N . HIS B 1 10 ? 21.141 -27.594 -20.078 1 79.69 10 HIS B N 1
ATOM 1662 C CA . HIS B 1 10 ? 19.969 -26.844 -19.672 1 79.69 10 HIS B CA 1
ATOM 1663 C C . HIS B 1 10 ? 19.672 -27.031 -18.188 1 79.69 10 HIS B C 1
ATOM 1665 O O . HIS B 1 10 ? 19.422 -26.062 -17.484 1 79.69 10 HIS B O 1
ATOM 1671 N N . GLU B 1 11 ? 19.734 -28.172 -17.734 1 80.69 11 GLU B N 1
ATOM 1672 C CA . GLU B 1 11 ? 19.484 -28.469 -16.328 1 80.69 11 GLU B CA 1
ATOM 1673 C C . GLU B 1 11 ? 20.531 -27.812 -15.43 1 80.69 11 GLU B C 1
ATOM 1675 O O . GLU B 1 11 ? 20.203 -27.312 -14.352 1 80.69 11 GLU B O 1
ATOM 1680 N N . HIS B 1 12 ? 21.719 -27.859 -15.93 1 80.88 12 HIS B N 1
ATOM 1681 C CA . HIS B 1 12 ? 22.812 -27.25 -15.172 1 80.88 12 HIS B CA 1
ATOM 1682 C C . HIS B 1 12 ? 22.594 -25.75 -15.008 1 80.88 12 HIS B C 1
ATOM 1684 O O . HIS B 1 12 ? 22.781 -25.203 -13.906 1 80.88 12 HIS B O 1
ATOM 1690 N N . ARG B 1 13 ? 22.156 -25.156 -16.062 1 83.19 13 ARG B N 1
ATOM 1691 C CA . ARG B 1 13 ? 21.906 -23.719 -16.031 1 83.19 13 ARG B CA 1
ATOM 1692 C C . ARG B 1 13 ? 20.781 -23.375 -15.055 1 83.19 13 ARG B C 1
ATOM 1694 O O . ARG B 1 13 ? 20.875 -22.391 -14.32 1 83.19 13 ARG B O 1
ATOM 1701 N N . GLN B 1 14 ? 19.891 -24.234 -15.062 1 87.06 14 GLN B N 1
ATOM 1702 C CA . GLN B 1 14 ? 18.75 -24 -14.18 1 87.06 14 GLN B CA 1
ATOM 1703 C C . GLN B 1 14 ? 19.141 -24.203 -12.711 1 87.06 14 GLN B C 1
ATOM 1705 O O . GLN B 1 14 ? 18.719 -23.438 -11.844 1 87.06 14 GLN B O 1
ATOM 1710 N N . MET B 1 15 ? 19.938 -25.172 -12.562 1 88.06 15 MET B N 1
ATOM 1711 C CA . MET B 1 15 ? 20.375 -25.453 -11.203 1 88.06 15 MET B CA 1
ATOM 1712 C C . MET B 1 15 ? 21.25 -24.344 -10.656 1 88.06 15 MET B C 1
ATOM 1714 O O . MET B 1 15 ? 21.109 -23.938 -9.5 1 88.06 15 MET B O 1
ATOM 1718 N N . THR B 1 16 ? 22.109 -23.781 -11.5 1 89.62 16 THR B N 1
ATOM 1719 C CA . THR B 1 16 ? 22.969 -22.672 -11.094 1 89.62 16 THR B CA 1
ATOM 1720 C C . THR B 1 16 ? 22.125 -21.438 -10.781 1 89.62 16 THR B C 1
ATOM 1722 O O . THR B 1 16 ? 22.359 -20.766 -9.773 1 89.62 16 THR B O 1
ATOM 1725 N N . ARG B 1 17 ? 21.219 -21.25 -11.594 1 91.44 17 ARG B N 1
ATOM 1726 C CA . ARG B 1 17 ? 20.328 -20.109 -11.383 1 91.44 17 ARG B CA 1
ATOM 1727 C C . ARG B 1 17 ? 19.609 -20.219 -10.047 1 91.44 17 ARG B C 1
ATOM 1729 O O . ARG B 1 17 ? 19.516 -19.234 -9.297 1 91.44 17 ARG B O 1
ATOM 1736 N N . HIS B 1 18 ? 19.203 -21.391 -9.75 1 92.06 18 HIS B N 1
ATOM 1737 C CA . HIS B 1 18 ? 18.5 -21.609 -8.492 1 92.06 18 HIS B CA 1
ATOM 1738 C C . HIS B 1 18 ? 19.422 -21.375 -7.301 1 92.06 18 HIS B C 1
ATOM 1740 O O . HIS B 1 18 ? 19.016 -20.781 -6.305 1 92.06 18 HIS B O 1
ATOM 1746 N N . LYS B 1 19 ? 20.594 -21.781 -7.445 1 94.06 19 LYS B N 1
ATOM 1747 C CA . LYS B 1 19 ? 21.578 -21.562 -6.395 1 94.06 19 LYS B CA 1
ATOM 1748 C C . LYS B 1 19 ? 21.812 -20.078 -6.16 1 94.06 19 LYS B C 1
ATOM 1750 O O . LYS B 1 19 ? 21.922 -19.625 -5.02 1 94.06 19 LYS B O 1
ATOM 1755 N N . LEU B 1 20 ? 21.859 -19.391 -7.238 1 94.88 20 LEU B N 1
ATOM 1756 C CA . LEU B 1 20 ? 22.078 -17.938 -7.145 1 94.88 20 LEU B CA 1
ATOM 1757 C C . LEU B 1 20 ? 20.891 -17.25 -6.488 1 94.88 20 LEU B C 1
ATOM 1759 O O . LEU B 1 20 ? 21.078 -16.359 -5.648 1 94.88 20 LEU B O 1
ATOM 1763 N N . PHE B 1 21 ? 19.75 -17.734 -6.812 1 92.25 21 PHE B N 1
ATOM 1764 C CA . PHE B 1 21 ? 18.547 -17.156 -6.238 1 92.25 21 PHE B CA 1
ATOM 1765 C C . PHE B 1 21 ? 18.438 -17.453 -4.75 1 92.25 21 PHE B C 1
ATOM 1767 O O . PHE B 1 21 ? 18.078 -16.594 -3.951 1 92.25 21 PHE B O 1
ATOM 1774 N N . THR B 1 22 ? 18.797 -18.656 -4.41 1 92.81 22 THR B N 1
ATOM 1775 C CA . THR B 1 22 ? 18.797 -19.047 -3.002 1 92.81 22 THR B CA 1
ATOM 1776 C C . THR B 1 22 ? 19.812 -18.219 -2.215 1 92.81 22 THR B C 1
ATOM 1778 O O . THR B 1 22 ? 19.516 -17.734 -1.118 1 92.81 22 THR B O 1
ATOM 1781 N N . ALA B 1 23 ? 20.922 -18.016 -2.799 1 93.69 23 ALA B N 1
ATOM 1782 C CA . ALA B 1 23 ? 21.953 -17.203 -2.178 1 93.69 23 ALA B CA 1
ATOM 1783 C C . ALA B 1 23 ? 21.5 -15.758 -2.006 1 93.69 23 ALA B C 1
ATOM 1785 O O . ALA B 1 23 ? 21.688 -15.156 -0.943 1 93.69 23 ALA B O 1
ATOM 1786 N N . LEU B 1 24 ? 20.938 -15.258 -3.08 1 90.94 24 LEU B N 1
ATOM 1787 C CA . LEU B 1 24 ? 20.438 -13.891 -3.023 1 90.94 24 LEU B CA 1
ATOM 1788 C C . LEU B 1 24 ? 19.375 -13.742 -1.938 1 90.94 24 LEU B C 1
ATOM 1790 O O . LEU B 1 24 ? 19.406 -12.781 -1.168 1 90.94 24 LEU B O 1
ATOM 1794 N N . SER B 1 25 ? 18.469 -14.648 -1.866 1 88.19 25 SER B N 1
ATOM 1795 C CA . SER B 1 25 ? 17.406 -14.641 -0.86 1 88.19 25 SER B CA 1
ATOM 1796 C C . SER B 1 25 ? 17.984 -14.625 0.55 1 88.19 25 SER B C 1
ATOM 1798 O O . SER B 1 25 ? 17.562 -13.844 1.397 1 88.19 25 SER B O 1
ATOM 1800 N N . THR B 1 26 ? 18.953 -15.406 0.784 1 88.19 26 THR B N 1
ATOM 1801 C CA . THR B 1 26 ? 19.594 -15.5 2.09 1 88.19 26 THR B CA 1
ATOM 1802 C C . THR B 1 26 ? 20.297 -14.195 2.445 1 88.19 26 THR B C 1
ATOM 1804 O O . THR B 1 26 ? 20.172 -13.703 3.566 1 88.19 26 THR B O 1
ATOM 1807 N N . LEU B 1 27 ? 21 -13.648 1.496 1 87.81 27 LEU B N 1
ATOM 1808 C CA . LEU B 1 27 ? 21.734 -12.414 1.729 1 87.81 27 LEU B CA 1
ATOM 1809 C C . LEU B 1 27 ? 20.781 -11.25 1.993 1 87.81 27 LEU B C 1
ATOM 1811 O O . LEU B 1 27 ? 21.047 -10.406 2.857 1 87.81 27 LEU B O 1
ATOM 1815 N N . MET B 1 28 ? 19.688 -11.25 1.308 1 83.75 28 MET B N 1
ATOM 1816 C CA . MET B 1 28 ? 18.719 -10.156 1.445 1 83.75 28 MET B CA 1
ATOM 1817 C C . MET B 1 28 ? 18 -10.234 2.779 1 83.75 28 MET B C 1
ATOM 1819 O O . MET B 1 28 ? 17.406 -9.25 3.234 1 83.75 28 MET B O 1
ATOM 1823 N N . ALA B 1 29 ? 17.969 -11.406 3.344 1 78.88 29 ALA B N 1
ATOM 1824 C CA . ALA B 1 29 ? 17.375 -11.555 4.672 1 78.88 29 ALA B CA 1
ATOM 1825 C C . ALA B 1 29 ? 18.281 -10.945 5.746 1 78.88 29 ALA B C 1
ATOM 1827 O O . ALA B 1 29 ? 17.812 -10.594 6.828 1 78.88 29 ALA B O 1
ATOM 1828 N N . GLU B 1 30 ? 19.531 -10.758 5.363 1 79.62 30 GLU B N 1
ATOM 1829 C CA . GLU B 1 30 ? 20.516 -10.32 6.344 1 79.62 30 GLU B CA 1
ATOM 1830 C C . GLU B 1 30 ? 20.875 -8.852 6.141 1 79.62 30 GLU B C 1
ATOM 1832 O O . GLU B 1 30 ? 21.234 -8.164 7.094 1 79.62 30 GLU B O 1
ATOM 1837 N N . ARG B 1 31 ? 20.828 -8.422 4.855 1 78.44 31 ARG B N 1
ATOM 1838 C CA . ARG B 1 31 ? 21.25 -7.055 4.586 1 78.44 31 ARG B CA 1
ATOM 1839 C C . ARG B 1 31 ? 20.531 -6.488 3.367 1 78.44 31 ARG B C 1
ATOM 1841 O O . ARG B 1 31 ? 19.875 -7.227 2.629 1 78.44 31 ARG B O 1
ATOM 1848 N N . GLY B 1 32 ? 20.578 -5.195 3.195 1 75.31 32 GLY B N 1
ATOM 1849 C CA . GLY B 1 32 ? 19.953 -4.504 2.084 1 75.31 32 GLY B CA 1
ATOM 1850 C C . GLY B 1 32 ? 20.562 -4.848 0.74 1 75.31 32 GLY B C 1
ATOM 1851 O O . GLY B 1 32 ? 21.781 -5.031 0.634 1 75.31 32 GLY B O 1
ATOM 1852 N N . PHE B 1 33 ? 19.766 -4.875 -0.222 1 80.31 33 PHE B N 1
ATOM 1853 C CA . PHE B 1 33 ? 20.188 -5.262 -1.562 1 80.31 33 PHE B CA 1
ATOM 1854 C C . PHE B 1 33 ? 21.281 -4.34 -2.068 1 80.31 33 PHE B C 1
ATOM 1856 O O . PHE B 1 33 ? 22.188 -4.777 -2.787 1 80.31 33 PHE B O 1
ATOM 1863 N N . ASP B 1 34 ? 21.188 -3.182 -1.689 1 76.81 34 ASP B N 1
ATOM 1864 C CA . ASP B 1 34 ? 22.141 -2.191 -2.16 1 76.81 34 ASP B CA 1
ATOM 1865 C C . ASP B 1 34 ? 23.562 -2.539 -1.703 1 76.81 34 ASP B C 1
ATOM 1867 O O . ASP B 1 34 ? 24.547 -2.148 -2.342 1 76.81 34 ASP B O 1
ATOM 1871 N N . THR B 1 35 ? 23.688 -3.268 -0.67 1 81.56 35 THR B N 1
ATOM 1872 C CA . THR B 1 35 ? 25 -3.588 -0.112 1 81.56 35 THR B CA 1
ATOM 1873 C C . THR B 1 35 ? 25.5 -4.934 -0.631 1 81.56 35 THR B C 1
ATOM 1875 O O . THR B 1 35 ? 26.641 -5.328 -0.364 1 81.56 35 THR B O 1
ATOM 1878 N N . ILE B 1 36 ? 24.656 -5.625 -1.302 1 87.81 36 ILE B N 1
ATOM 1879 C CA . ILE B 1 36 ? 24.984 -6.953 -1.796 1 87.81 36 ILE B CA 1
ATOM 1880 C C . ILE B 1 36 ? 25.672 -6.84 -3.156 1 87.81 36 ILE B C 1
ATOM 1882 O O . ILE B 1 36 ? 25.234 -6.074 -4.02 1 87.81 36 ILE B O 1
ATOM 1886 N N . THR B 1 37 ? 26.797 -7.555 -3.346 1 91.81 37 THR B N 1
ATOM 1887 C CA . THR B 1 37 ? 27.484 -7.578 -4.633 1 91.81 37 THR B CA 1
ATOM 1888 C C . THR B 1 37 ? 27.328 -8.938 -5.309 1 91.81 37 THR B C 1
ATOM 1890 O O . THR B 1 37 ? 26.922 -9.906 -4.668 1 91.81 37 THR B O 1
ATOM 1893 N N . LEU B 1 38 ? 27.625 -8.93 -6.57 1 93.88 38 LEU B N 1
ATOM 1894 C CA . LEU B 1 38 ? 27.609 -10.195 -7.285 1 93.88 38 LEU B CA 1
ATOM 1895 C C . LEU B 1 38 ? 28.641 -11.164 -6.707 1 93.88 38 LEU B C 1
ATOM 1897 O O . LEU B 1 38 ? 28.422 -12.375 -6.676 1 93.88 38 LEU B O 1
ATOM 1901 N N . ALA B 1 39 ? 29.734 -10.609 -6.258 1 94.12 39 ALA B N 1
ATOM 1902 C CA . ALA B 1 39 ? 30.766 -11.438 -5.625 1 94.12 39 ALA B CA 1
ATOM 1903 C C . ALA B 1 39 ? 30.234 -12.086 -4.352 1 94.12 39 ALA B C 1
ATOM 1905 O O . ALA B 1 39 ? 30.5 -13.266 -4.098 1 94.12 39 ALA B O 1
ATOM 1906 N N . ASP B 1 40 ? 29.5 -11.375 -3.588 1 94.94 40 ASP B N 1
ATOM 1907 C CA . ASP B 1 40 ? 28.875 -11.914 -2.387 1 94.94 40 ASP B CA 1
ATOM 1908 C C . ASP B 1 40 ? 27.953 -13.086 -2.723 1 94.94 40 ASP B C 1
ATOM 1910 O O . ASP B 1 40 ? 27.953 -14.109 -2.029 1 94.94 40 ASP B O 1
ATOM 1914 N N . ILE B 1 41 ? 27.188 -12.883 -3.803 1 95.25 41 ILE B N 1
ATOM 1915 C CA . ILE B 1 41 ? 26.203 -13.875 -4.211 1 95.25 41 ILE B CA 1
ATOM 1916 C C . ILE B 1 41 ? 26.922 -15.133 -4.703 1 95.25 41 ILE B C 1
ATOM 1918 O O . ILE B 1 41 ? 26.531 -16.25 -4.352 1 95.25 41 ILE B O 1
ATOM 1922 N N . ALA B 1 42 ? 27.938 -14.93 -5.465 1 95.25 42 ALA B N 1
ATOM 1923 C CA . ALA B 1 42 ? 28.734 -16.047 -5.957 1 95.25 42 ALA B CA 1
ATOM 1924 C C . ALA B 1 42 ? 29.312 -16.859 -4.801 1 95.25 42 ALA B C 1
ATOM 1926 O O . ALA B 1 42 ? 29.219 -18.094 -4.793 1 95.25 42 ALA B O 1
ATOM 1927 N N . ALA B 1 43 ? 29.844 -16.188 -3.852 1 96.12 43 ALA B N 1
ATOM 1928 C CA . ALA B 1 43 ? 30.438 -16.828 -2.688 1 96.12 43 ALA B CA 1
ATOM 1929 C C . ALA B 1 43 ? 29.406 -17.609 -1.89 1 96.12 43 ALA B C 1
ATOM 1931 O O . ALA B 1 43 ? 29.625 -18.766 -1.53 1 96.12 43 ALA B O 1
ATOM 1932 N N . ALA B 1 44 ? 28.297 -17.047 -1.692 1 95.5 44 ALA B N 1
ATOM 1933 C CA . ALA B 1 44 ? 27.219 -17.672 -0.917 1 95.5 44 ALA B CA 1
ATOM 1934 C C . ALA B 1 44 ? 26.656 -18.891 -1.651 1 95.5 44 ALA B C 1
ATOM 1936 O O . ALA B 1 44 ? 26.234 -19.859 -1.023 1 95.5 44 ALA B O 1
ATOM 1937 N N . ALA B 1 45 ? 26.625 -18.766 -2.959 1 95.62 45 ALA B N 1
ATOM 1938 C CA . ALA B 1 45 ? 26.078 -19.844 -3.787 1 95.62 45 ALA B CA 1
ATOM 1939 C C . ALA B 1 45 ? 27.125 -20.922 -4.031 1 95.62 45 ALA B C 1
ATOM 1941 O O . ALA B 1 45 ? 26.812 -21.984 -4.586 1 95.62 45 ALA B O 1
ATOM 1942 N N . ASN B 1 46 ? 28.312 -20.578 -3.631 1 95.38 46 ASN B N 1
ATOM 1943 C CA . ASN B 1 46 ? 29.422 -21.469 -3.865 1 95.38 46 ASN B CA 1
ATOM 1944 C C . ASN B 1 46 ? 29.609 -21.781 -5.348 1 95.38 46 ASN B C 1
ATOM 1946 O O . ASN B 1 46 ? 29.688 -22.938 -5.742 1 95.38 46 ASN B O 1
ATOM 1950 N N . VAL B 1 47 ? 29.562 -20.766 -6.117 1 93.06 47 VAL B N 1
ATOM 1951 C CA . VAL B 1 47 ? 29.828 -20.859 -7.547 1 93.06 47 VAL B CA 1
ATOM 1952 C C . VAL B 1 47 ? 30.938 -19.875 -7.93 1 93.06 47 VAL B C 1
ATOM 1954 O O . VAL B 1 47 ? 31.203 -18.922 -7.188 1 93.06 47 VAL B O 1
ATOM 1957 N N . GLY B 1 48 ? 31.594 -20.156 -9.047 1 90.62 48 GLY B N 1
ATOM 1958 C CA . GLY B 1 48 ? 32.625 -19.234 -9.531 1 90.62 48 GLY B CA 1
ATOM 1959 C C . GLY B 1 48 ? 32.031 -17.906 -10 1 90.62 48 GLY B C 1
ATOM 1960 O O . GLY B 1 48 ? 30.922 -17.844 -10.516 1 90.62 48 GLY B O 1
ATOM 1961 N N . ARG B 1 49 ? 32.781 -16.844 -9.828 1 88.69 49 ARG B N 1
ATOM 1962 C CA . ARG B 1 49 ? 32.375 -15.516 -10.242 1 88.69 49 ARG B CA 1
ATOM 1963 C C . ARG B 1 49 ? 32.031 -15.484 -11.734 1 88.69 49 ARG B C 1
ATOM 1965 O O . ARG B 1 49 ? 31.062 -14.852 -12.141 1 88.69 49 ARG B O 1
ATOM 1972 N N . THR B 1 50 ? 32.844 -16.203 -12.43 1 89.56 50 THR B N 1
ATOM 1973 C CA . THR B 1 50 ? 32.625 -16.234 -13.875 1 89.56 50 THR B CA 1
ATOM 1974 C C . THR B 1 50 ? 31.266 -16.828 -14.219 1 89.56 50 THR B C 1
ATOM 1976 O O . THR B 1 50 ? 30.578 -16.359 -15.125 1 89.56 50 THR B O 1
ATOM 1979 N N . ALA B 1 51 ? 30.906 -17.828 -13.5 1 88.81 51 ALA B N 1
ATOM 1980 C CA . ALA B 1 51 ? 29.625 -18.484 -13.711 1 88.81 51 ALA B CA 1
ATOM 1981 C C . ALA B 1 51 ? 28.469 -17.516 -13.461 1 88.81 51 ALA B C 1
ATOM 1983 O O . ALA B 1 51 ? 27.469 -17.531 -14.18 1 88.81 51 ALA B O 1
ATOM 1984 N N . VAL B 1 52 ? 28.578 -16.672 -12.43 1 91.12 52 VAL B N 1
ATOM 1985 C CA . VAL B 1 52 ? 27.531 -15.695 -12.117 1 91.12 52 VAL B CA 1
ATOM 1986 C C . VAL B 1 52 ? 27.391 -14.711 -13.281 1 91.12 52 VAL B C 1
ATOM 1988 O O . VAL B 1 52 ? 26.266 -14.453 -13.742 1 91.12 52 VAL B O 1
ATOM 199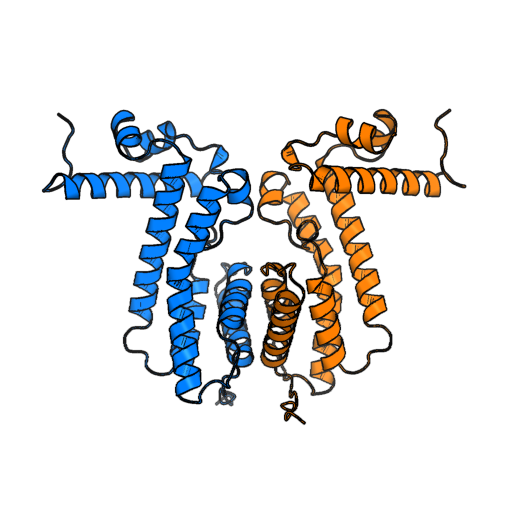1 N N . TYR B 1 53 ? 28.484 -14.328 -13.82 1 89.62 53 TYR B N 1
ATOM 1992 C CA . TYR B 1 53 ? 28.484 -13.32 -14.883 1 89.62 53 TYR B CA 1
ATOM 1993 C C . TYR B 1 53 ? 27.969 -13.906 -16.188 1 89.62 53 TYR B C 1
ATOM 1995 O O . TYR B 1 53 ? 27.406 -13.188 -17.016 1 89.62 53 TYR B O 1
ATOM 2003 N N . ASN B 1 54 ? 28.156 -15.219 -16.297 1 90.75 54 ASN B N 1
ATOM 2004 C CA . ASN B 1 54 ? 27.609 -15.906 -17.469 1 90.75 54 ASN B CA 1
ATOM 2005 C C . ASN B 1 54 ? 26.094 -15.945 -17.438 1 90.75 54 ASN B C 1
ATOM 2007 O O . ASN B 1 54 ? 25.438 -15.961 -18.484 1 90.75 54 ASN B O 1
ATOM 2011 N N . HIS B 1 55 ? 25.578 -15.875 -16.266 1 92.5 55 HIS B N 1
ATOM 2012 C CA . HIS B 1 55 ? 24.125 -15.984 -16.109 1 92.5 55 HIS B CA 1
ATOM 2013 C C . HIS B 1 55 ? 23.469 -14.602 -16.016 1 92.5 55 HIS B C 1
ATOM 2015 O O . HIS B 1 55 ? 22.391 -14.391 -16.562 1 92.5 55 HIS B O 1
ATOM 2021 N N . PHE B 1 56 ? 24.156 -13.703 -15.312 1 94.06 56 PHE B N 1
ATOM 2022 C CA . PHE B 1 56 ? 23.641 -12.359 -15.102 1 94.06 56 PHE B CA 1
ATOM 2023 C C . PHE B 1 56 ? 24.734 -11.32 -15.273 1 94.06 56 PHE B C 1
ATOM 2025 O O . PHE B 1 56 ? 25.75 -11.352 -14.578 1 94.06 56 PHE B O 1
ATOM 2032 N N . HIS B 1 57 ? 24.422 -10.391 -16.125 1 90.81 57 HIS B N 1
ATOM 2033 C CA . HIS B 1 57 ? 25.453 -9.414 -16.469 1 90.81 57 HIS B CA 1
ATOM 2034 C C . HIS B 1 57 ? 25.641 -8.375 -15.375 1 90.81 57 HIS B C 1
ATOM 2036 O O . HIS B 1 57 ? 26.672 -7.719 -15.297 1 90.81 57 HIS B O 1
ATOM 2042 N N . ASP B 1 58 ? 24.609 -8.219 -14.516 1 90.75 58 ASP B N 1
ATOM 2043 C CA . ASP B 1 58 ? 24.734 -7.312 -13.383 1 90.75 58 ASP B CA 1
ATOM 2044 C C . ASP B 1 58 ? 23.734 -7.676 -12.273 1 90.75 58 ASP B C 1
ATOM 2046 O O . ASP B 1 58 ? 22.938 -8.594 -12.438 1 90.75 58 ASP B O 1
ATOM 2050 N N . LYS B 1 59 ? 23.859 -6.984 -11.227 1 89.19 59 LYS B N 1
ATOM 2051 C CA . LYS B 1 59 ? 23.047 -7.258 -10.047 1 89.19 59 LYS B CA 1
ATOM 2052 C C . LYS B 1 59 ? 21.578 -7 -10.32 1 89.19 59 LYS B C 1
ATOM 2054 O O . LYS B 1 59 ? 20.703 -7.707 -9.797 1 89.19 59 LYS B O 1
ATOM 2059 N N . GLU B 1 60 ? 21.359 -6.062 -11.18 1 87.5 60 GLU B N 1
ATOM 2060 C CA . GLU B 1 60 ? 19.969 -5.742 -11.523 1 87.5 60 GLU B CA 1
ATOM 2061 C C . GLU B 1 60 ? 19.312 -6.891 -12.281 1 87.5 60 GLU B C 1
ATOM 2063 O O . GLU B 1 60 ? 18.172 -7.258 -11.992 1 87.5 60 GLU B O 1
ATOM 2068 N N . ALA B 1 61 ? 20.031 -7.363 -13.148 1 90.69 61 ALA B N 1
ATOM 2069 C CA . ALA B 1 61 ? 19.531 -8.492 -13.922 1 90.69 61 ALA B CA 1
ATOM 2070 C C . ALA B 1 61 ? 19.266 -9.703 -13.031 1 90.69 61 ALA B C 1
ATOM 2072 O O . ALA B 1 61 ? 18.281 -10.422 -13.219 1 90.69 61 ALA B O 1
ATOM 2073 N N . LEU B 1 62 ? 20.125 -9.93 -12.117 1 91.75 62 LEU B N 1
ATOM 2074 C CA . LEU B 1 62 ? 19.953 -11.031 -11.18 1 91.75 62 LEU B CA 1
ATOM 2075 C C . LEU B 1 62 ? 18.719 -10.82 -10.312 1 91.75 62 LEU B C 1
ATOM 2077 O O . LEU B 1 62 ? 17.922 -11.75 -10.117 1 91.75 62 LEU B O 1
ATOM 2081 N N . LEU B 1 63 ? 18.562 -9.625 -9.891 1 88.69 63 LEU B N 1
ATOM 2082 C CA . LEU B 1 63 ? 17.406 -9.305 -9.062 1 88.69 63 LEU B CA 1
ATOM 2083 C C . LEU B 1 63 ? 16.109 -9.508 -9.852 1 88.69 63 LEU B C 1
ATOM 2085 O O . LEU B 1 63 ? 15.148 -10.078 -9.328 1 88.69 63 LEU B O 1
ATOM 2089 N N . LEU B 1 64 ? 16.156 -9.062 -11.031 1 87.62 64 LEU B N 1
ATOM 2090 C CA . LEU B 1 64 ? 14.984 -9.227 -11.883 1 87.62 64 LEU B CA 1
ATOM 2091 C C . LEU B 1 64 ? 14.664 -10.703 -12.086 1 87.62 64 LEU B C 1
ATOM 2093 O O . LEU B 1 64 ? 13.508 -11.109 -12 1 87.62 64 LEU B O 1
ATOM 2097 N N . GLY B 1 65 ? 15.664 -11.406 -12.328 1 89 65 GLY B N 1
ATOM 2098 C CA . GLY B 1 65 ? 15.477 -12.844 -12.461 1 89 65 GLY B CA 1
ATOM 2099 C C . GLY B 1 65 ? 14.922 -13.492 -11.211 1 89 65 GLY B C 1
ATOM 2100 O O . GLY B 1 65 ? 14.031 -14.336 -11.281 1 89 65 GLY B O 1
ATOM 2101 N N . PHE B 1 66 ? 15.383 -13.109 -10.133 1 90.06 66 PHE B N 1
ATOM 2102 C CA . PHE B 1 66 ? 14.953 -13.625 -8.836 1 90.06 66 PHE B CA 1
ATOM 2103 C C . PHE B 1 66 ? 13.484 -13.312 -8.586 1 90.06 66 PHE B C 1
ATOM 2105 O O . PHE B 1 66 ? 12.695 -14.203 -8.258 1 90.06 66 PHE B O 1
ATOM 2112 N N . ILE B 1 67 ? 13.102 -12.086 -8.789 1 87.06 67 ILE B N 1
ATOM 2113 C CA . ILE B 1 67 ? 11.727 -11.656 -8.523 1 87.06 67 ILE B CA 1
ATOM 2114 C C . ILE B 1 67 ? 10.773 -12.383 -9.469 1 87.06 67 ILE B C 1
ATOM 2116 O O . ILE B 1 67 ? 9.703 -12.828 -9.047 1 87.06 67 ILE B O 1
ATOM 2120 N N . THR B 1 68 ? 11.219 -12.438 -10.688 1 87.81 68 THR B N 1
ATOM 2121 C CA . THR B 1 68 ? 10.398 -13.133 -11.672 1 87.81 68 THR B CA 1
ATOM 2122 C C . THR B 1 68 ? 10.203 -14.594 -11.281 1 87.81 68 THR B C 1
ATOM 2124 O O . THR B 1 68 ? 9.078 -15.109 -11.32 1 87.81 68 THR B O 1
ATOM 2127 N N . HIS B 1 69 ? 11.266 -15.211 -10.867 1 88.62 69 HIS B N 1
ATOM 2128 C CA . HIS B 1 69 ? 11.211 -16.609 -10.438 1 88.62 69 HIS B CA 1
ATOM 2129 C C . HIS B 1 69 ? 10.305 -16.781 -9.219 1 88.62 69 HIS B C 1
ATOM 2131 O O . HIS B 1 69 ? 9.453 -17.656 -9.195 1 88.62 69 HIS B O 1
ATOM 2137 N N . GLU B 1 70 ? 10.469 -15.977 -8.281 1 87.88 70 GLU B N 1
ATOM 2138 C CA . GLU B 1 70 ? 9.672 -16.062 -7.055 1 87.88 70 GLU B CA 1
ATOM 2139 C C . GLU B 1 70 ? 8.195 -15.828 -7.34 1 87.88 70 GLU B C 1
ATOM 2141 O O . GLU B 1 70 ? 7.332 -16.5 -6.758 1 87.88 70 GLU B O 1
ATOM 2146 N N . THR B 1 71 ? 7.906 -14.891 -8.203 1 88.25 71 THR B N 1
ATOM 2147 C CA . THR B 1 71 ? 6.523 -14.594 -8.562 1 88.25 71 THR B CA 1
ATOM 2148 C C . THR B 1 71 ? 5.871 -15.789 -9.25 1 88.25 71 THR B C 1
ATOM 2150 O O . THR B 1 71 ? 4.734 -16.141 -8.93 1 88.25 71 THR B O 1
ATOM 2153 N N . GLU B 1 72 ? 6.609 -16.344 -10.109 1 90 72 GLU B N 1
ATOM 2154 C CA . GLU B 1 72 ? 6.098 -17.516 -10.812 1 90 72 GLU B CA 1
ATOM 2155 C C . GLU B 1 72 ? 5.855 -18.688 -9.859 1 90 72 GLU B C 1
ATOM 2157 O O . GLU B 1 72 ? 4.836 -19.375 -9.953 1 90 72 GLU B O 1
ATOM 2162 N N . GLN B 1 73 ? 6.781 -18.922 -9.008 1 89.56 73 GLN B N 1
ATOM 2163 C CA . GLN B 1 73 ? 6.617 -19.984 -8.016 1 89.56 73 GLN B CA 1
ATOM 2164 C C . GLN B 1 73 ? 5.398 -19.719 -7.137 1 89.56 73 GLN B C 1
ATOM 2166 O O . GLN B 1 73 ? 4.645 -20.656 -6.828 1 89.56 73 GLN B O 1
ATOM 2171 N N . TYR B 1 74 ? 5.246 -18.5 -6.785 1 90.06 74 TYR B N 1
ATOM 2172 C CA . TYR B 1 74 ? 4.094 -18.156 -5.969 1 90.06 74 TYR B CA 1
ATOM 2173 C C . TYR B 1 74 ? 2.793 -18.391 -6.73 1 90.06 74 TYR B C 1
ATOM 2175 O O . TYR B 1 74 ? 1.832 -18.922 -6.176 1 90.06 74 TYR B O 1
ATOM 2183 N N . ALA B 1 75 ? 2.768 -17.938 -7.965 1 92.44 75 ALA B N 1
ATOM 2184 C CA . ALA B 1 75 ? 1.571 -18.125 -8.781 1 92.44 75 ALA B CA 1
ATOM 2185 C C . ALA B 1 75 ? 1.202 -19.609 -8.883 1 92.44 75 ALA B C 1
ATOM 2187 O O . ALA B 1 75 ? 0.026 -19.969 -8.789 1 92.44 75 ALA B O 1
ATOM 2188 N N . HIS B 1 76 ? 2.227 -20.422 -8.992 1 93.88 76 HIS B N 1
ATOM 2189 C CA . HIS B 1 76 ? 1.984 -21.859 -9.062 1 93.88 76 HIS B CA 1
ATOM 2190 C C . HIS B 1 76 ? 1.416 -22.391 -7.754 1 93.88 76 HIS B C 1
ATOM 2192 O O . HIS B 1 76 ? 0.484 -23.203 -7.758 1 93.88 76 HIS B O 1
ATOM 2198 N N . THR B 1 77 ? 1.944 -21.969 -6.715 1 93.38 77 THR B N 1
ATOM 2199 C CA . THR B 1 77 ? 1.459 -22.375 -5.398 1 93.38 77 THR B CA 1
ATOM 2200 C C . THR B 1 77 ? 0.009 -21.938 -5.199 1 93.38 77 THR B C 1
ATOM 2202 O O . THR B 1 77 ? -0.812 -22.703 -4.699 1 93.38 77 THR B O 1
ATOM 2205 N N . LEU B 1 78 ? -0.255 -20.719 -5.602 1 94.88 78 LEU B N 1
ATOM 2206 C CA . LEU B 1 78 ? -1.608 -20.188 -5.488 1 94.88 78 LEU B CA 1
ATOM 2207 C C . LEU B 1 78 ? -2.584 -20.984 -6.336 1 94.88 78 LEU B C 1
ATOM 2209 O O . LEU B 1 78 ? -3.668 -21.344 -5.871 1 94.88 78 LEU B O 1
ATOM 2213 N N . GLU B 1 79 ? -2.176 -21.328 -7.504 1 96.88 79 GLU B N 1
ATOM 2214 C CA . GLU B 1 79 ? -3.02 -22.125 -8.383 1 96.88 79 GLU B CA 1
ATOM 2215 C C . GLU B 1 79 ? -3.311 -23.5 -7.777 1 96.88 79 GLU B C 1
ATOM 2217 O O . GLU B 1 79 ? -4.438 -23.984 -7.848 1 96.88 79 GLU B O 1
ATOM 2222 N N . ARG B 1 80 ? -2.303 -24.062 -7.191 1 97 80 ARG B N 1
ATOM 2223 C CA . ARG B 1 80 ? -2.486 -25.359 -6.543 1 97 80 ARG B CA 1
ATOM 2224 C C . ARG B 1 80 ? -3.469 -25.266 -5.383 1 97 80 ARG B C 1
ATOM 2226 O O . ARG B 1 80 ? -4.309 -26.141 -5.195 1 97 80 ARG B O 1
ATOM 2233 N N . ALA B 1 81 ? -3.355 -24.234 -4.625 1 96.69 81 ALA B N 1
ATOM 2234 C CA . ALA B 1 81 ? -4.246 -24.016 -3.49 1 96.69 81 ALA B CA 1
ATOM 2235 C C . ALA B 1 81 ? -5.688 -23.828 -3.951 1 96.69 81 ALA B C 1
ATOM 2237 O O . ALA B 1 81 ? -6.629 -24.109 -3.209 1 96.69 81 ALA B O 1
ATOM 2238 N N . LEU B 1 82 ? -5.871 -23.297 -5.148 1 97.69 82 LEU B N 1
ATOM 2239 C CA . LEU B 1 82 ? -7.195 -23 -5.68 1 97.69 82 LEU B CA 1
ATOM 2240 C C . LEU B 1 82 ? -7.789 -24.219 -6.379 1 97.69 82 LEU B C 1
ATOM 2242 O O . LEU B 1 82 ? -8.984 -24.25 -6.672 1 97.69 82 LEU B O 1
ATOM 2246 N N . ASP B 1 83 ? -6.918 -25.188 -6.582 1 96.81 83 ASP B N 1
ATOM 2247 C CA . ASP B 1 83 ? -7.375 -26.391 -7.277 1 96.81 83 ASP B CA 1
ATOM 2248 C C . ASP B 1 83 ? -8.516 -27.062 -6.523 1 96.81 83 ASP B C 1
ATOM 2250 O O . ASP B 1 83 ? -8.422 -27.297 -5.316 1 96.81 83 ASP B O 1
ATOM 2254 N N . GLY B 1 84 ? -9.617 -27.328 -7.191 1 95.94 84 GLY B N 1
ATOM 2255 C CA . GLY B 1 84 ? -10.766 -28.016 -6.621 1 95.94 84 GLY B CA 1
ATOM 2256 C C . GLY B 1 84 ? -11.703 -27.094 -5.871 1 95.94 84 GLY B C 1
ATOM 2257 O O . GLY B 1 84 ? -12.734 -27.531 -5.355 1 95.94 84 GLY B O 1
ATOM 2258 N N . VAL B 1 85 ? -11.352 -25.891 -5.699 1 97.19 85 VAL B N 1
ATOM 2259 C CA . VAL B 1 85 ? -12.242 -24.922 -5.062 1 97.19 85 VAL B CA 1
ATOM 2260 C C . VAL B 1 85 ? -13.18 -24.312 -6.105 1 97.19 85 VAL B C 1
ATOM 2262 O O . VAL B 1 85 ? -12.75 -23.531 -6.945 1 97.19 85 VAL B O 1
ATOM 2265 N N . ALA B 1 86 ? -14.422 -24.578 -6.078 1 94.81 86 ALA B N 1
ATOM 2266 C CA . ALA B 1 86 ? -15.359 -24.172 -7.117 1 94.81 86 ALA B CA 1
ATOM 2267 C C . ALA B 1 86 ? -16.047 -22.859 -6.746 1 94.81 86 ALA B C 1
ATOM 2269 O O . ALA B 1 86 ? -16.25 -21.984 -7.602 1 94.81 86 ALA B O 1
ATOM 2270 N N . ASP B 1 87 ? -16.344 -22.625 -5.43 1 96.25 87 ASP B N 1
ATOM 2271 C CA . ASP B 1 87 ? -17.078 -21.469 -4.953 1 96.25 87 ASP B CA 1
ATOM 2272 C C . ASP B 1 87 ? -16.219 -20.203 -5.02 1 96.25 87 ASP B C 1
ATOM 2274 O O . ASP B 1 87 ? -15.148 -20.141 -4.41 1 96.25 87 ASP B O 1
ATOM 2278 N N . PRO B 1 88 ? -16.656 -19.219 -5.754 1 96.88 88 PRO B N 1
ATOM 2279 C CA . PRO B 1 88 ? -15.859 -18 -5.91 1 96.88 88 PRO B CA 1
ATOM 2280 C C . PRO B 1 88 ? -15.539 -17.328 -4.578 1 96.88 88 PRO B C 1
ATOM 2282 O O . PRO B 1 88 ? -14.477 -16.719 -4.43 1 96.88 88 PRO B O 1
ATOM 2285 N N . VAL B 1 89 ? -16.438 -17.406 -3.635 1 97.38 89 VAL B N 1
ATOM 2286 C CA . VAL B 1 89 ? -16.188 -16.828 -2.316 1 97.38 89 VAL B CA 1
ATOM 2287 C C . VAL B 1 89 ? -15.023 -17.562 -1.643 1 97.38 89 VAL B C 1
ATOM 2289 O O . VAL B 1 89 ? -14.117 -16.938 -1.093 1 97.38 89 VAL B O 1
ATOM 2292 N N . GLU B 1 90 ? -15.078 -18.875 -1.775 1 97.44 90 GLU B N 1
ATOM 2293 C CA . GLU B 1 90 ? -14.008 -19.672 -1.184 1 97.44 90 GLU B CA 1
ATOM 2294 C C . GLU B 1 90 ? -12.695 -19.484 -1.938 1 97.44 90 GLU B C 1
ATOM 2296 O O . GLU B 1 90 ? -11.617 -19.516 -1.338 1 97.44 90 GLU B O 1
ATOM 2301 N N . GLN B 1 91 ? -12.75 -19.328 -3.252 1 98.06 91 GLN B N 1
ATOM 2302 C CA . GLN B 1 91 ? -11.547 -19.016 -4.023 1 98.06 91 GLN B CA 1
ATOM 2303 C C . GLN B 1 91 ? -10.93 -17.703 -3.555 1 98.06 91 GLN B C 1
ATOM 2305 O O . GLN B 1 91 ? -9.711 -17.609 -3.385 1 98.06 91 GLN B O 1
ATOM 2310 N N . LEU B 1 92 ? -11.766 -16.703 -3.326 1 97.75 92 LEU B N 1
ATOM 2311 C CA . LEU B 1 92 ? -11.273 -15.398 -2.889 1 97.75 92 LEU B CA 1
ATOM 2312 C C . LEU B 1 92 ? -10.672 -15.484 -1.491 1 97.75 92 LEU B C 1
ATOM 2314 O O . LEU B 1 92 ? -9.625 -14.891 -1.227 1 97.75 92 LEU B O 1
ATOM 2318 N N . ARG B 1 93 ? -11.305 -16.25 -0.595 1 97 93 ARG B N 1
ATOM 2319 C CA . ARG B 1 93 ? -10.742 -16.469 0.733 1 97 93 ARG B CA 1
ATOM 2320 C C . ARG B 1 93 ? -9.367 -17.109 0.643 1 97 93 ARG B C 1
ATOM 2322 O O . ARG B 1 93 ? -8.438 -16.703 1.338 1 97 93 ARG B O 1
ATOM 2329 N N . THR B 1 94 ? -9.242 -18.094 -0.216 1 97.06 94 THR B N 1
ATOM 2330 C CA . THR B 1 94 ? -7.973 -18.781 -0.427 1 97.06 94 THR B CA 1
ATOM 2331 C C . THR B 1 94 ? -6.918 -17.797 -0.942 1 97.06 94 THR B C 1
ATOM 2333 O O . THR B 1 94 ? -5.777 -17.797 -0.469 1 97.06 94 THR B O 1
ATOM 2336 N N . TYR B 1 95 ? -7.289 -16.969 -1.897 1 96.5 95 TYR B N 1
ATOM 2337 C CA . TYR B 1 95 ? -6.395 -15.945 -2.438 1 96.5 95 TYR B CA 1
ATOM 2338 C C . TYR B 1 95 ? -5.879 -15.031 -1.332 1 96.5 95 TYR B C 1
ATOM 2340 O O . TYR B 1 95 ? -4.676 -14.797 -1.224 1 96.5 95 TYR B O 1
ATOM 2348 N N . ILE B 1 96 ? -6.742 -14.586 -0.438 1 95.12 96 ILE B N 1
ATOM 2349 C CA . ILE B 1 96 ? -6.41 -13.664 0.64 1 95.12 96 ILE B CA 1
ATOM 2350 C C . ILE B 1 96 ? -5.465 -14.344 1.627 1 95.12 96 ILE B C 1
ATOM 2352 O O . ILE B 1 96 ? -4.457 -13.758 2.035 1 95.12 96 ILE B O 1
ATOM 2356 N N . ARG B 1 97 ? -5.723 -15.539 1.972 1 93.38 97 ARG B N 1
ATOM 2357 C CA . ARG B 1 97 ? -4.914 -16.266 2.939 1 93.38 97 ARG B CA 1
ATOM 2358 C C . ARG B 1 97 ? -3.52 -16.547 2.387 1 93.38 97 ARG B C 1
ATOM 2360 O O . ARG B 1 97 ? -2.531 -16.484 3.121 1 93.38 97 ARG B O 1
ATOM 2367 N N . GLN B 1 98 ? -3.461 -16.891 1.103 1 91.94 98 GLN B N 1
ATOM 2368 C CA . GLN B 1 98 ? -2.162 -17.109 0.479 1 91.94 98 GLN B CA 1
ATOM 2369 C C . GLN B 1 98 ? -1.347 -15.82 0.428 1 91.94 98 GLN B C 1
ATOM 2371 O O . GLN B 1 98 ? -0.132 -15.844 0.638 1 91.94 98 GLN B O 1
ATOM 2376 N N . GLN B 1 99 ? -1.998 -14.719 0.116 1 89.69 99 GLN B N 1
ATOM 2377 C CA . GLN B 1 99 ? -1.329 -13.422 0.096 1 89.69 99 GLN B CA 1
ATOM 2378 C C . GLN B 1 99 ? -0.75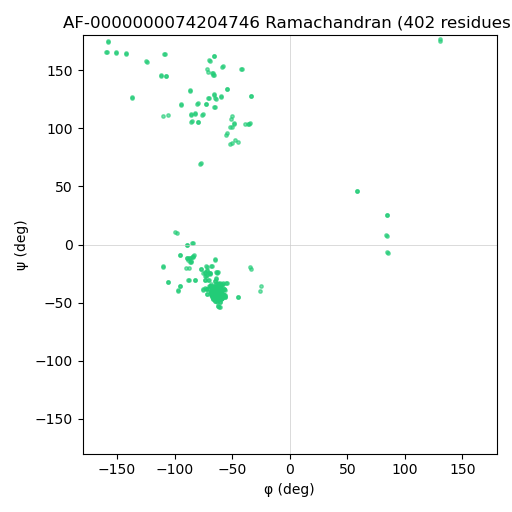7 -13.07 1.469 1 89.69 99 GLN B C 1
ATOM 2380 O O . GLN B 1 99 ? 0.335 -12.508 1.568 1 89.69 99 GLN B O 1
ATOM 2385 N N . ALA B 1 100 ? -1.449 -13.453 2.516 1 86.88 100 ALA B N 1
ATOM 2386 C CA . ALA B 1 100 ? -1.025 -13.164 3.883 1 86.88 100 ALA B CA 1
ATOM 2387 C C . ALA B 1 100 ? 0.239 -13.938 4.242 1 86.88 100 ALA B C 1
ATOM 2389 O O . ALA B 1 100 ? 0.94 -13.594 5.195 1 86.88 100 ALA B O 1
ATOM 2390 N N . GLN B 1 101 ? 0.528 -14.969 3.49 1 82.5 101 GLN B N 1
ATOM 2391 C CA . GLN B 1 101 ? 1.687 -15.812 3.773 1 82.5 101 GLN B CA 1
ATOM 2392 C C . GLN B 1 101 ? 2.934 -15.281 3.072 1 82.5 101 GLN B C 1
ATOM 2394 O O . GLN B 1 101 ? 4.047 -15.734 3.35 1 82.5 101 GLN B O 1
ATOM 2399 N N . LEU B 1 102 ? 2.705 -14.359 2.184 1 76.94 102 LEU B N 1
ATOM 2400 C CA . LEU B 1 102 ? 3.84 -13.82 1.439 1 76.94 102 LEU B CA 1
ATOM 2401 C C . LEU B 1 102 ? 4.723 -12.961 2.338 1 76.94 102 LEU B C 1
ATOM 2403 O O . LEU B 1 102 ? 4.215 -12.188 3.154 1 76.94 102 LEU B O 1
ATOM 2407 N N . THR B 1 103 ? 6.012 -13.32 2.344 1 60.38 103 THR B N 1
ATOM 2408 C CA . THR B 1 103 ? 6.98 -12.5 3.062 1 60.38 103 THR B CA 1
ATOM 2409 C C . THR B 1 103 ? 7.227 -11.188 2.33 1 60.38 103 THR B C 1
ATOM 2411 O O . THR B 1 103 ? 6.965 -11.078 1.13 1 60.38 103 THR B O 1
ATOM 2414 N N . ARG B 1 104 ? 7.578 -10.102 3.094 1 54.03 104 ARG B N 1
ATOM 2415 C CA . ARG B 1 104 ? 7.82 -8.734 2.648 1 54.03 104 ARG B CA 1
ATOM 2416 C C . ARG B 1 104 ? 8.695 -8.711 1.397 1 54.03 104 ARG B C 1
ATOM 2418 O O . ARG B 1 104 ? 8.531 -7.84 0.537 1 54.03 104 ARG B O 1
ATOM 2425 N N . VAL B 1 105 ? 9.711 -9.5 1.456 1 50.41 105 VAL B N 1
ATOM 2426 C CA . VAL B 1 105 ? 10.672 -9.422 0.357 1 50.41 105 VAL B CA 1
ATOM 2427 C C . VAL B 1 105 ? 9.953 -9.648 -0.971 1 50.41 105 VAL B C 1
ATOM 2429 O O . VAL B 1 105 ? 10.336 -9.078 -1.997 1 50.41 105 VAL B O 1
ATOM 2432 N N . PHE B 1 106 ? 8.945 -10.469 -0.897 1 52.47 106 PHE B N 1
ATOM 2433 C CA . PHE B 1 106 ? 8.328 -10.891 -2.146 1 52.47 106 PHE B CA 1
ATOM 2434 C C . PHE B 1 106 ? 7.062 -10.094 -2.424 1 52.47 106 PHE B C 1
ATOM 2436 O O . PHE B 1 106 ? 6.27 -10.461 -3.293 1 52.47 106 PHE B O 1
ATOM 2443 N N . HIS B 1 107 ? 6.906 -9.078 -1.646 1 52.09 107 HIS B N 1
ATOM 2444 C CA . HIS B 1 107 ? 5.641 -8.492 -2.068 1 52.09 107 HIS B CA 1
ATOM 2445 C C . HIS B 1 107 ? 5.73 -7.941 -3.488 1 52.09 107 HIS B C 1
ATOM 2447 O O . HIS B 1 107 ? 6.805 -7.527 -3.93 1 52.09 107 HIS B O 1
ATOM 2453 N N . LEU B 1 108 ? 4.891 -8.508 -4.453 1 47.12 108 LEU B N 1
ATOM 2454 C CA . LEU B 1 108 ? 4.746 -8.312 -5.891 1 47.12 108 LEU B CA 1
ATOM 2455 C C . LEU B 1 108 ? 5.23 -6.926 -6.297 1 47.12 108 LEU B C 1
ATOM 2457 O O . LEU B 1 108 ? 5.633 -6.715 -7.445 1 47.12 108 LEU B O 1
ATOM 2461 N N . ALA B 1 109 ? 4.992 -5.992 -5.461 1 46.91 109 ALA B N 1
ATOM 2462 C CA . ALA B 1 109 ? 5.434 -4.676 -5.91 1 46.91 109 ALA B CA 1
ATOM 2463 C C . ALA B 1 109 ? 6.621 -4.184 -5.09 1 46.91 109 ALA B C 1
ATOM 2465 O O . ALA B 1 109 ? 6.602 -4.25 -3.859 1 46.91 109 ALA B O 1
ATOM 2466 N N . PRO B 1 110 ? 7.719 -4.211 -5.984 1 46.28 110 PRO B N 1
ATOM 2467 C CA . PRO B 1 110 ? 8.93 -3.73 -5.316 1 46.28 110 PRO B CA 1
ATOM 2468 C C . PRO B 1 110 ? 8.648 -2.6 -4.328 1 46.28 110 PRO B C 1
ATOM 2470 O O . PRO B 1 110 ? 7.945 -1.641 -4.668 1 46.28 110 PRO B O 1
ATOM 2473 N N . GLY B 1 111 ? 8.656 -2.902 -3.16 1 49.72 111 GLY B N 1
ATOM 2474 C CA . GLY B 1 111 ? 8.617 -1.817 -2.193 1 49.72 111 GLY B CA 1
ATOM 2475 C C . GLY B 1 111 ? 9.508 -0.649 -2.572 1 49.72 111 GLY B C 1
ATOM 2476 O O . GLY B 1 111 ? 10.281 -0.735 -3.531 1 49.72 111 GLY B O 1
ATOM 2477 N N . PRO B 1 112 ? 9.195 0.543 -2.178 1 49.56 112 PRO B N 1
ATOM 2478 C CA . PRO B 1 112 ? 9.969 1.753 -2.455 1 49.56 112 PRO B CA 1
ATOM 2479 C C . PRO B 1 112 ? 11.469 1.494 -2.49 1 49.56 112 PRO B C 1
ATOM 2481 O O . PRO B 1 112 ? 12.195 2.152 -3.24 1 49.56 112 PRO B O 1
ATOM 2484 N N . ASP B 1 113 ? 11.828 0.385 -1.896 1 55.72 113 ASP B N 1
ATOM 2485 C CA . ASP B 1 113 ? 13.266 0.137 -1.797 1 55.72 113 ASP B CA 1
ATOM 2486 C C . ASP B 1 113 ? 13.844 -0.262 -3.15 1 55.72 113 ASP B C 1
ATOM 2488 O O . ASP B 1 113 ? 14.961 0.13 -3.492 1 55.72 113 ASP B O 1
ATOM 2492 N N . LEU B 1 114 ? 12.961 -0.773 -3.951 1 61.97 114 LEU B N 1
ATOM 2493 C CA . LEU B 1 114 ? 13.516 -1.265 -5.203 1 61.97 114 LEU B CA 1
ATOM 2494 C C . LEU B 1 114 ? 13.555 -0.158 -6.254 1 61.97 114 LEU B C 1
ATOM 2496 O O . LEU B 1 114 ? 14.375 -0.196 -7.172 1 61.97 114 LEU B O 1
ATOM 2500 N N . ARG B 1 115 ? 12.875 0.917 -6.004 1 60.78 115 ARG B N 1
ATOM 2501 C CA . ARG B 1 115 ? 12.789 1.999 -6.977 1 60.78 115 ARG B CA 1
ATOM 2502 C C . ARG B 1 115 ? 14.094 2.781 -7.051 1 60.78 115 ARG B C 1
ATOM 2504 O O . ARG B 1 115 ? 14.43 3.338 -8.094 1 60.78 115 ARG B O 1
ATOM 2511 N N . THR B 1 116 ? 14.719 2.645 -5.941 1 61.22 116 THR B N 1
ATOM 2512 C CA . THR B 1 116 ? 15.969 3.406 -5.934 1 61.22 116 THR B CA 1
ATOM 2513 C C . THR B 1 116 ? 17.094 2.596 -6.562 1 61.22 116 THR B C 1
ATOM 2515 O O . THR B 1 116 ? 18.109 3.156 -6.969 1 61.22 116 THR B O 1
ATOM 2518 N N . VAL B 1 117 ? 16.797 1.36 -6.688 1 67.38 117 VAL B N 1
ATOM 2519 C CA . VAL B 1 117 ? 17.906 0.507 -7.117 1 67.38 117 VAL B CA 1
ATOM 2520 C C . VAL B 1 117 ? 17.656 0.019 -8.547 1 67.38 117 VAL B C 1
ATOM 2522 O O . VAL B 1 117 ? 18.594 -0.31 -9.273 1 67.38 117 VAL B O 1
ATOM 2525 N N . LEU B 1 118 ? 16.469 0.096 -8.922 1 76.5 118 LEU B N 1
ATOM 2526 C CA . LEU B 1 118 ? 16.109 -0.471 -10.219 1 76.5 118 LEU B CA 1
ATOM 2527 C C . LEU B 1 118 ? 15.844 0.631 -11.234 1 76.5 118 LEU B C 1
ATOM 2529 O O . LEU B 1 118 ? 15.32 1.691 -10.883 1 76.5 118 LEU B O 1
ATOM 2533 N N . SER B 1 119 ? 16.219 0.305 -12.406 1 81.62 119 SER B N 1
ATOM 2534 C CA . SER B 1 119 ? 15.875 1.201 -13.508 1 81.62 119 SER B CA 1
ATOM 2535 C C . SER B 1 119 ? 14.367 1.25 -13.734 1 81.62 119 SER B C 1
ATOM 2537 O O . SER B 1 119 ? 13.641 0.354 -13.305 1 81.62 119 SER B O 1
ATOM 2539 N N . ARG B 1 120 ? 13.953 2.25 -14.422 1 79.38 120 ARG B N 1
ATOM 2540 C CA . ARG B 1 120 ? 12.539 2.377 -14.781 1 79.38 120 ARG B CA 1
ATOM 2541 C C . ARG B 1 120 ? 12.086 1.215 -15.656 1 79.38 120 ARG B C 1
ATOM 2543 O O . ARG B 1 120 ? 10.977 0.71 -15.5 1 79.38 120 ARG B O 1
ATOM 2550 N N . ALA B 1 121 ? 12.945 0.866 -16.484 1 84.62 121 ALA B N 1
ATOM 2551 C CA . ALA B 1 121 ? 12.633 -0.245 -17.375 1 84.62 121 ALA B CA 1
ATOM 2552 C C . ALA B 1 121 ? 12.453 -1.544 -16.594 1 84.62 121 ALA B C 1
ATOM 2554 O O . ALA B 1 121 ? 11.531 -2.312 -16.859 1 84.62 121 ALA B O 1
ATOM 2555 N N . THR B 1 122 ? 13.289 -1.751 -15.633 1 83.56 122 THR B N 1
ATOM 2556 C CA . THR B 1 122 ? 13.211 -2.953 -14.812 1 83.56 122 THR B CA 1
ATOM 2557 C C . THR B 1 122 ? 11.961 -2.932 -13.938 1 83.56 122 THR B C 1
ATOM 2559 O O . THR B 1 122 ? 11.281 -3.949 -13.789 1 83.56 122 THR B O 1
ATOM 2562 N N . LEU B 1 123 ? 11.648 -1.783 -13.516 1 79.62 123 LEU B N 1
ATOM 2563 C CA . LEU B 1 123 ? 10.445 -1.638 -12.703 1 79.62 123 LEU B CA 1
ATOM 2564 C C . LEU B 1 123 ? 9.195 -1.944 -13.531 1 79.62 123 LEU B C 1
ATOM 2566 O O . LEU B 1 123 ? 8.266 -2.584 -13.039 1 79.62 123 LEU B O 1
ATOM 2570 N N . GLN B 1 124 ? 9.195 -1.527 -14.719 1 83 124 GLN B N 1
ATOM 2571 C CA . GLN B 1 124 ? 8.07 -1.79 -15.609 1 83 124 GLN B CA 1
ATOM 2572 C C . GLN B 1 124 ? 7.934 -3.281 -15.898 1 83 124 GLN B C 1
ATOM 2574 O O . GLN B 1 124 ? 6.824 -3.82 -15.906 1 83 124 GLN B O 1
ATOM 2579 N N . ARG B 1 125 ? 9 -3.861 -16.047 1 83.75 125 ARG B N 1
ATOM 2580 C CA . ARG B 1 125 ? 9 -5.297 -16.297 1 83.75 125 ARG B CA 1
ATOM 2581 C C . ARG B 1 125 ? 8.461 -6.066 -15.094 1 83.75 125 ARG B C 1
ATOM 2583 O O . ARG B 1 125 ? 7.707 -7.027 -15.25 1 83.75 125 ARG B O 1
ATOM 2590 N N . LEU B 1 126 ? 8.844 -5.637 -13.992 1 82.38 126 LEU B N 1
ATOM 2591 C CA . LEU B 1 126 ? 8.375 -6.281 -12.773 1 82.38 126 LEU B CA 1
ATOM 2592 C C . LEU B 1 126 ? 6.871 -6.102 -12.602 1 82.38 126 LEU B C 1
ATOM 2594 O O . LEU B 1 126 ? 6.168 -7.043 -12.219 1 82.38 126 LEU B O 1
ATOM 2598 N N . ARG B 1 127 ? 6.398 -4.953 -12.938 1 79.19 127 ARG B N 1
ATOM 2599 C CA . ARG B 1 127 ? 4.965 -4.695 -12.867 1 79.19 127 ARG B CA 1
ATOM 2600 C C . ARG B 1 127 ? 4.199 -5.609 -13.82 1 79.19 127 ARG B C 1
ATOM 2602 O O . ARG B 1 127 ? 3.137 -6.125 -13.469 1 79.19 127 ARG B O 1
ATOM 2609 N N . GLU B 1 128 ? 4.746 -5.777 -14.906 1 82.44 128 GLU B N 1
ATOM 2610 C CA . GLU B 1 128 ? 4.133 -6.648 -15.906 1 82.44 128 GLU B CA 1
ATOM 2611 C C . GLU B 1 128 ? 4.102 -8.102 -15.43 1 82.44 128 GLU B C 1
ATOM 2613 O O . GLU B 1 128 ? 3.129 -8.812 -15.672 1 82.44 128 GLU B O 1
ATOM 2618 N N . HIS B 1 129 ? 5.121 -8.406 -14.766 1 82.62 129 HIS B N 1
ATOM 2619 C CA . HIS B 1 129 ? 5.203 -9.773 -14.258 1 82.62 129 HIS B CA 1
ATOM 2620 C C . HIS B 1 129 ? 4.195 -10.008 -13.141 1 82.62 129 HIS B C 1
ATOM 2622 O O . HIS B 1 129 ? 3.691 -11.117 -12.977 1 82.62 129 HIS B O 1
ATOM 2628 N N . ALA B 1 130 ? 3.953 -8.945 -12.453 1 83.25 130 ALA B N 1
ATOM 2629 C CA . ALA B 1 130 ? 2.979 -9.07 -11.375 1 83.25 130 ALA B CA 1
ATOM 2630 C C . ALA B 1 130 ? 1.589 -9.375 -11.922 1 83.25 130 ALA B C 1
ATOM 2632 O O . ALA B 1 130 ? 0.708 -9.82 -11.18 1 83.25 130 ALA B O 1
ATOM 2633 N N . ASP B 1 131 ? 1.412 -9.227 -13.18 1 89.25 131 ASP B N 1
ATOM 2634 C CA . ASP B 1 131 ? 0.147 -9.484 -13.859 1 89.25 131 ASP B CA 1
ATOM 2635 C C . ASP B 1 131 ? -0.235 -10.961 -13.75 1 89.25 131 ASP B C 1
ATOM 2637 O O . ASP B 1 131 ? -1.419 -11.305 -13.781 1 89.25 131 ASP B O 1
ATOM 2641 N N . ILE B 1 132 ? 0.771 -11.75 -13.555 1 89.94 132 ILE B N 1
ATOM 2642 C CA . ILE B 1 132 ? 0.522 -13.188 -13.461 1 89.94 132 ILE B CA 1
ATOM 2643 C C . ILE B 1 132 ? -0.372 -13.484 -12.258 1 89.94 132 ILE B C 1
ATOM 2645 O O . ILE B 1 132 ? -1.332 -14.25 -12.367 1 89.94 132 ILE B O 1
ATOM 2649 N N . VAL B 1 133 ? -0.093 -12.883 -11.203 1 90.88 133 VAL B N 1
ATOM 2650 C CA . VAL B 1 133 ? -0.872 -13.094 -9.984 1 90.88 133 VAL B CA 1
ATOM 2651 C C . VAL B 1 133 ? -2.213 -12.375 -10.102 1 90.88 133 VAL B C 1
ATOM 2653 O O . VAL B 1 133 ? -3.25 -12.914 -9.703 1 90.88 133 VAL B O 1
ATOM 2656 N N . GLU B 1 134 ? -2.178 -11.227 -10.68 1 93.12 134 GLU B N 1
ATOM 2657 C CA . GLU B 1 134 ? -3.404 -10.445 -10.844 1 93.12 134 GLU B CA 1
ATOM 2658 C C . GLU B 1 134 ? -4.398 -11.172 -11.75 1 93.12 134 GLU B C 1
ATOM 2660 O O . GLU B 1 134 ? -5.609 -11.055 -11.562 1 93.12 134 GLU B O 1
ATOM 2665 N N . ALA B 1 135 ? -3.879 -11.867 -12.695 1 95.94 135 ALA B N 1
ATOM 2666 C CA . ALA B 1 135 ? -4.734 -12.625 -13.602 1 95.94 135 ALA B CA 1
ATOM 2667 C C . ALA B 1 135 ? -5.539 -13.68 -12.852 1 95.94 135 ALA B C 1
ATOM 2669 O O . ALA B 1 135 ? -6.684 -13.977 -13.219 1 95.94 135 ALA B O 1
ATOM 2670 N N . ILE B 1 136 ? -4.953 -14.203 -11.859 1 96.81 136 ILE B N 1
ATOM 2671 C CA . ILE B 1 136 ? -5.652 -15.203 -11.062 1 96.81 136 ILE B CA 1
ATOM 2672 C C . ILE B 1 136 ? -6.82 -14.555 -10.328 1 96.81 136 ILE B C 1
ATOM 2674 O O . ILE B 1 136 ? -7.938 -15.07 -10.344 1 96.81 136 ILE B O 1
ATOM 2678 N N . LEU B 1 137 ? -6.574 -13.445 -9.719 1 97.19 137 LEU B N 1
ATOM 2679 C CA . LEU B 1 137 ? -7.633 -12.719 -9.031 1 97.19 137 LEU B CA 1
ATOM 2680 C C . LEU B 1 137 ? -8.719 -12.281 -10.008 1 97.19 137 LEU B C 1
ATOM 2682 O O . LEU B 1 137 ? -9.906 -12.359 -9.695 1 97.19 137 LEU B O 1
ATOM 2686 N N . ARG B 1 138 ? -8.305 -11.828 -11.172 1 97.88 138 ARG B N 1
ATOM 2687 C CA . ARG B 1 138 ? -9.25 -11.445 -12.211 1 97.88 138 ARG B CA 1
ATOM 2688 C C . ARG B 1 138 ? -10.18 -12.602 -12.562 1 97.88 138 ARG B C 1
ATOM 2690 O O . ARG B 1 138 ? -11.391 -12.406 -12.703 1 97.88 138 ARG B O 1
ATOM 2697 N N . ARG B 1 139 ? -9.648 -13.727 -12.672 1 97.94 139 ARG B N 1
ATOM 2698 C CA . ARG B 1 139 ? -10.438 -14.906 -12.984 1 97.94 139 ARG B CA 1
ATOM 2699 C C . ARG B 1 139 ? -11.43 -15.219 -11.875 1 97.94 139 ARG B C 1
ATOM 2701 O O . ARG B 1 139 ? -12.594 -15.539 -12.141 1 97.94 139 ARG B O 1
ATOM 2708 N N . ILE B 1 140 ? -10.984 -15.109 -10.664 1 98.19 140 ILE B N 1
ATOM 2709 C CA . ILE B 1 140 ? -11.844 -15.375 -9.516 1 98.19 140 ILE B CA 1
ATOM 2710 C C . ILE B 1 140 ? -13.016 -14.398 -9.508 1 98.19 140 ILE B C 1
ATOM 2712 O O . ILE B 1 140 ? -14.172 -14.805 -9.336 1 98.19 140 ILE B O 1
ATOM 2716 N N . LEU B 1 141 ? -12.734 -13.141 -9.695 1 98.06 141 LEU B N 1
ATOM 2717 C CA . LEU B 1 141 ? -13.758 -12.109 -9.672 1 98.06 141 LEU B CA 1
ATOM 2718 C C . LEU B 1 141 ? -14.727 -12.281 -10.844 1 98.06 141 LEU B C 1
ATOM 2720 O O . LEU B 1 141 ? -15.945 -12.148 -10.672 1 98.06 141 LEU B O 1
ATOM 2724 N N . THR B 1 142 ? -14.156 -12.578 -11.992 1 98 142 THR B N 1
ATOM 2725 C CA . THR B 1 142 ? -14.984 -12.789 -13.172 1 98 142 THR B CA 1
ATOM 2726 C C . THR B 1 142 ? -15.938 -13.961 -12.961 1 98 142 THR B C 1
ATOM 2728 O O . THR B 1 142 ? -17.125 -13.859 -13.258 1 98 142 THR B O 1
ATOM 2731 N N . ALA B 1 143 ? -15.484 -15.016 -12.461 1 96.94 143 ALA B N 1
ATOM 2732 C CA . ALA B 1 143 ? -16.312 -16.188 -12.164 1 96.94 143 ALA B CA 1
ATOM 2733 C C . ALA B 1 143 ? -17.422 -15.836 -11.172 1 96.94 143 ALA B C 1
ATOM 2735 O O . ALA B 1 143 ? -18.562 -16.281 -11.328 1 96.94 143 ALA B O 1
ATOM 2736 N N . GLY B 1 144 ? -17.047 -15.094 -10.148 1 97.25 144 GLY B N 1
ATOM 2737 C CA . GLY B 1 144 ? -18.031 -14.68 -9.164 1 97.25 144 GLY B CA 1
ATOM 2738 C C . GLY B 1 144 ? -19.125 -13.805 -9.75 1 97.25 144 GLY B C 1
ATOM 2739 O O . GLY B 1 144 ? -20.297 -13.938 -9.391 1 97.25 144 GLY B O 1
ATOM 2740 N N . ILE B 1 145 ? -18.766 -12.914 -10.609 1 96.94 145 ILE B N 1
ATOM 2741 C CA . ILE B 1 145 ? -19.734 -12.039 -11.266 1 96.94 145 ILE B CA 1
ATOM 2742 C C . ILE B 1 145 ? -20.625 -12.867 -12.188 1 96.94 145 ILE B C 1
ATOM 2744 O O . ILE B 1 145 ? -21.859 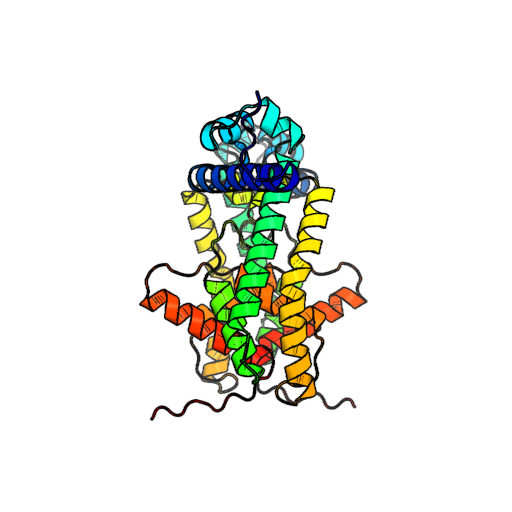-12.719 -12.164 1 96.94 145 ILE B O 1
ATOM 2748 N N . ASP B 1 146 ? -20.031 -13.734 -12.961 1 96.88 146 ASP B N 1
ATOM 2749 C CA . ASP B 1 146 ? -20.766 -14.578 -13.898 1 96.88 146 ASP B CA 1
ATOM 2750 C C . ASP B 1 146 ? -21.766 -15.469 -13.164 1 96.88 146 ASP B C 1
ATOM 2752 O O . ASP B 1 146 ? -22.859 -15.727 -13.664 1 96.88 146 ASP B O 1
ATOM 2756 N N . ALA B 1 147 ? -21.406 -15.891 -11.992 1 95.5 147 ALA B N 1
ATOM 2757 C CA . ALA B 1 147 ? -22.25 -16.781 -11.195 1 95.5 147 ALA B CA 1
ATOM 2758 C C . ALA B 1 147 ? -23.297 -15.992 -10.414 1 95.5 147 ALA B C 1
ATOM 2760 O O . ALA B 1 147 ? -24.172 -16.578 -9.781 1 95.5 147 ALA B O 1
ATOM 2761 N N . GLY B 1 148 ? -23.172 -14.719 -10.383 1 95.38 148 GLY B N 1
ATOM 2762 C CA . GLY B 1 148 ? -24.109 -13.875 -9.648 1 95.38 148 GLY B CA 1
ATOM 2763 C C . GLY B 1 148 ? -23.781 -13.766 -8.172 1 95.38 148 GLY B C 1
ATOM 2764 O O . GLY B 1 148 ? -24.547 -13.18 -7.398 1 95.38 148 GLY B O 1
ATOM 2765 N N . THR B 1 149 ? -22.609 -14.305 -7.816 1 95.44 149 THR B N 1
ATOM 2766 C CA . THR B 1 149 ? -22.141 -14.25 -6.434 1 95.44 149 THR B CA 1
ATOM 2767 C C . THR B 1 149 ? -21.688 -12.836 -6.078 1 95.44 149 THR B C 1
ATOM 2769 O O . THR B 1 149 ? -21.844 -12.391 -4.941 1 95.44 149 THR B O 1
ATOM 2772 N N . PHE B 1 150 ? -21.047 -12.156 -7.012 1 96.12 150 PHE B N 1
ATOM 2773 C CA . PHE B 1 150 ? -20.641 -10.758 -6.898 1 96.12 150 PHE B CA 1
ATOM 2774 C C . PHE B 1 150 ? -21.438 -9.883 -7.855 1 96.12 150 PHE B C 1
ATOM 2776 O O . PHE B 1 150 ? -21.812 -10.32 -8.945 1 96.12 150 PHE B O 1
ATOM 2783 N N . PRO B 1 151 ? -21.766 -8.664 -7.484 1 95.19 151 PRO B N 1
ATOM 2784 C CA . PRO B 1 151 ? -22.453 -7.77 -8.414 1 95.19 151 PRO B CA 1
ATOM 2785 C C . PRO B 1 151 ? -21.562 -7.309 -9.57 1 95.19 151 PRO B C 1
ATOM 2787 O O . PRO B 1 151 ? -20.328 -7.383 -9.469 1 95.19 151 PRO B O 1
ATOM 2790 N N . PRO B 1 152 ? -22.219 -6.879 -10.68 1 95.5 152 PRO B N 1
ATOM 2791 C CA . PRO B 1 152 ? -21.406 -6.254 -11.727 1 95.5 152 PRO B CA 1
ATOM 2792 C C . PRO B 1 152 ? -20.562 -5.098 -11.211 1 95.5 152 PRO B C 1
ATOM 2794 O O . PRO B 1 152 ? -21.031 -4.289 -10.406 1 95.5 152 PRO B O 1
ATOM 2797 N N . GLN B 1 153 ? -19.312 -5.109 -11.602 1 94.88 153 GLN B N 1
ATOM 2798 C CA . GLN B 1 153 ? -18.375 -4.09 -11.156 1 94.88 153 GLN B CA 1
ATOM 2799 C C . GLN B 1 153 ? -17.188 -3.988 -12.094 1 94.88 153 GLN B C 1
ATOM 2801 O O . GLN B 1 153 ? -16.969 -4.867 -12.93 1 94.88 153 GLN B O 1
ATOM 2806 N N . ASP B 1 154 ? -16.438 -2.889 -11.93 1 94.31 154 ASP B N 1
ATOM 2807 C CA . ASP B 1 154 ? -15.219 -2.73 -12.719 1 94.31 154 ASP B CA 1
ATOM 2808 C C . ASP B 1 154 ? -14.094 -3.619 -12.188 1 94.31 154 ASP B C 1
ATOM 2810 O O . ASP B 1 154 ? -13.523 -3.344 -11.133 1 94.31 154 ASP B O 1
ATOM 2814 N N . ILE B 1 155 ? -13.719 -4.609 -12.953 1 95.81 155 ILE B N 1
ATOM 2815 C CA . ILE B 1 155 ? -12.852 -5.68 -12.469 1 95.81 155 ILE B CA 1
ATOM 2816 C C . ILE B 1 155 ? -11.438 -5.148 -12.273 1 95.81 155 ILE B C 1
ATOM 2818 O O . ILE B 1 155 ? -10.797 -5.426 -11.258 1 95.81 155 ILE B O 1
ATOM 2822 N N . GLU B 1 156 ? -10.938 -4.34 -13.219 1 92.94 156 GLU B N 1
ATOM 2823 C CA . GLU B 1 156 ? -9.539 -3.938 -13.188 1 92.94 156 GLU B CA 1
ATOM 2824 C C . GLU B 1 156 ? -9.242 -3.08 -11.961 1 92.94 156 GLU B C 1
ATOM 2826 O O . GLU B 1 156 ? -8.32 -3.381 -11.188 1 92.94 156 GLU B O 1
ATOM 2831 N N . PRO B 1 157 ? -10.07 -2.057 -11.703 1 93.06 157 PRO B N 1
ATOM 2832 C CA . PRO B 1 157 ? -9.852 -1.313 -10.461 1 93.06 157 PRO B CA 1
ATOM 2833 C C . PRO B 1 157 ? -10.016 -2.182 -9.211 1 93.06 157 PRO B C 1
ATOM 2835 O O . PRO B 1 157 ? -9.289 -2.014 -8.234 1 93.06 157 PRO B O 1
ATOM 2838 N N . THR B 1 158 ? -10.984 -3.1 -9.25 1 95.31 158 THR B N 1
ATOM 2839 C CA . THR B 1 158 ? -11.227 -3.959 -8.102 1 95.31 158 THR B CA 1
ATOM 2840 C C . THR B 1 158 ? -10.016 -4.848 -7.824 1 95.31 158 THR B C 1
ATOM 2842 O O . THR B 1 158 ? -9.602 -5.008 -6.672 1 95.31 158 THR B O 1
ATOM 2845 N N . VAL B 1 159 ? -9.398 -5.387 -8.859 1 94.56 159 VAL B N 1
ATOM 2846 C CA . VAL B 1 159 ? -8.203 -6.203 -8.719 1 94.56 159 VAL B CA 1
ATOM 2847 C C . VAL B 1 159 ? -7.094 -5.387 -8.062 1 94.56 159 VAL B C 1
ATOM 2849 O O . VAL B 1 159 ? -6.453 -5.848 -7.113 1 94.56 159 VAL B O 1
ATOM 2852 N N . HIS B 1 160 ? -6.922 -4.223 -8.516 1 90.12 160 HIS B N 1
ATOM 2853 C CA . HIS B 1 160 ? -5.895 -3.338 -7.973 1 90.12 160 HIS B CA 1
ATOM 2854 C C . HIS B 1 160 ? -6.16 -3.02 -6.504 1 90.12 160 HIS B C 1
ATOM 2856 O O . HIS B 1 160 ? -5.25 -3.092 -5.676 1 90.12 160 HIS B O 1
ATOM 2862 N N . LEU B 1 161 ? -7.324 -2.719 -6.184 1 93 161 LEU B N 1
ATOM 2863 C CA . LEU B 1 161 ? -7.684 -2.316 -4.828 1 93 161 LEU B CA 1
ATOM 2864 C C . LEU B 1 161 ? -7.543 -3.484 -3.859 1 93 161 LEU B C 1
ATOM 2866 O O . LEU B 1 161 ? -7.043 -3.316 -2.746 1 93 161 LEU B O 1
ATOM 2870 N N . VAL B 1 162 ? -7.969 -4.656 -4.254 1 94.69 162 VAL B N 1
ATOM 2871 C CA . VAL B 1 162 ? -7.816 -5.836 -3.41 1 94.69 162 VAL B CA 1
ATOM 2872 C C . VAL B 1 162 ? -6.336 -6.078 -3.123 1 94.69 162 VAL B C 1
ATOM 2874 O O . VAL B 1 162 ? -5.941 -6.266 -1.97 1 94.69 162 VAL B O 1
ATOM 2877 N N . ASN B 1 163 ? -5.555 -6.016 -4.133 1 89.94 163 ASN B N 1
ATOM 2878 C CA . ASN B 1 163 ? -4.129 -6.27 -3.957 1 89.94 163 ASN B CA 1
ATOM 2879 C C . ASN B 1 163 ? -3.463 -5.176 -3.129 1 89.94 163 ASN B C 1
ATOM 2881 O O . ASN B 1 163 ? -2.553 -5.453 -2.344 1 89.94 163 ASN B O 1
ATOM 2885 N N . ALA B 1 164 ? -3.859 -3.982 -3.348 1 85.94 164 ALA B N 1
ATOM 2886 C CA . ALA B 1 164 ? -3.303 -2.871 -2.582 1 85.94 164 ALA B CA 1
ATOM 2887 C C . ALA B 1 164 ? -3.547 -3.057 -1.087 1 85.94 164 ALA B C 1
ATOM 2889 O O . ALA B 1 164 ? -2.648 -2.838 -0.272 1 85.94 164 ALA B O 1
ATOM 2890 N N . CYS B 1 165 ? -4.719 -3.418 -0.724 1 88 165 CYS B N 1
ATOM 2891 C CA . CYS B 1 165 ? -5.016 -3.529 0.7 1 88 165 CYS B CA 1
ATOM 2892 C C . CYS B 1 165 ? -4.293 -4.719 1.317 1 88 165 CYS B C 1
ATOM 2894 O O . CYS B 1 165 ? -3.994 -4.719 2.512 1 88 165 CYS B O 1
ATOM 2896 N N . LEU B 1 166 ? -3.951 -5.715 0.49 1 86.75 166 LEU B N 1
ATOM 2897 C CA . LEU B 1 166 ? -3.281 -6.898 1.01 1 86.75 166 LEU B CA 1
ATOM 2898 C C . LEU B 1 166 ? -1.769 -6.703 1.029 1 86.75 166 LEU B C 1
ATOM 2900 O O . LEU B 1 166 ? -1.062 -7.375 1.784 1 86.75 166 LEU B O 1
ATOM 2904 N N . SER B 1 167 ? -1.241 -5.902 0.091 1 75.69 167 SER B N 1
ATOM 2905 C CA . SER B 1 167 ? 0.195 -5.668 -0.007 1 75.69 167 SER B CA 1
ATOM 2906 C C . SER B 1 167 ? 0.684 -4.758 1.117 1 75.69 167 SER B C 1
ATOM 2908 O O . SER B 1 167 ? 1.851 -4.824 1.512 1 75.69 167 SER B O 1
ATOM 2910 N N . GLY B 1 168 ? -0.112 -3.859 1.604 1 63.69 168 GLY B N 1
ATOM 2911 C CA . GLY B 1 168 ? 0.258 -2.85 2.584 1 63.69 168 GLY B CA 1
ATOM 2912 C C . GLY B 1 168 ? 0.181 -3.35 4.016 1 63.69 168 GLY B C 1
ATOM 2913 O O . GLY B 1 168 ? 0.579 -2.646 4.945 1 63.69 168 GLY B O 1
ATOM 2914 N N . ARG B 1 169 ? -0.161 -4.543 4.156 1 62.53 169 ARG B N 1
ATOM 2915 C CA . ARG B 1 169 ? -0.45 -5.023 5.5 1 62.53 169 ARG B CA 1
ATOM 2916 C C . ARG B 1 169 ? 0.78 -5.676 6.125 1 62.53 169 ARG B C 1
ATOM 2918 O O . ARG B 1 169 ? 1.479 -6.449 5.473 1 62.53 169 ARG B O 1
ATOM 2925 N N . LEU B 1 170 ? 1.135 -5.078 7.223 1 65.12 170 LEU B N 1
ATOM 2926 C CA . LEU B 1 170 ? 2.043 -5.848 8.062 1 65.12 170 LEU B CA 1
ATOM 2927 C C . LEU B 1 170 ? 1.282 -6.891 8.875 1 65.12 170 LEU B C 1
ATOM 2929 O O . LEU B 1 170 ? 0.41 -6.547 9.672 1 65.12 170 LEU B O 1
ATOM 2933 N N . ILE B 1 171 ? 1.418 -8.094 8.469 1 76.44 171 ILE B N 1
ATOM 2934 C CA . ILE B 1 171 ? 0.777 -9.188 9.188 1 76.44 171 ILE B CA 1
ATOM 2935 C C . ILE B 1 171 ? 1.611 -9.562 10.414 1 76.44 171 ILE B C 1
ATOM 2937 O O . ILE B 1 171 ? 2.787 -9.914 10.289 1 76.44 171 ILE B O 1
ATOM 2941 N N . PRO B 1 172 ? 0.96 -9.453 11.562 1 82.31 172 PRO B N 1
ATOM 2942 C CA . PRO B 1 172 ? 1.69 -9.812 12.781 1 82.31 172 PRO B CA 1
ATOM 2943 C C . PRO B 1 172 ? 2.207 -11.25 12.766 1 82.31 172 PRO B C 1
ATOM 2945 O O . PRO B 1 172 ? 1.594 -12.117 12.141 1 82.31 172 PRO B O 1
ATOM 2948 N N . ASP B 1 173 ? 3.291 -11.453 13.516 1 81.94 173 ASP B N 1
ATOM 2949 C CA . ASP B 1 173 ? 3.836 -12.805 13.648 1 81.94 173 ASP B CA 1
ATOM 2950 C C . ASP B 1 173 ? 3.084 -13.602 14.711 1 81.94 173 ASP B C 1
ATOM 2952 O O . ASP B 1 173 ? 2.939 -14.82 14.594 1 81.94 173 ASP B O 1
ATOM 2956 N N . GLU B 1 174 ? 2.592 -12.875 15.688 1 90.81 174 GLU B N 1
ATOM 2957 C CA . GLU B 1 174 ? 1.845 -13.523 16.766 1 90.81 174 GLU B CA 1
ATOM 2958 C C . GLU B 1 174 ? 0.561 -14.164 16.234 1 90.81 174 GLU B C 1
ATOM 2960 O O . GLU B 1 174 ? -0.265 -13.484 15.617 1 90.81 174 GLU B O 1
ATOM 2965 N N . PRO B 1 175 ? 0.393 -15.492 16.5 1 91.19 175 PRO B N 1
ATOM 2966 C CA . PRO B 1 175 ? -0.642 -16.281 15.82 1 91.19 175 PRO B CA 1
ATOM 2967 C C . PRO B 1 175 ? -2.041 -15.695 16 1 91.19 175 PRO B C 1
ATOM 2969 O O . PRO B 1 175 ? -2.811 -15.625 15.039 1 91.19 175 PRO B O 1
ATOM 2972 N N . VAL B 1 176 ? -2.406 -15.281 17.188 1 92.94 176 VAL B N 1
ATOM 2973 C CA . VAL B 1 176 ? -3.75 -14.781 17.438 1 92.94 176 VAL B CA 1
ATOM 2974 C C . VAL B 1 176 ? -3.959 -13.469 16.688 1 92.94 176 VAL B C 1
ATOM 2976 O O . VAL B 1 176 ? -4.98 -13.281 16.016 1 92.94 176 VAL B O 1
ATOM 2979 N N . ALA B 1 177 ? -2.979 -12.609 16.734 1 91.62 177 ALA B N 1
ATOM 2980 C CA . ALA B 1 177 ? -3.049 -11.328 16.031 1 91.62 177 ALA B CA 1
ATOM 2981 C C . ALA B 1 177 ? -3.053 -11.523 14.516 1 91.62 177 ALA B C 1
ATOM 2983 O O . ALA B 1 177 ? -3.75 -10.812 13.797 1 91.62 177 ALA B O 1
ATOM 2984 N N . ARG B 1 178 ? -2.256 -12.469 14.141 1 90.56 178 ARG B N 1
ATOM 2985 C CA . ARG B 1 178 ? -2.18 -12.797 12.719 1 90.56 178 ARG B CA 1
ATOM 2986 C C . ARG B 1 178 ? -3.533 -13.258 12.188 1 90.56 178 ARG B C 1
ATOM 2988 O O . ARG B 1 178 ? -4.008 -12.766 11.164 1 90.56 178 ARG B O 1
ATOM 2995 N N . GLU B 1 179 ? -4.137 -14.156 12.867 1 92.31 179 GLU B N 1
ATOM 2996 C CA . GLU B 1 179 ? -5.426 -14.688 12.438 1 92.31 179 GLU B CA 1
ATOM 2997 C C . GLU B 1 179 ? -6.5 -13.609 12.453 1 92.31 179 GLU B C 1
ATOM 2999 O O . GLU B 1 179 ? -7.352 -13.555 11.562 1 92.31 179 GLU B O 1
ATOM 3004 N N . ARG B 1 180 ? -6.422 -12.758 13.43 1 92.44 180 ARG B N 1
ATOM 3005 C CA . ARG B 1 180 ? -7.359 -11.641 13.5 1 92.44 180 ARG B CA 1
ATOM 3006 C C . ARG B 1 180 ? -7.223 -10.734 12.281 1 92.44 180 ARG B C 1
ATOM 3008 O O . ARG B 1 180 ? -8.227 -10.336 11.688 1 92.44 180 ARG B O 1
ATOM 3015 N N . THR B 1 181 ? -6.023 -10.484 11.898 1 91.5 181 THR B N 1
ATOM 3016 C CA . THR B 1 181 ? -5.754 -9.625 10.75 1 91.5 181 THR B CA 1
ATOM 3017 C C . THR B 1 181 ? -6.238 -10.281 9.461 1 91.5 181 THR B C 1
ATOM 3019 O O . THR B 1 181 ? -6.863 -9.625 8.625 1 91.5 181 THR B O 1
ATOM 3022 N N . ILE B 1 182 ? -5.992 -11.539 9.375 1 92.5 182 ILE B N 1
ATOM 3023 C CA . ILE B 1 182 ? -6.383 -12.273 8.18 1 92.5 182 ILE B CA 1
ATOM 3024 C C . ILE B 1 182 ? -7.906 -12.32 8.078 1 92.5 182 ILE B C 1
ATOM 3026 O O . ILE B 1 182 ? -8.477 -12.086 7.012 1 92.5 182 ILE B O 1
ATOM 3030 N N . ARG B 1 183 ? -8.594 -12.586 9.156 1 94.06 183 ARG B N 1
ATOM 3031 C CA . ARG B 1 183 ? -10.055 -12.648 9.18 1 94.06 183 ARG B CA 1
ATOM 3032 C C . ARG B 1 183 ? -10.664 -11.297 8.836 1 94.06 183 ARG B C 1
ATOM 3034 O O . ARG B 1 183 ? -11.664 -11.227 8.125 1 94.06 183 ARG B O 1
ATOM 3041 N N . ALA B 1 184 ? -10.055 -10.305 9.344 1 94.06 184 ALA B N 1
ATOM 3042 C CA . ALA B 1 184 ? -10.531 -8.953 9.047 1 94.06 184 ALA B CA 1
ATOM 3043 C C . ALA B 1 184 ? -10.375 -8.641 7.559 1 94.06 184 ALA B C 1
ATOM 3045 O O . ALA B 1 184 ? -11.273 -8.047 6.949 1 94.06 184 ALA B O 1
ATOM 3046 N N . ALA B 1 185 ? -9.227 -9.023 7 1 95.19 185 ALA B N 1
ATOM 3047 C CA . ALA B 1 185 ? -8.984 -8.805 5.574 1 95.19 185 ALA B CA 1
ATOM 3048 C C . ALA B 1 185 ? -9.992 -9.578 4.727 1 95.19 185 ALA B C 1
ATOM 3050 O O . ALA B 1 185 ? -10.5 -9.062 3.727 1 95.19 185 ALA B O 1
ATOM 3051 N N . GLU B 1 186 ? -10.266 -10.773 5.152 1 95.75 186 GLU B N 1
ATOM 3052 C CA . GLU B 1 186 ? -11.258 -11.578 4.438 1 95.75 186 GLU B CA 1
ATOM 3053 C C . GLU B 1 186 ? -12.625 -10.906 4.449 1 95.75 186 GLU B C 1
ATOM 3055 O O . GLU B 1 186 ? -13.258 -10.75 3.402 1 95.75 186 GLU B O 1
ATOM 3060 N N . ALA B 1 187 ? -13.078 -10.578 5.645 1 95.44 187 ALA B N 1
ATOM 3061 C CA . ALA B 1 187 ? -14.391 -9.938 5.773 1 95.44 187 ALA B CA 1
ATOM 3062 C C . ALA B 1 187 ? -14.445 -8.648 4.965 1 95.44 187 ALA B C 1
ATOM 3064 O O . ALA B 1 187 ? -15.438 -8.383 4.277 1 95.44 187 ALA B O 1
ATOM 3065 N N . PHE B 1 188 ? -13.414 -7.891 5.027 1 96.44 188 PHE B N 1
ATOM 3066 C CA . PHE B 1 188 ? -13.312 -6.609 4.34 1 96.44 188 PHE B CA 1
ATOM 3067 C C . PHE B 1 188 ? -13.398 -6.801 2.83 1 96.44 188 PHE B C 1
ATOM 3069 O O . PHE B 1 188 ? -14.234 -6.172 2.17 1 96.44 188 PHE B O 1
ATOM 3076 N N . VAL B 1 189 ? -12.578 -7.664 2.289 1 97.25 189 VAL B N 1
ATOM 3077 C CA . VAL B 1 189 ? -12.492 -7.859 0.846 1 97.25 189 VAL B CA 1
ATOM 3078 C C . VAL B 1 189 ? -13.781 -8.508 0.333 1 97.25 189 VAL B C 1
ATOM 3080 O O . VAL B 1 189 ? -14.289 -8.133 -0.727 1 97.25 189 VAL B O 1
ATOM 3083 N N . LEU B 1 190 ? -14.32 -9.453 1.058 1 97.12 190 LEU B N 1
ATOM 3084 C CA . LEU B 1 190 ? -15.555 -10.102 0.626 1 97.12 190 LEU B CA 1
ATOM 3085 C C . LEU B 1 190 ? -16.703 -9.102 0.557 1 97.12 190 LEU B C 1
ATOM 3087 O O . LEU B 1 190 ? -17.469 -9.086 -0.415 1 97.12 190 LEU B O 1
ATOM 3091 N N . ARG B 1 191 ? -16.812 -8.258 1.589 1 96.19 191 ARG B N 1
ATOM 3092 C CA . ARG B 1 191 ? -17.828 -7.203 1.505 1 96.19 191 ARG B CA 1
ATOM 3093 C C . ARG B 1 191 ? -17.547 -6.27 0.329 1 96.19 191 ARG B C 1
ATOM 3095 O O . ARG B 1 191 ? -18.469 -5.875 -0.385 1 96.19 191 ARG B O 1
ATOM 3102 N N . ALA B 1 192 ? -16.266 -5.953 0.14 1 97.19 192 ALA B N 1
ATOM 3103 C CA . ALA B 1 192 ? -15.859 -4.988 -0.877 1 97.19 192 ALA B CA 1
ATOM 3104 C C . ALA B 1 192 ? -16.266 -5.449 -2.271 1 97.19 192 ALA B C 1
ATOM 3106 O O . ALA B 1 192 ? -16.672 -4.641 -3.107 1 97.19 192 ALA B O 1
ATOM 3107 N N . VAL B 1 193 ? -16.172 -6.758 -2.465 1 97.06 193 VAL B N 1
ATOM 3108 C CA . VAL B 1 193 ? -16.5 -7.262 -3.797 1 97.06 193 VAL B CA 1
ATOM 3109 C C . VAL B 1 193 ? -17.984 -7.59 -3.879 1 97.06 193 VAL B C 1
ATOM 3111 O O . VAL B 1 193 ? -18.469 -8.031 -4.922 1 97.06 193 VAL B O 1
ATOM 3114 N N . GLY B 1 194 ? -18.734 -7.395 -2.781 1 95.38 194 GLY B N 1
ATOM 3115 C CA . GLY B 1 194 ? -20.172 -7.547 -2.781 1 95.38 194 GLY B CA 1
ATOM 3116 C C . GLY B 1 194 ? -20.625 -8.984 -2.582 1 95.38 194 GLY B C 1
ATOM 3117 O O . GLY B 1 194 ? -21.688 -9.375 -3.055 1 95.38 194 GLY B O 1
ATOM 3118 N N . ALA B 1 195 ? -19.734 -9.758 -1.916 1 93.56 195 ALA B N 1
ATOM 3119 C CA . ALA B 1 195 ? -20.125 -11.141 -1.647 1 93.56 195 ALA B CA 1
ATOM 3120 C C . ALA B 1 195 ? -21.297 -11.195 -0.68 1 93.56 195 ALA B C 1
ATOM 3122 O O . ALA B 1 195 ? -21.375 -10.414 0.269 1 93.56 195 ALA B O 1
ATOM 3123 N N . ARG B 1 196 ? -22.359 -11.914 -0.96 1 77.69 196 ARG B N 1
ATOM 3124 C CA . ARG B 1 196 ? -23.469 -12.148 -0.052 1 77.69 196 ARG B CA 1
ATOM 3125 C C . ARG B 1 196 ? -23.125 -13.211 0.988 1 77.69 196 ARG B C 1
ATOM 3127 O O . ARG B 1 196 ? -23.188 -14.406 0.712 1 77.69 196 ARG B O 1
ATOM 3134 N N . VAL B 1 197 ? -22.234 -12.875 1.885 1 67.69 197 VAL B N 1
ATOM 3135 C CA . VAL B 1 197 ? -21.828 -13.891 2.842 1 67.69 197 VAL B CA 1
ATOM 3136 C C . VAL B 1 197 ? -22.844 -13.977 3.98 1 67.69 197 VAL B C 1
ATOM 3138 O O . VAL B 1 197 ? -23.188 -12.961 4.586 1 67.69 197 VAL B O 1
ATOM 3141 N N . PRO B 1 198 ? -23.547 -15.062 4.074 1 55.44 198 PRO B N 1
ATOM 3142 C CA . PRO B 1 198 ? -24.469 -15.219 5.207 1 55.44 198 PRO B CA 1
ATOM 3143 C C . PRO B 1 198 ? -23.797 -14.93 6.551 1 55.44 198 PRO B C 1
ATOM 3145 O O . PRO B 1 198 ? -22.594 -15.156 6.707 1 55.44 198 PRO B O 1
ATOM 3148 N N . GLU B 1 199 ? -24.141 -13.883 7.184 1 49.47 199 GLU B N 1
ATOM 3149 C CA . GLU B 1 199 ? -23.609 -13.609 8.516 1 49.47 199 GLU B CA 1
ATOM 3150 C C . GLU B 1 199 ? -23.422 -14.898 9.312 1 49.47 199 GLU B C 1
ATOM 3152 O O . GLU B 1 199 ? -24.281 -15.773 9.312 1 49.47 199 GLU B O 1
ATOM 3157 N N . ARG B 1 200 ? -22.344 -15.391 9.484 1 43.91 200 ARG B N 1
ATOM 3158 C CA . ARG B 1 200 ? -22.219 -16.562 10.359 1 43.91 200 ARG B CA 1
ATOM 3159 C C . ARG B 1 200 ? -22.906 -16.297 11.703 1 43.91 200 ARG B C 1
ATOM 3161 O O . ARG B 1 200 ? -22.562 -15.352 12.406 1 43.91 200 ARG B O 1
ATOM 3168 N N . VAL B 1 201 ? -24.109 -16.547 11.812 1 36.41 201 VAL B N 1
ATOM 3169 C CA . VAL B 1 201 ? -24.75 -16.594 13.125 1 36.41 201 VAL B CA 1
ATOM 3170 C C . VAL B 1 201 ? -23.906 -17.453 14.07 1 36.41 201 VAL B C 1
ATOM 3172 O O . VAL B 1 201 ? -23.469 -18.547 13.695 1 36.41 201 VAL B O 1
ATOM 3175 N N . PRO B 1 202 ? -23.172 -16.75 14.977 1 40.03 202 PRO B N 1
ATOM 3176 C CA . PRO B 1 202 ? -22.578 -17.656 15.953 1 40.03 202 PRO B CA 1
ATOM 3177 C C . PRO B 1 202 ? -23.469 -18.859 16.25 1 40.03 202 PRO B C 1
ATOM 3179 O O . PRO B 1 202 ? -24.688 -18.719 16.391 1 40.03 202 PRO B O 1
ATOM 3182 N N . ALA B 1 203 ? -22.953 -20.078 16.156 1 28.86 203 ALA B N 1
ATOM 3183 C CA . ALA B 1 203 ? -23.641 -21.234 16.703 1 28.86 203 ALA B CA 1
ATOM 3184 C C . ALA B 1 203 ? -23.828 -21.094 18.219 1 28.86 203 ALA B C 1
ATOM 3186 O O . ALA B 1 203 ? -22.969 -20.531 18.891 1 28.86 203 ALA B O 1
#

InterPro domains:
  IPR001647 DNA-binding HTH domain, TetR-type [PF00440] (26-64)
  IPR001647 DNA-binding HTH domain, TetR-type [PR00455] (20-33)
  IPR001647 DNA-binding HTH domain, TetR-type [PR00455] (41-64)
  IPR001647 DNA-binding HTH domain, TetR-type [PS50977] (14-74)
  IPR009057 Homedomain-like superfamily [SSF46689] (12-89)
  IPR023772 DNA-binding HTH domain, TetR-type, conserved site [PS01081] (32-63)
  IPR036271 Tetracyclin repressor-like, C-terminal domain superfamily [SSF48498] (87-195)
  IPR041478 Tetracyclin repressor-like, C-terminal domain 27 [PF17935] (116-168)
  IPR050109 HTH-type, TetR-like transcriptional regulator [PTHR30055] (10-200)

Foldseek 3Di:
DQPQDDDDVVGSLVVLLVLLLVLLVVVVVPDPLVPDALVSSCVSSVHDSVSSCVNPVGSQRSVLVNLLVVLVVLLVVLVVQCPPPQDLLVNVLSLLVSLLPDDLVNLLQPDVSVVVVHDPVSNVVSNVSNVSSLVSVLVSLVSCCVVVQFPDDDSVVLSVVLSVVSNPDDQDPPPVSNVVVSVVSSVVSCVVRPGPDPPPPPD/DQPQDDDDPVVSLVVLLVLLLVLLVVVVVPDPLVPDALVSSCVSSVHDSVSSCVNPVGSQRSVLVNLLVVLVVLLVVLVVQCPPPLDLLVNVLSLLVSLLPDDLPNLLQPDVSVVVVHDPVSNVVSNVSSVSSLVSVLVSLVSCCVVVQFPDDDSVVLSVVLSVVSSPDDQDPPVVSNVVVSVVSSVVSCVVRPGPDPPPPPD

pLDDT: mean 84.71, std 15.11, range [28.45, 98.19]

Radius of gyration: 24.41 Å; Cα contacts (8 Å, |Δi|>4): 403; chains: 2; bounding box: 68×75×38 Å

Sequence (406 aa):
MPKIIGKSLHEHRQMTRHKLFTALSTLMAERGFDTITLADIAAAANVGRTAVYNHFHDKEALLLGFITHETEQYAHTLERALDGVADPVEQLRTYIRQQAQLTRVFHLAPGPDLRTVLSRATLQRLREHADIVEAILRRILTAGIDAGTFPPQDIEPTVHLVNACLSGRLIPDEPVARERTIRAAEAFVLRAVGARVPERVPAMPKIIGKSLHEHRQMTRHKLFTALSTLMAERGFDTITLADIAAAANVGRTAVYNHFHDKEALLLGFITHETEQYAHTLERALDGVADPVEQLRTYIRQQAQLTRVFHLAPGPDLRTVLSRATLQRLREHADIVEAILRRILTAGIDAGTFPPQDIEPTVHLVNACLSGRLIPDEPVARERTIRAAEAFVLRAVGARVPERVPA

Solvent-accessible surface area (backbone atoms only — not comparable to full-atom values): 22595 Å² total; per-residue (Å²): 121,84,77,72,52,64,93,42,72,67,48,19,52,51,50,50,51,48,36,41,41,52,22,43,54,54,50,51,74,73,40,60,66,87,77,58,47,65,65,55,31,18,58,66,38,71,46,57,62,66,58,46,50,71,75,27,88,43,65,64,53,42,49,50,51,39,53,52,49,51,50,51,52,48,42,52,52,5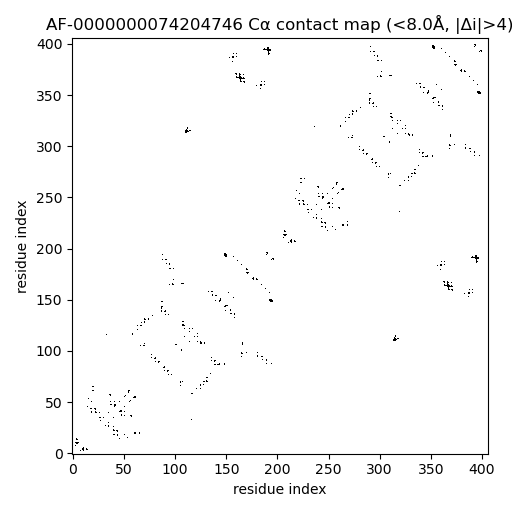1,52,59,71,42,58,90,53,80,52,39,68,58,39,49,47,49,51,52,56,54,55,68,67,55,54,76,89,64,44,69,60,71,48,33,55,41,61,77,72,41,53,70,67,55,50,51,51,44,54,58,56,39,43,61,54,49,49,53,53,46,51,43,52,50,52,18,34,76,70,62,50,17,60,92,69,67,60,69,59,49,50,51,37,55,47,22,26,59,68,61,53,83,73,53,83,52,66,70,59,24,50,52,51,51,51,45,51,43,55,32,51,39,27,28,54,44,44,80,66,76,73,78,67,80,128,122,84,78,72,52,63,94,42,72,68,48,20,51,51,48,51,51,48,36,41,40,52,22,43,54,55,48,51,76,74,42,61,67,88,78,58,46,64,63,54,28,18,58,67,39,68,46,56,60,67,59,47,49,71,75,28,87,42,65,65,53,43,49,50,52,41,52,52,50,52,50,50,53,46,43,51,51,52,51,57,71,43,58,91,53,78,53,39,69,57,38,51,47,52,53,52,56,54,55,69,65,56,54,78,89,63,42,70,59,69,48,36,53,42,62,77,72,41,52,69,67,55,50,51,52,45,54,57,56,41,44,62,52,49,50,52,53,47,50,43,52,48,52,17,35,76,68,62,51,18,59,92,70,68,59,69,62,48,51,50,35,54,48,21,27,58,66,61,54,83,71,52,82,53,65,70,57,25,51,52,50,50,51,45,50,44,54,32,50,39,27,27,55,45,43,80,68,75,74,76,68,81,130

Nearest PDB structures (foldseek):
  5n1i-assembly1_B  TM=7.508E-01  e=8.647E-06  Mycobacterium tuberculosis H37Rv
  3ppb-assembly1_B  TM=7.594E-01  e=2.606E-05  Shewanella loihica PV-4
  4me9-assembly1_B  TM=6.773E-01  e=2.151E-05  Bacillus cereus ATCC 10987
  2fx0-assembly1_A-2  TM=5.874E-01  e=6.181E-06  Bacillus cereus
  2jj7-assembly1_B  TM=4.863E-01  e=1.538E-05  Bacillus cereus

Secondary structure (DSSP, 8-state):
-----SSSHHHHHHHHHHHHHHHHHHHHHHS-GGG--HHHHHHHHT--HHHHHHH-SSHHHHHHHHHHHHHHHHHHHHHHHHTT---HHHHHHHHHHHHHT--GGG-SS--HHHHHHS-HHHHHHHHHHTHHHHHHHHHHHHHHHHTTSS-S--HHHHHHHHHHHHHS----SSHHHHHHHHHHHHHHHHHHTT---------/-----SSSHHHHHHHHHHHHHHHHHHHHHHS-GGG--HHHHHHHHT--HHHHHHH-SSHHHHHHHHHHHHHHHHHHHHHHHHTT---HHHHHHHHHHHHHT--GGG-SS--HHHHTTS-HHHHHHHHHHTHHHHHHHHHHHHHHHHTTSS-S--HHHHHHHHHHHHHS----SSHHHHHHHHHHHHHHHHHHTT---------

Organism: NCBI:txid88382